Protein AF-A0A8B6E667-F1 (afdb_monomer_lite)

pLDDT: mean 82.41, std 21.27, range [22.31, 98.81]

Secondary structure (DSSP, 8-state):
----SSSPPPSEEEE--TTEEEPTT-HHHHHHHHHH-TTEEEEEEEEEE-TTT--EEPPP-EEEEE-TTS-EEEEEPPHHHHT-TTTTTS-EE-SB--SSSEEEEHHHHHHTT-S-TT--SSSSHHHHHHHHHHHTT-EEEEEEEEEEEEE--SS-SS---S---HHHHHHHHHHHHH-GGGHHHHHHHT-S-S-------HHHHHHHHHTTPPPHHHHHHHT-TT---TTSS--------------------------------------------------S--GGGSPP-SGGGT-EEPPS-SS-BPPPEEEEEEEEETTEEEEEEEEETTTEEESSS-----SPPPSSPSSS--EEEEEES-B-TTSS-EEEEEEE--HHHHHHHHHHHHHH-GGGTT---SEEEEEEEEEEPBTT--TTGGG--EEEEEEEEESSS-EEEEEEEEE------GGGT--TTT--SSSPPEEEEE-SSSS-EEE-TTTTSGGGGGGGG--SSSSTTEEEEE-SSSS-EESS-B--TTPBPEEESSEEETT---EEEEESB---TT-EEEEEETT----EEEEEEETTEEEEEPPP-SS-EEEEEEEEEEETTEEEEEEEEEEEES--S----------------

Structure (mmCIF, N/CA/C/O backbone):
data_AF-A0A8B6E667-F1
#
_entry.id   AF-A0A8B6E667-F1
#
loop_
_atom_site.group_PDB
_atom_site.id
_atom_site.type_symbol
_atom_site.label_atom_id
_atom_site.label_alt_id
_atom_site.label_comp_id
_atom_site.label_asym_id
_atom_site.label_entity_id
_atom_site.label_seq_id
_atom_site.pdbx_PDB_ins_code
_atom_site.Cartn_x
_atom_site.Cartn_y
_atom_site.Cartn_z
_atom_site.occupancy
_atom_site.B_iso_or_equiv
_atom_site.auth_seq_id
_atom_site.auth_comp_id
_atom_site.auth_asym_id
_atom_site.auth_atom_id
_atom_site.pdbx_PDB_model_num
ATOM 1 N N . THR A 1 1 ? -19.810 9.189 25.917 1.00 34.19 1 THR A N 1
ATOM 2 C CA . THR A 1 1 ? -21.261 8.867 25.817 1.00 34.19 1 THR A CA 1
ATOM 3 C C . THR A 1 1 ? -22.215 9.938 26.368 1.00 34.19 1 THR A C 1
ATOM 5 O O . THR A 1 1 ? -23.414 9.675 26.444 1.00 34.19 1 THR A O 1
ATOM 8 N N . ARG A 1 2 ? -21.794 11.190 26.623 1.00 34.12 2 ARG A N 1
ATOM 9 C CA . ARG A 1 2 ? -22.739 12.306 26.843 1.00 34.12 2 ARG A CA 1
ATOM 10 C C . ARG A 1 2 ? -22.951 13.081 25.542 1.00 34.12 2 ARG A C 1
ATOM 12 O O . ARG A 1 2 ? -22.040 13.742 25.067 1.00 34.12 2 ARG A O 1
ATOM 19 N N . GLY A 1 3 ? -24.138 12.962 24.954 1.00 29.69 3 GLY A N 1
ATOM 20 C CA . GLY A 1 3 ? -24.533 13.734 23.778 1.00 29.69 3 GLY A CA 1
ATOM 21 C C . GLY A 1 3 ? -25.912 13.337 23.254 1.00 29.69 3 GLY A C 1
ATOM 22 O O . GLY A 1 3 ? -26.178 12.153 23.053 1.00 29.69 3 GLY A O 1
ATOM 23 N N . ARG A 1 4 ? -26.744 14.356 23.016 1.00 35.97 4 ARG A N 1
ATOM 24 C CA . ARG A 1 4 ? -28.129 14.360 22.504 1.00 35.97 4 ARG A CA 1
ATOM 25 C C . ARG A 1 4 ? -29.224 14.047 23.528 1.00 35.97 4 ARG A C 1
ATOM 27 O O . ARG A 1 4 ? -29.610 12.896 23.729 1.00 35.97 4 ARG A O 1
ATOM 34 N N . GLU A 1 5 ? -29.753 15.115 24.118 1.00 33.97 5 GLU A N 1
ATOM 35 C CA . GLU A 1 5 ? -31.182 15.240 24.415 1.00 33.97 5 GLU A CA 1
ATOM 36 C C . GLU A 1 5 ? -31.941 15.401 23.085 1.00 33.97 5 GLU A C 1
ATOM 38 O O . GLU A 1 5 ? -31.467 16.079 22.174 1.00 33.97 5 GLU A O 1
ATOM 43 N N . GLY A 1 6 ? -33.079 14.716 22.940 1.00 37.78 6 GLY A N 1
ATOM 44 C CA . GLY A 1 6 ? -34.035 14.936 21.843 1.00 37.78 6 GLY A CA 1
ATOM 45 C C . GLY A 1 6 ? -34.150 13.856 20.755 1.00 37.78 6 GLY A C 1
ATOM 46 O O . GLY A 1 6 ? -35.109 13.889 19.992 1.00 37.78 6 GLY A O 1
ATOM 47 N N . LYS A 1 7 ? -33.258 12.856 20.678 1.00 41.38 7 LYS A N 1
ATOM 48 C CA . LYS A 1 7 ? -33.469 11.651 19.842 1.00 41.38 7 LYS A CA 1
ATOM 49 C C . LYS A 1 7 ? -33.609 10.429 20.742 1.00 41.38 7 LYS A C 1
ATOM 51 O O . LYS A 1 7 ? -32.745 10.216 21.593 1.00 41.38 7 LYS A O 1
ATOM 56 N N . LYS A 1 8 ? -34.671 9.632 20.555 1.00 41.34 8 LYS A N 1
ATOM 57 C CA . LYS A 1 8 ? -34.824 8.337 21.239 1.00 41.34 8 LYS A CA 1
ATOM 58 C C . LYS A 1 8 ? -33.559 7.513 20.979 1.00 41.34 8 LYS A C 1
ATOM 60 O O . LYS A 1 8 ? -33.204 7.265 19.829 1.00 41.34 8 LYS A O 1
ATOM 65 N N . LYS A 1 9 ? -32.824 7.196 22.044 1.00 74.25 9 LYS A N 1
ATOM 66 C CA . LYS A 1 9 ? -31.618 6.362 21.984 1.00 74.25 9 LYS A CA 1
ATOM 67 C C . LYS A 1 9 ? -32.069 4.908 21.856 1.00 74.25 9 LYS A C 1
ATOM 69 O O . LYS A 1 9 ? -33.087 4.554 22.439 1.00 74.25 9 LYS A O 1
ATOM 74 N N . GLY A 1 10 ? -31.331 4.097 21.096 1.00 82.19 10 GLY A N 1
ATOM 75 C CA . GLY A 1 10 ? -31.605 2.661 21.006 1.00 82.19 10 GLY A CA 1
ATOM 76 C C . GLY A 1 10 ? -31.528 1.999 22.384 1.00 82.19 10 GLY A C 1
ATOM 77 O O . GLY A 1 10 ? -30.666 2.362 23.188 1.00 82.19 10 GLY A O 1
ATOM 78 N N . GLU A 1 11 ? -32.441 1.066 22.643 1.00 92.94 11 GLU A N 1
ATOM 79 C CA . GLU A 1 11 ? -32.564 0.333 23.915 1.00 92.94 11 GLU A CA 1
ATOM 80 C C . GLU A 1 11 ? -31.507 -0.772 24.052 1.00 92.94 11 GLU A C 1
ATOM 82 O O . GLU A 1 11 ? -31.099 -1.103 25.157 1.00 92.94 11 GLU A O 1
ATOM 87 N N . VAL A 1 12 ? -30.983 -1.268 22.929 1.00 93.62 12 VAL A N 1
ATOM 88 C CA . VAL A 1 12 ? -29.933 -2.292 22.870 1.00 93.62 12 VAL A CA 1
ATOM 89 C C . VAL A 1 12 ? -28.658 -1.701 22.271 1.00 93.62 12 VAL A C 1
ATOM 91 O O . VAL A 1 12 ? -28.702 -0.925 21.312 1.00 93.62 12 VAL A O 1
ATOM 94 N N . LEU A 1 13 ? -27.511 -2.061 22.845 1.00 93.56 13 LEU A N 1
ATOM 95 C CA . LEU A 1 13 ? -26.191 -1.808 22.275 1.00 93.56 13 LEU A CA 1
ATOM 96 C C . LEU A 1 13 ? -25.751 -3.038 21.487 1.00 93.56 13 LEU A C 1
ATOM 98 O O . LEU A 1 13 ? -25.830 -4.151 21.999 1.00 93.56 13 LEU A O 1
ATOM 102 N N . VAL A 1 14 ? -25.265 -2.826 20.266 1.00 96.00 14 VAL A N 1
ATOM 103 C CA . VAL A 1 14 ? -24.680 -3.872 19.423 1.00 96.00 14 VAL A CA 1
ATOM 104 C C . VAL A 1 14 ? -23.266 -3.443 19.063 1.00 96.00 14 VAL A C 1
ATOM 106 O O . VAL A 1 14 ? -23.065 -2.380 18.472 1.00 96.00 14 VAL A O 1
ATOM 109 N N . PHE A 1 15 ? -22.293 -4.251 19.459 1.00 93.94 15 PHE A N 1
ATOM 110 C CA . PHE A 1 15 ? -20.880 -4.052 19.182 1.00 93.94 15 PHE A CA 1
ATOM 111 C C . PHE A 1 15 ? -20.486 -4.964 18.027 1.00 93.94 15 PHE A C 1
ATOM 113 O O . PHE A 1 15 ? -20.805 -6.150 18.049 1.00 93.94 15 PHE A O 1
ATOM 120 N N . LEU A 1 16 ? -19.820 -4.395 17.025 1.00 91.94 16 LEU A N 1
ATOM 121 C CA . LEU A 1 16 ? -19.243 -5.113 15.896 1.00 91.94 16 LEU A CA 1
ATOM 122 C C . LEU A 1 16 ? -17.862 -4.537 15.600 1.00 91.94 16 LEU A C 1
ATOM 124 O O . LEU A 1 16 ? -17.683 -3.315 15.568 1.00 91.94 16 LEU A O 1
ATOM 128 N N . ASP A 1 17 ? -16.913 -5.416 15.299 1.00 84.00 17 ASP A N 1
ATOM 129 C CA . ASP A 1 17 ? -15.638 -5.007 14.732 1.00 84.00 17 ASP A CA 1
ATOM 130 C C . ASP A 1 17 ? -15.841 -4.361 13.354 1.00 84.00 17 ASP A C 1
ATOM 132 O O . ASP A 1 17 ? -16.738 -4.708 12.586 1.00 84.00 17 ASP A O 1
ATOM 136 N N . SER A 1 18 ? -14.938 -3.453 12.987 1.00 88.19 18 SER A N 1
ATOM 137 C CA . SER A 1 18 ? -14.977 -2.705 11.717 1.00 88.19 18 SER A CA 1
ATOM 138 C C . SER A 1 18 ? -14.750 -3.547 10.452 1.00 88.19 18 SER A C 1
ATOM 140 O O . SER A 1 18 ? -14.636 -3.005 9.356 1.00 88.19 18 SER A O 1
ATOM 142 N N . HIS A 1 19 ? -14.607 -4.860 10.604 1.00 83.25 19 HIS A N 1
ATOM 143 C CA . HIS A 1 19 ? -14.278 -5.822 9.558 1.00 83.25 19 HIS A CA 1
ATOM 144 C C . HIS A 1 19 ? -15.119 -7.091 9.727 1.00 83.25 19 HIS A C 1
ATOM 146 O O . HIS A 1 19 ? -14.591 -8.206 9.759 1.00 83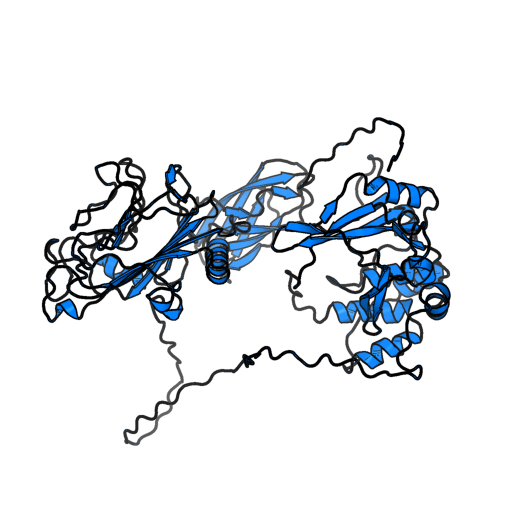.25 19 HIS A O 1
ATOM 152 N N . CYS A 1 20 ? -16.428 -6.873 9.855 1.00 90.06 20 CYS A N 1
ATOM 153 C CA . CYS A 1 20 ? -17.450 -7.907 9.888 1.00 90.06 20 CYS A CA 1
ATOM 154 C C . CYS A 1 20 ? -18.359 -7.833 8.657 1.00 90.06 20 CYS A C 1
ATOM 156 O O . CYS A 1 20 ? -18.547 -6.759 8.083 1.00 90.06 20 CYS A O 1
ATOM 158 N N . GLU A 1 21 ? -18.977 -8.958 8.319 1.00 91.00 21 GLU A N 1
ATOM 159 C CA . GLU A 1 21 ? -20.053 -9.075 7.340 1.00 91.00 21 GLU A CA 1
ATOM 160 C C . GLU A 1 21 ? -21.233 -9.787 8.003 1.00 91.00 21 GLU A C 1
ATOM 162 O O . GLU A 1 21 ? -21.101 -10.906 8.487 1.00 91.00 21 GLU A O 1
ATOM 167 N N . VAL A 1 22 ? -22.379 -9.122 8.101 1.00 93.75 22 VAL A N 1
ATOM 168 C CA . VAL A 1 22 ? -23.545 -9.677 8.798 1.00 93.75 22 VAL A CA 1
ATOM 169 C C . VAL A 1 22 ? -24.356 -10.573 7.864 1.00 93.75 22 VAL A C 1
ATOM 171 O O . VAL A 1 22 ? -24.551 -10.222 6.702 1.00 93.75 22 VAL A O 1
ATOM 174 N N . ASN A 1 23 ? -24.833 -11.716 8.360 1.00 89.12 23 ASN A N 1
ATOM 175 C CA . ASN A 1 23 ? -25.654 -12.629 7.567 1.00 89.12 23 ASN A CA 1
ATOM 176 C C . ASN A 1 23 ? -27.144 -12.226 7.611 1.00 89.12 23 ASN A C 1
ATOM 178 O O . ASN A 1 23 ? -27.546 -11.312 8.335 1.00 89.12 23 ASN A O 1
ATOM 182 N N . THR A 1 24 ? -27.975 -12.903 6.822 1.00 91.00 24 THR A N 1
ATOM 183 C CA . THR A 1 24 ? -29.428 -12.702 6.807 1.00 91.00 24 THR A CA 1
ATOM 184 C C . THR A 1 24 ? -30.010 -12.972 8.190 1.00 91.00 24 THR A C 1
ATOM 186 O O . THR A 1 24 ? -29.635 -13.939 8.847 1.00 91.00 24 THR A O 1
ATOM 189 N N . ASP A 1 25 ? -30.901 -12.088 8.640 1.00 93.12 25 ASP A N 1
ATOM 190 C CA . ASP A 1 25 ? -31.617 -12.195 9.915 1.00 93.12 25 ASP A CA 1
ATOM 191 C C . ASP A 1 25 ? -30.738 -12.394 11.161 1.00 93.12 25 ASP A C 1
ATOM 193 O O . ASP A 1 25 ? -31.193 -12.897 12.184 1.00 93.12 25 ASP A O 1
ATOM 197 N N . TRP A 1 26 ? -29.480 -11.944 11.118 1.00 95.56 26 TRP A N 1
ATOM 198 C CA . TRP A 1 26 ? -28.548 -12.075 12.241 1.00 95.56 26 TRP A CA 1
ATOM 199 C C . TRP A 1 26 ? -29.011 -11.330 13.505 1.00 95.56 26 TRP A C 1
ATOM 201 O O . TRP A 1 26 ? -28.743 -11.754 14.623 1.00 95.56 26 TRP A O 1
ATOM 211 N N . LEU A 1 27 ? -29.713 -10.202 13.362 1.00 95.94 27 LEU A N 1
ATOM 212 C CA . LEU A 1 27 ? -29.989 -9.312 14.489 1.00 95.94 27 LEU A CA 1
ATOM 213 C C . LEU A 1 27 ? -31.214 -9.751 15.304 1.00 95.94 27 LEU A C 1
ATOM 215 O O . LEU A 1 27 ? -31.224 -9.626 16.529 1.00 95.94 27 LEU A O 1
ATOM 219 N N . GLN A 1 28 ? -32.258 -10.251 14.645 1.00 94.06 28 GLN A N 1
ATOM 220 C CA . GLN A 1 28 ? -33.539 -10.571 15.276 1.00 94.06 28 GLN A CA 1
ATOM 221 C C . GLN A 1 28 ? -33.417 -11.638 16.384 1.00 94.06 28 GLN A C 1
ATOM 223 O O . GLN A 1 28 ? -33.994 -11.417 17.454 1.00 94.06 28 GLN A O 1
ATOM 228 N N . PRO A 1 29 ? -32.645 -12.733 16.218 1.00 94.88 29 PRO A N 1
ATOM 229 C CA . PRO A 1 29 ? -32.409 -13.710 17.281 1.00 94.88 29 PRO A CA 1
ATOM 230 C C . PRO A 1 29 ? -31.708 -13.103 18.503 1.00 94.88 29 PRO A C 1
ATOM 232 O O . PRO A 1 29 ? -32.087 -13.396 19.636 1.00 94.88 29 PRO A O 1
ATOM 235 N N . LEU A 1 30 ? -30.737 -12.204 18.286 1.00 96.75 30 LEU A N 1
ATOM 236 C CA . LEU A 1 30 ? -30.035 -11.511 19.372 1.00 96.75 30 LEU A CA 1
ATOM 237 C C . LEU A 1 30 ? -30.998 -10.618 20.165 1.00 96.75 30 LEU A C 1
ATOM 239 O O . LEU A 1 30 ? -31.062 -10.693 21.391 1.00 96.75 30 LEU A O 1
ATOM 243 N N . LEU A 1 31 ? -31.784 -9.792 19.467 1.00 95.81 31 LEU A N 1
ATOM 244 C CA . LEU A 1 31 ? -32.733 -8.878 20.106 1.00 95.81 31 LEU A CA 1
ATOM 245 C C . LEU A 1 31 ? -33.839 -9.625 20.851 1.00 95.81 31 LEU A C 1
ATOM 247 O O . LEU A 1 31 ? -34.181 -9.238 21.965 1.00 95.81 31 LEU A O 1
ATOM 251 N N . THR A 1 32 ? -34.363 -10.703 20.264 1.00 94.38 32 THR A N 1
ATOM 252 C CA . THR A 1 32 ? -35.389 -11.544 20.899 1.00 94.38 32 THR A CA 1
ATOM 253 C C . THR A 1 32 ? -34.890 -12.045 22.245 1.00 94.38 32 THR A C 1
ATOM 255 O O . THR A 1 32 ? -35.577 -11.908 23.255 1.00 94.38 32 THR A O 1
ATOM 258 N N . ARG A 1 33 ? -33.642 -12.521 22.286 1.00 96.56 33 ARG A N 1
ATOM 259 C CA . ARG A 1 33 ? -33.070 -13.061 23.511 1.00 96.56 33 ARG A CA 1
ATOM 260 C C . ARG A 1 33 ? -32.832 -12.006 24.598 1.00 96.56 33 ARG A C 1
ATOM 262 O O . ARG A 1 33 ? -32.983 -12.309 25.778 1.00 96.56 33 ARG A O 1
ATOM 269 N N . ILE A 1 34 ? -32.506 -10.769 24.225 1.00 96.75 34 ILE A N 1
ATOM 270 C CA . ILE A 1 34 ? -32.370 -9.649 25.176 1.00 96.75 34 ILE A CA 1
ATOM 271 C C . ILE A 1 34 ? -33.739 -9.199 25.705 1.00 96.75 34 ILE A C 1
ATOM 273 O O . ILE A 1 34 ? -33.859 -8.820 26.866 1.00 96.75 34 ILE A O 1
ATOM 277 N N . VAL A 1 35 ? -34.782 -9.246 24.872 1.00 94.81 35 VAL A N 1
ATOM 278 C CA . VAL A 1 35 ? -36.152 -8.896 25.282 1.00 94.81 35 VAL A CA 1
ATOM 279 C C . VAL A 1 35 ? -36.714 -9.907 26.283 1.00 94.81 35 VAL A C 1
ATOM 281 O O . VAL A 1 35 ? -37.436 -9.513 27.195 1.00 94.81 35 VAL A O 1
ATOM 284 N N . GLU A 1 36 ? -36.375 -11.190 26.142 1.00 95.75 36 GLU A N 1
ATOM 285 C CA . GLU A 1 36 ? -36.772 -12.231 27.101 1.00 95.75 36 GLU A CA 1
ATOM 286 C C . GLU A 1 36 ? -36.206 -11.987 28.503 1.00 95.75 36 GLU A C 1
ATOM 288 O O . GLU A 1 36 ? -36.907 -12.181 29.496 1.00 95.75 36 GLU A O 1
ATOM 293 N N . ASP A 1 37 ? -34.944 -11.564 28.590 1.00 97.50 37 ASP A N 1
ATOM 294 C CA . ASP A 1 37 ? -34.328 -11.133 29.840 1.00 97.50 37 ASP A CA 1
ATOM 295 C C . ASP A 1 37 ? -33.194 -10.142 29.551 1.00 97.50 37 ASP A C 1
ATOM 297 O O . ASP A 1 37 ? -32.203 -10.469 28.889 1.00 97.50 37 ASP A O 1
ATOM 301 N N . ARG A 1 38 ? -33.319 -8.925 30.094 1.00 97.38 38 ARG A N 1
ATOM 302 C CA . ARG A 1 38 ? -32.375 -7.820 29.864 1.00 97.38 38 ARG A CA 1
ATOM 303 C C . ARG A 1 38 ? -30.949 -8.138 30.319 1.00 97.38 38 ARG A C 1
ATOM 305 O O . ARG A 1 38 ? -30.019 -7.450 29.905 1.00 97.38 38 ARG A O 1
ATOM 312 N N . VAL A 1 39 ? -30.773 -9.134 31.198 1.00 97.81 39 VAL A N 1
ATOM 313 C CA . VAL A 1 39 ? -29.446 -9.530 31.698 1.00 97.81 39 VAL A CA 1
ATOM 314 C C . VAL A 1 39 ? -28.701 -10.489 30.765 1.00 97.81 39 VAL A C 1
ATOM 316 O O . VAL A 1 39 ? -27.560 -10.869 31.052 1.00 97.81 39 VAL A O 1
ATOM 319 N N . ASN A 1 40 ? -29.323 -10.874 29.646 1.00 98.12 40 ASN A N 1
ATOM 320 C CA . ASN A 1 40 ? -28.692 -11.675 28.608 1.00 98.12 40 ASN A CA 1
ATOM 321 C C . ASN A 1 40 ? -27.738 -10.815 27.769 1.00 98.12 40 ASN A C 1
ATOM 323 O O . ASN A 1 40 ? -28.124 -9.816 27.160 1.00 98.12 40 ASN A O 1
ATOM 327 N N . VAL A 1 41 ? -26.483 -11.248 27.708 1.00 98.56 41 VAL A N 1
ATOM 328 C CA . VAL A 1 41 ? -25.461 -10.762 26.781 1.00 98.56 41 VAL A CA 1
ATOM 329 C C . VAL A 1 41 ? -25.284 -11.815 25.714 1.00 98.56 41 VAL A C 1
ATOM 331 O O . VAL A 1 41 ? -24.944 -12.959 26.014 1.00 98.56 41 VAL A O 1
ATOM 334 N N . VAL A 1 42 ? -25.537 -11.433 24.471 1.00 98.25 42 VAL A N 1
ATOM 335 C CA . VAL A 1 42 ? -25.690 -12.394 23.382 1.00 98.25 42 VAL A CA 1
ATOM 336 C C . VAL A 1 42 ? -24.664 -12.163 22.289 1.00 98.25 42 VAL A C 1
ATOM 338 O O . VAL A 1 42 ? -24.370 -11.030 21.913 1.00 98.25 42 VAL A O 1
ATOM 341 N N . VAL A 1 43 ? -24.105 -13.255 21.788 1.00 98.00 43 VAL A N 1
ATOM 342 C CA . VAL A 1 43 ? -22.997 -13.284 20.835 1.00 98.00 43 VAL A CA 1
ATOM 343 C C . VAL A 1 43 ? -23.456 -14.059 19.595 1.00 98.00 43 VAL A C 1
ATOM 345 O O . VAL A 1 43 ? -24.048 -15.129 19.746 1.00 98.00 43 VAL A O 1
ATOM 348 N N . PRO A 1 44 ? -23.224 -13.561 18.369 1.00 97.62 44 PRO A N 1
ATOM 349 C CA . PRO A 1 44 ? -23.478 -14.344 17.163 1.00 97.62 44 PRO A CA 1
ATOM 350 C C . PRO A 1 44 ? -22.489 -15.514 17.037 1.00 97.62 44 PRO A C 1
ATOM 352 O O . PRO A 1 44 ? -21.385 -15.471 17.583 1.00 97.62 44 PRO A O 1
ATOM 355 N N . VAL A 1 45 ? -22.823 -16.523 16.237 1.00 95.94 45 VAL A N 1
ATOM 356 C CA . VAL A 1 45 ? -21.808 -17.403 15.648 1.00 95.94 45 VAL A CA 1
ATOM 357 C C . VAL A 1 45 ? -20.915 -16.554 14.747 1.00 95.94 45 VAL A C 1
ATOM 359 O O . VAL A 1 45 ? -21.392 -15.841 13.861 1.00 95.94 45 VAL A O 1
ATOM 362 N N . ILE A 1 46 ? -19.610 -16.600 15.013 1.00 96.06 46 ILE A N 1
ATOM 363 C CA . ILE A 1 46 ? -18.625 -15.800 14.289 1.00 96.06 46 ILE A CA 1
ATOM 364 C C . ILE A 1 46 ? -18.052 -16.644 13.153 1.00 96.06 46 ILE A C 1
ATOM 366 O O . ILE A 1 46 ? -17.168 -17.476 13.373 1.00 96.06 46 ILE A O 1
ATOM 370 N N . ASP A 1 47 ? -18.560 -16.430 11.945 1.00 95.19 47 ASP A N 1
ATOM 371 C CA . ASP A 1 47 ? -18.075 -17.089 10.733 1.00 95.19 47 ASP A CA 1
ATOM 372 C C . ASP A 1 47 ? -16.717 -16.519 10.303 1.00 95.19 47 ASP A C 1
ATOM 374 O O . ASP A 1 47 ? -16.329 -15.406 10.668 1.00 95.19 47 ASP A O 1
ATOM 378 N N . ILE A 1 48 ? -15.960 -17.287 9.528 1.00 90.62 48 ILE A N 1
ATOM 379 C CA . ILE A 1 48 ? -14.623 -16.900 9.084 1.00 90.62 48 ILE A CA 1
ATOM 380 C C . ILE A 1 48 ? -14.739 -16.237 7.717 1.00 90.62 48 ILE A C 1
ATOM 382 O O . ILE A 1 48 ? -15.086 -16.888 6.738 1.00 90.62 48 ILE A O 1
ATOM 386 N N . VAL A 1 49 ? -14.362 -14.964 7.625 1.00 87.81 49 VAL A N 1
ATOM 387 C CA . VAL A 1 49 ? -14.061 -14.327 6.339 1.00 87.81 49 VAL A CA 1
ATOM 388 C C . VAL A 1 49 ? -12.562 -14.447 6.108 1.00 87.81 49 VAL A C 1
ATOM 390 O O . VAL A 1 49 ? -11.749 -13.912 6.871 1.00 87.81 49 VAL A O 1
ATOM 393 N N . ASN A 1 50 ? -12.170 -15.183 5.070 1.00 83.81 50 ASN A N 1
ATOM 394 C CA . ASN A 1 50 ? -10.764 -15.381 4.750 1.00 83.81 50 ASN A CA 1
ATOM 395 C C . ASN A 1 50 ? -10.102 -14.030 4.427 1.00 83.81 50 ASN A C 1
ATOM 397 O O . ASN A 1 50 ? -10.498 -13.337 3.498 1.00 83.81 50 ASN A O 1
ATOM 401 N N . ALA A 1 51 ? -9.063 -13.656 5.176 1.00 78.62 51 ALA A N 1
ATOM 402 C CA . ALA A 1 51 ? -8.407 -12.357 5.017 1.00 78.62 51 ALA A CA 1
ATOM 403 C C . ALA A 1 51 ? -7.694 -12.158 3.661 1.00 78.62 51 ALA A C 1
ATOM 405 O O . ALA A 1 51 ? -7.407 -11.016 3.303 1.00 78.62 51 ALA A O 1
ATOM 406 N N . ASP A 1 52 ? -7.383 -13.248 2.946 1.00 78.69 52 ASP A N 1
ATOM 407 C CA . ASP A 1 52 ? -6.733 -13.232 1.632 1.00 78.69 52 ASP A CA 1
ATOM 408 C C . ASP A 1 52 ? -7.768 -13.337 0.490 1.00 78.69 52 ASP A C 1
ATOM 410 O O . ASP A 1 52 ? -7.690 -12.560 -0.462 1.00 78.69 52 ASP A O 1
ATOM 414 N N . THR A 1 53 ? -8.725 -14.277 0.567 1.00 78.19 53 THR A N 1
ATOM 415 C CA . THR A 1 53 ? -9.700 -14.544 -0.520 1.00 78.19 53 THR A CA 1
ATOM 416 C C . THR A 1 53 ? -11.024 -13.797 -0.373 1.00 78.19 53 THR A C 1
ATOM 418 O O . THR A 1 53 ? -11.770 -13.703 -1.341 1.00 78.19 53 THR A O 1
ATOM 421 N N . MET A 1 54 ? -11.314 -13.246 0.810 1.00 83.69 54 MET A N 1
ATOM 422 C CA . MET A 1 54 ? -12.613 -12.674 1.196 1.00 83.69 54 MET A CA 1
ATOM 423 C C . MET A 1 54 ? -13.787 -13.663 1.127 1.00 83.69 54 MET A C 1
ATOM 425 O O . MET A 1 54 ? -14.938 -13.255 1.241 1.00 83.69 54 MET A O 1
ATOM 429 N N . GLU A 1 55 ? -13.518 -14.961 0.977 1.00 84.62 55 GLU A N 1
ATOM 430 C CA . GLU A 1 55 ? -14.554 -15.991 1.010 1.00 84.62 55 GLU A CA 1
ATOM 431 C C . GLU A 1 55 ? -15.067 -16.183 2.440 1.00 84.62 55 GLU A C 1
ATOM 433 O O . GLU A 1 55 ? -14.280 -16.277 3.390 1.00 84.62 55 GLU A O 1
ATOM 438 N N . LEU A 1 56 ? -16.391 -16.253 2.572 1.00 83.12 56 LEU A N 1
ATOM 439 C CA . LEU A 1 56 ? -17.081 -16.555 3.819 1.00 83.12 56 LEU A CA 1
ATOM 440 C C . LEU A 1 56 ? -17.157 -18.073 4.018 1.00 83.12 56 LEU A C 1
ATOM 442 O O . LEU A 1 56 ? -17.628 -18.804 3.148 1.00 83.12 56 LEU A O 1
ATOM 446 N N . GLN A 1 57 ? -16.731 -18.535 5.187 1.00 87.00 57 GLN A N 1
ATOM 447 C CA . GLN A 1 57 ? -16.810 -19.922 5.619 1.00 87.00 57 GLN A CA 1
ATOM 448 C C . GLN A 1 57 ? -17.531 -20.004 6.965 1.00 87.00 57 GLN A C 1
ATOM 450 O O . GLN A 1 57 ? -17.142 -19.339 7.926 1.00 87.00 57 GLN A O 1
ATOM 455 N N . THR A 1 58 ? -18.539 -20.871 7.050 1.00 88.25 58 THR A N 1
ATOM 456 C CA . THR A 1 58 ? -19.276 -21.113 8.294 1.00 88.25 58 THR A CA 1
ATOM 457 C C . THR A 1 58 ? -18.379 -21.731 9.362 1.00 88.25 58 THR A C 1
ATOM 459 O O . THR A 1 58 ? -17.640 -22.687 9.097 1.00 88.25 58 THR A O 1
ATOM 462 N N . SER A 1 59 ? -18.456 -21.197 10.578 1.00 85.94 59 SER A N 1
ATOM 463 C CA . SER A 1 59 ? -17.724 -21.719 11.732 1.00 85.94 59 SER A CA 1
ATOM 464 C C . SER A 1 59 ? -18.488 -22.849 12.427 1.00 85.94 59 SER A C 1
ATOM 466 O O . SER A 1 59 ? -19.719 -22.820 12.485 1.00 85.94 59 SER A O 1
ATOM 468 N N . PRO A 1 60 ? -17.790 -23.838 13.018 1.00 86.94 60 PRO A N 1
ATOM 469 C CA . PRO A 1 60 ? -18.438 -24.780 13.922 1.00 86.94 60 PRO A CA 1
ATOM 470 C C . PRO A 1 60 ? -18.958 -24.053 15.169 1.00 86.94 60 PRO A C 1
ATOM 472 O O . PRO A 1 60 ? -18.362 -23.073 15.620 1.00 86.94 60 PRO A O 1
ATOM 475 N N . LEU A 1 61 ? -20.029 -24.574 15.769 1.00 88.31 61 LEU A N 1
ATOM 476 C CA . LEU A 1 61 ? -20.535 -24.063 17.039 1.00 88.31 61 LEU A CA 1
ATOM 477 C C . LEU A 1 61 ? -19.555 -24.416 18.170 1.00 88.31 61 LEU A C 1
ATOM 479 O O . LEU A 1 61 ? -19.363 -25.583 18.516 1.00 88.31 61 LEU A O 1
ATOM 483 N N . VAL A 1 62 ? -18.915 -23.390 18.724 1.00 91.69 62 VAL A N 1
ATOM 484 C CA . VAL A 1 62 ? -17.903 -23.465 19.787 1.00 91.69 62 VAL A CA 1
ATOM 485 C C . VAL A 1 62 ? -18.211 -22.426 20.856 1.00 91.69 62 VAL A C 1
ATOM 487 O O . VAL A 1 62 ? -18.874 -21.433 20.571 1.00 91.69 62 VAL A O 1
ATOM 490 N N . VAL A 1 63 ? -17.707 -22.627 22.073 1.00 94.12 63 VAL A N 1
ATOM 491 C CA . VAL A 1 63 ? -17.828 -21.655 23.172 1.00 94.12 63 VAL A CA 1
ATOM 492 C C . VAL A 1 63 ? -16.494 -20.975 23.451 1.00 94.12 63 VAL A C 1
ATOM 494 O O . VAL A 1 63 ? -15.422 -21.472 23.101 1.00 94.12 63 VAL A O 1
ATOM 497 N N . GLY A 1 64 ? -16.551 -19.803 24.072 1.00 94.19 64 GLY A N 1
ATOM 498 C CA . GLY A 1 64 ? -15.367 -19.087 24.516 1.00 94.19 64 GLY A CA 1
ATOM 499 C C . GLY A 1 64 ? -14.797 -19.683 25.800 1.00 94.19 64 GLY A C 1
ATOM 500 O O . GLY A 1 64 ? -15.504 -19.841 26.794 1.00 94.19 64 GLY A O 1
ATOM 501 N N . GLY A 1 65 ? -13.497 -19.958 25.783 1.00 95.12 65 GLY A N 1
ATOM 502 C CA . GLY A 1 65 ? -12.702 -20.362 26.934 1.00 95.12 65 GLY A CA 1
ATOM 503 C C . GLY A 1 65 ? -11.541 -19.402 27.195 1.00 95.12 65 GLY A C 1
ATOM 504 O O . GLY A 1 65 ? -11.380 -18.359 26.549 1.00 95.12 65 GLY A O 1
ATOM 505 N N . PHE A 1 66 ? -10.693 -19.753 28.157 1.00 95.38 66 PHE A N 1
ATOM 506 C CA . PHE A 1 66 ? -9.434 -19.048 28.397 1.00 95.38 66 PHE A CA 1
ATOM 507 C C . PHE A 1 66 ? -8.365 -20.002 28.931 1.00 95.38 66 PHE A C 1
ATOM 509 O O . PHE A 1 66 ? -8.673 -21.037 29.516 1.00 95.38 66 PHE A O 1
ATOM 516 N N . ASN A 1 67 ? -7.091 -19.660 28.754 1.00 91.88 67 ASN A N 1
ATOM 517 C CA . ASN A 1 67 ? -5.999 -20.324 29.470 1.00 91.88 67 ASN A CA 1
ATOM 518 C C . ASN A 1 67 ? -5.576 -19.515 30.705 1.00 91.88 67 ASN A C 1
ATOM 520 O O . ASN A 1 67 ? -5.852 -18.323 30.802 1.00 91.88 67 ASN A O 1
ATOM 524 N N . TRP A 1 68 ? -4.839 -20.131 31.629 1.00 92.25 68 TRP A N 1
ATOM 525 C CA . TRP A 1 68 ? -4.387 -19.458 32.854 1.00 92.25 68 TRP A CA 1
ATOM 526 C C . TRP A 1 68 ? -3.430 -18.279 32.618 1.00 92.25 68 TRP A C 1
ATOM 528 O O . TRP A 1 68 ? -3.205 -17.501 33.533 1.00 92.25 68 TRP A O 1
ATOM 538 N N . GLY A 1 69 ? -2.956 -18.064 31.387 1.00 90.44 69 GLY A N 1
ATOM 539 C CA . GLY A 1 69 ? -2.223 -16.872 30.964 1.00 90.44 69 GLY A CA 1
ATOM 540 C C . GLY A 1 69 ? -3.126 -15.692 30.588 1.00 90.44 69 GLY A C 1
ATOM 541 O O . GLY A 1 69 ? -2.595 -14.685 30.113 1.00 90.44 69 GLY A O 1
ATOM 542 N N . LEU A 1 70 ? -4.444 -15.833 30.789 1.00 91.94 70 LEU A N 1
ATOM 543 C CA . LEU A 1 70 ? -5.515 -14.903 30.418 1.00 91.94 70 LEU A CA 1
ATOM 544 C C . LEU A 1 70 ? -5.582 -14.606 28.916 1.00 91.94 70 LEU A C 1
ATOM 546 O O . LEU A 1 70 ? -5.884 -13.497 28.485 1.00 91.94 70 LEU A O 1
ATOM 550 N N . HIS A 1 71 ? -5.338 -15.631 28.098 1.00 88.81 71 HIS A N 1
ATOM 551 C CA . HIS A 1 71 ? -5.617 -15.576 26.668 1.00 88.81 71 HIS A CA 1
ATOM 552 C C . HIS A 1 71 ? -6.921 -16.298 26.344 1.00 88.81 71 HIS A C 1
ATOM 554 O O . HIS A 1 71 ? -7.126 -17.437 26.770 1.00 88.81 71 HIS A O 1
ATOM 560 N N . PHE A 1 72 ? -7.765 -15.638 25.553 1.00 91.88 72 PHE A N 1
ATOM 561 C CA . PHE A 1 72 ? -8.960 -16.234 24.968 1.00 91.88 72 PHE A CA 1
ATOM 562 C C . PHE A 1 72 ? -8.601 -17.415 24.058 1.00 91.88 72 PHE A C 1
ATOM 564 O O . PHE A 1 72 ? -7.591 -17.382 23.348 1.00 91.88 72 PHE A O 1
ATOM 571 N N . ARG A 1 73 ? -9.447 -18.443 24.067 1.00 90.50 73 ARG A N 1
ATOM 572 C CA . ARG A 1 73 ? -9.397 -19.579 23.141 1.00 90.50 73 ARG A CA 1
ATOM 573 C C . ARG A 1 73 ? -10.817 -20.050 22.833 1.00 90.50 73 ARG A C 1
ATOM 575 O O . ARG A 1 73 ? -11.735 -19.756 23.590 1.00 90.50 73 ARG A O 1
ATOM 582 N N . TRP A 1 74 ? -10.967 -20.797 21.749 1.00 90.12 74 TRP A N 1
ATOM 583 C CA . TRP A 1 74 ? -12.213 -21.483 21.421 1.00 90.12 74 TRP A CA 1
ATOM 584 C C . TRP A 1 74 ? -12.178 -22.902 21.979 1.00 90.12 74 TRP A C 1
ATOM 586 O O . TRP A 1 74 ? -11.233 -23.640 21.696 1.00 90.12 74 TRP A O 1
ATOM 596 N N . ASP A 1 75 ? -13.211 -23.270 22.728 1.00 90.25 75 ASP A N 1
ATOM 597 C CA . ASP A 1 75 ? -13.383 -24.604 23.292 1.00 90.25 75 ASP A CA 1
ATOM 598 C C . ASP A 1 75 ? -14.544 -25.322 22.599 1.00 90.25 75 ASP A C 1
ATOM 600 O O . ASP A 1 75 ? -15.547 -24.720 22.203 1.00 90.25 75 ASP A O 1
ATOM 604 N N . GLN A 1 76 ? -14.399 -26.637 22.440 1.00 89.50 76 GLN A N 1
ATOM 605 C CA . GLN A 1 76 ? -15.482 -27.473 21.936 1.00 89.50 76 GLN A CA 1
ATOM 606 C C . GLN A 1 76 ? -16.616 -27.540 22.959 1.00 89.50 76 GLN A C 1
ATOM 608 O O . GLN A 1 76 ? -16.381 -27.504 24.167 1.00 89.50 76 GLN A O 1
ATOM 613 N N . LEU A 1 77 ? -17.846 -27.682 22.467 1.00 87.00 77 LEU A N 1
ATOM 614 C CA . LEU A 1 77 ? -19.003 -27.893 23.326 1.00 87.00 77 LEU A CA 1
ATOM 615 C C . LEU A 1 77 ? -18.829 -29.168 24.168 1.00 87.00 77 LEU A C 1
ATOM 617 O O . LEU A 1 77 ? -18.442 -30.207 23.618 1.00 87.00 77 LEU A O 1
ATOM 621 N N . PRO A 1 78 ? -19.171 -29.129 25.468 1.00 81.44 78 PRO A N 1
ATOM 622 C CA . PRO A 1 78 ? -19.314 -30.336 26.265 1.00 81.44 78 PRO A CA 1
ATOM 623 C C . PRO A 1 78 ? -20.243 -31.340 25.575 1.00 81.44 78 PRO A C 1
ATOM 625 O O . PRO A 1 78 ? -21.265 -30.955 25.006 1.00 81.44 78 PRO A O 1
ATOM 628 N N . VAL A 1 79 ? -19.912 -32.631 25.656 1.00 79.69 79 VAL A N 1
ATOM 629 C CA . VAL A 1 79 ? -20.624 -33.717 24.949 1.00 79.69 79 VAL A CA 1
ATOM 630 C C . VAL A 1 79 ? -22.138 -33.664 25.186 1.00 79.69 79 VAL A C 1
ATOM 632 O O . VAL A 1 79 ? -22.910 -33.767 24.242 1.00 79.69 79 VAL A O 1
ATOM 635 N N . HIS A 1 80 ? -22.566 -33.394 26.423 1.00 78.50 80 HIS A N 1
ATOM 636 C CA . HIS A 1 80 ? -23.983 -33.305 26.790 1.00 78.50 80 HIS A CA 1
ATOM 637 C C . HIS A 1 80 ? -24.737 -32.133 26.130 1.00 78.50 80 HIS A C 1
ATOM 639 O O . HIS A 1 80 ? -25.952 -32.207 25.976 1.00 78.50 80 HIS A O 1
ATOM 645 N N . ILE A 1 81 ? -24.039 -31.057 25.747 1.00 81.19 81 ILE A N 1
ATOM 646 C CA . ILE A 1 81 ? -24.612 -29.925 25.001 1.00 81.19 81 ILE A CA 1
ATOM 647 C C . ILE A 1 81 ? -24.558 -30.217 23.505 1.00 81.19 81 ILE A C 1
ATOM 649 O O . ILE A 1 81 ? -25.542 -30.012 22.805 1.00 81.19 81 ILE A O 1
ATOM 653 N N . ARG A 1 82 ? -23.416 -30.713 23.016 1.00 82.06 82 ARG A N 1
ATOM 654 C CA . ARG A 1 82 ? -23.192 -31.004 21.596 1.00 82.06 82 ARG A CA 1
ATOM 655 C C . ARG A 1 82 ? -24.168 -32.044 21.049 1.00 82.06 82 ARG A C 1
ATOM 657 O O . ARG A 1 82 ? -24.633 -31.900 19.927 1.00 82.06 82 ARG A O 1
ATOM 664 N N . ASP A 1 83 ? -24.452 -33.080 21.832 1.00 82.25 83 ASP A N 1
ATOM 665 C CA . ASP A 1 83 ? -25.292 -34.200 21.404 1.00 82.25 83 ASP A CA 1
ATOM 666 C C . ASP A 1 83 ? -26.795 -33.918 21.637 1.00 82.25 83 ASP A C 1
ATOM 668 O O . ASP A 1 83 ? -27.640 -34.767 21.356 1.00 82.25 83 ASP A O 1
ATOM 672 N N . ASN A 1 84 ? -27.147 -32.721 22.131 1.00 82.75 84 ASN A N 1
ATOM 673 C CA . ASN A 1 84 ? -28.533 -32.273 22.212 1.00 82.75 84 ASN A CA 1
ATOM 674 C C . ASN A 1 84 ? -29.047 -31.938 20.795 1.00 82.75 84 ASN A C 1
ATOM 676 O O . ASN A 1 84 ? -28.477 -31.057 20.148 1.00 82.75 84 ASN A O 1
ATOM 680 N N . PRO A 1 85 ? -30.127 -32.580 20.311 1.00 78.00 85 PRO A N 1
ATOM 681 C CA . PRO A 1 85 ? -30.649 -32.352 18.961 1.00 78.00 85 PRO A CA 1
ATOM 682 C C . PRO A 1 85 ? -31.060 -30.895 18.695 1.00 78.00 85 PRO A C 1
ATOM 684 O O . PRO A 1 85 ? -30.969 -30.442 17.556 1.00 78.00 85 PRO A O 1
ATOM 687 N N . ASP A 1 86 ? -31.428 -30.139 19.732 1.00 83.06 86 ASP A N 1
ATOM 688 C CA . ASP A 1 86 ? -31.889 -28.752 19.603 1.00 83.06 86 ASP A CA 1
ATOM 689 C C . ASP A 1 86 ? -30.752 -27.718 19.755 1.00 83.06 86 ASP A C 1
ATOM 691 O O . ASP A 1 86 ? -30.992 -26.507 19.792 1.00 83.06 86 ASP A O 1
ATOM 695 N N . VAL A 1 87 ? -29.491 -28.161 19.868 1.00 83.88 87 VAL A N 1
ATOM 696 C CA . VAL A 1 87 ? -28.337 -27.266 20.089 1.00 83.88 87 VAL A CA 1
ATOM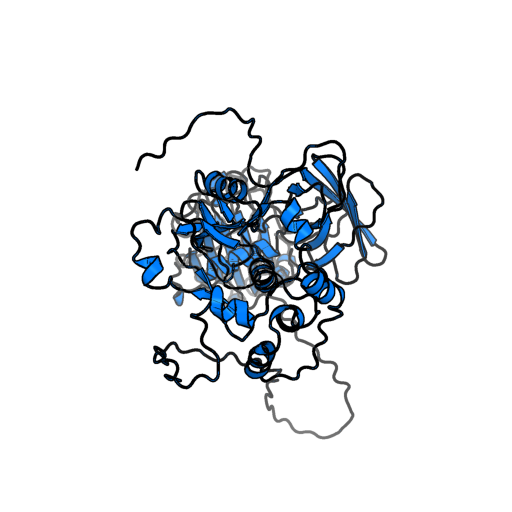 697 C C . VAL A 1 87 ? -28.130 -26.271 18.946 1.00 83.88 87 VAL A C 1
ATOM 699 O O . VAL A 1 87 ? -27.620 -25.177 19.166 1.00 83.88 87 VAL A O 1
ATOM 702 N N . ALA A 1 88 ? -28.550 -26.625 17.730 1.00 79.69 88 ALA A N 1
ATOM 703 C CA . ALA A 1 88 ? -28.413 -25.779 16.547 1.00 79.69 88 ALA A CA 1
ATOM 704 C C . ALA A 1 88 ? -29.381 -24.584 16.531 1.00 79.69 88 ALA A C 1
ATOM 706 O O . ALA A 1 88 ? -29.194 -23.673 15.730 1.00 79.69 88 ALA A O 1
ATOM 707 N N . SER A 1 89 ? -30.400 -24.570 17.395 1.00 81.00 89 SER A N 1
ATOM 708 C CA . SER A 1 89 ? -31.401 -23.497 17.470 1.00 81.00 89 SER A CA 1
ATOM 709 C C . SER A 1 89 ? -31.476 -22.821 18.838 1.00 81.00 89 SER A C 1
ATOM 711 O O . SER A 1 89 ? -31.958 -21.693 18.936 1.00 81.00 89 SER A O 1
ATOM 713 N N . ASN A 1 90 ? -30.998 -23.478 19.897 1.00 88.81 90 ASN A N 1
ATOM 714 C CA . ASN A 1 90 ? -31.101 -22.968 21.261 1.00 88.81 90 ASN A CA 1
ATOM 715 C C . ASN A 1 90 ? -29.882 -22.123 21.675 1.00 88.81 90 ASN A C 1
ATOM 717 O O . ASN A 1 90 ? -28.755 -22.454 21.304 1.00 88.81 90 ASN A O 1
ATOM 721 N N . PRO A 1 91 ? -30.064 -21.069 22.497 1.00 94.00 91 PRO A N 1
ATOM 722 C CA . PRO A 1 91 ? -28.953 -20.315 23.071 1.00 94.00 91 PRO A CA 1
ATOM 723 C C . PRO A 1 91 ? -27.974 -21.216 23.833 1.00 94.00 91 PRO A C 1
ATOM 725 O O . PRO A 1 91 ? -28.370 -22.006 24.693 1.00 94.00 91 PRO A O 1
ATOM 728 N N . VAL A 1 92 ? -26.681 -21.061 23.556 1.00 95.31 92 VAL A N 1
ATOM 729 C CA . VAL A 1 92 ? -25.611 -21.841 24.183 1.00 95.31 92 VAL A CA 1
ATOM 730 C C . VAL A 1 92 ? -24.850 -20.974 25.173 1.00 95.31 92 VAL A C 1
ATOM 732 O O . VAL A 1 92 ? -24.245 -19.974 24.797 1.00 95.31 92 VAL A O 1
ATOM 735 N N . LYS A 1 93 ? -24.828 -21.366 26.449 1.00 95.69 93 LYS A N 1
ATOM 736 C CA . LYS A 1 93 ? -24.052 -20.654 27.474 1.00 95.69 93 LYS A CA 1
ATOM 737 C C . LYS A 1 93 ? -22.559 -20.728 27.162 1.00 95.69 93 LYS A C 1
ATOM 739 O O . LYS A 1 93 ? -22.028 -21.811 26.935 1.00 95.69 93 LYS A O 1
ATOM 744 N N . SER A 1 94 ? -21.890 -19.581 27.204 1.00 97.06 94 SER A N 1
ATOM 745 C CA . SER A 1 94 ? -20.460 -19.465 26.933 1.00 97.06 94 SER A CA 1
ATOM 746 C C . SER A 1 94 ? -19.730 -18.909 28.158 1.00 97.06 94 SER A C 1
ATOM 748 O O . SER A 1 94 ? -20.113 -17.843 28.651 1.00 97.06 94 SER A O 1
ATOM 750 N N . PRO A 1 95 ? -18.676 -19.579 28.663 1.00 97.69 95 PRO A N 1
ATOM 751 C CA . PRO A 1 95 ? -17.883 -19.066 29.779 1.00 97.69 95 PRO A CA 1
ATOM 752 C C . PRO A 1 95 ? -17.300 -17.682 29.499 1.00 97.69 95 PRO A C 1
ATOM 754 O O . PRO A 1 95 ? -17.397 -16.769 30.319 1.00 97.69 95 PRO A O 1
ATOM 757 N N . THR A 1 96 ? -16.727 -17.510 28.308 1.00 98.12 96 THR A N 1
ATOM 758 C CA . THR A 1 96 ? -16.165 -16.237 27.854 1.00 98.12 96 THR A CA 1
ATOM 759 C C . THR A 1 96 ? -16.652 -15.878 26.453 1.00 98.12 96 THR A C 1
ATOM 761 O O . THR A 1 96 ? -17.312 -16.672 25.785 1.00 98.12 96 THR A O 1
ATOM 764 N N . MET A 1 97 ? -16.338 -14.671 25.987 1.00 96.31 97 MET A N 1
ATOM 765 C CA . MET A 1 97 ? -16.548 -14.255 24.598 1.00 96.31 97 MET A CA 1
ATOM 766 C C . MET A 1 97 ? -15.265 -13.702 23.983 1.00 96.31 97 MET A C 1
ATOM 768 O O . MET A 1 97 ? -14.362 -13.249 24.690 1.00 96.31 97 MET A O 1
ATOM 772 N N . ALA A 1 98 ? -15.204 -13.690 22.650 1.00 90.38 98 ALA A N 1
ATOM 773 C CA . ALA A 1 98 ? -14.118 -13.040 21.918 1.00 90.38 98 ALA A CA 1
ATOM 774 C C . ALA A 1 98 ? -14.107 -11.512 22.141 1.00 90.38 98 ALA A C 1
ATOM 776 O O . ALA A 1 98 ? -13.037 -10.916 22.192 1.00 90.38 98 ALA A O 1
ATOM 777 N N . GLY A 1 99 ? -15.285 -10.897 22.328 1.00 83.06 99 GLY A N 1
ATOM 778 C CA . GLY A 1 99 ? -15.460 -9.501 22.760 1.00 83.06 99 GLY A CA 1
ATOM 779 C C . GLY A 1 99 ? -15.693 -8.469 21.651 1.00 83.06 99 GLY A C 1
ATOM 780 O O . GLY A 1 99 ? -16.215 -7.398 21.939 1.00 83.06 99 GLY A O 1
ATOM 781 N N . GLY A 1 100 ? -15.374 -8.785 20.391 1.00 85.62 100 GLY A N 1
ATOM 782 C CA . GLY A 1 100 ? -15.573 -7.857 19.264 1.00 85.62 100 GLY A CA 1
ATOM 783 C C . GLY A 1 100 ? -17.007 -7.801 18.720 1.00 85.62 100 GLY A C 1
ATOM 784 O O . GLY A 1 100 ? -17.377 -6.836 18.055 1.00 85.62 100 GLY A O 1
ATOM 785 N N . LEU A 1 101 ? -17.810 -8.842 18.965 1.00 96.25 101 LEU A N 1
ATOM 786 C CA . LEU A 1 101 ? -19.166 -8.978 18.432 1.00 96.25 101 LEU A CA 1
ATOM 787 C C . LEU A 1 101 ? -20.118 -9.445 19.534 1.00 96.25 101 LEU A C 1
ATOM 789 O O . LEU A 1 101 ? -20.020 -10.590 19.963 1.00 96.25 101 LEU A O 1
ATOM 793 N N . PHE A 1 102 ? -21.020 -8.583 20.000 1.00 98.06 102 PHE A N 1
ATOM 794 C CA . PHE A 1 102 ? -22.075 -8.952 20.954 1.00 98.06 102 PHE A CA 1
ATOM 795 C C . PHE A 1 102 ? -23.171 -7.883 21.023 1.00 98.06 102 PHE A C 1
ATOM 797 O O . PHE A 1 102 ? -22.961 -6.734 20.628 1.00 98.06 102 PHE A O 1
ATOM 804 N N . ALA A 1 103 ? -24.332 -8.245 21.563 1.00 97.50 103 ALA A N 1
ATOM 805 C CA . ALA A 1 103 ? -25.419 -7.328 21.868 1.00 97.50 103 ALA A CA 1
ATOM 806 C C . ALA A 1 103 ? -25.861 -7.448 23.333 1.00 97.50 103 ALA A C 1
ATOM 808 O O . ALA A 1 103 ? -25.764 -8.514 23.943 1.00 97.50 103 ALA A O 1
ATOM 809 N N . MET A 1 104 ? -26.323 -6.337 23.907 1.00 97.50 104 MET A N 1
ATOM 810 C CA . MET A 1 104 ? -26.722 -6.249 25.314 1.00 97.50 104 MET A CA 1
ATOM 811 C C . MET A 1 104 ? -27.690 -5.089 25.548 1.00 97.50 104 MET A C 1
ATOM 813 O O . MET A 1 104 ? -27.586 -4.050 24.888 1.00 97.50 104 MET A O 1
ATOM 817 N N . ASP A 1 105 ? -28.594 -5.229 26.522 1.00 97.81 105 ASP A N 1
ATOM 818 C CA . ASP A 1 105 ? -29.426 -4.116 26.985 1.00 97.81 105 ASP A CA 1
ATOM 819 C C . ASP A 1 105 ? -28.561 -2.915 27.399 1.00 97.81 105 ASP A C 1
ATOM 821 O O . ASP A 1 105 ? -27.570 -3.027 28.130 1.00 97.81 105 ASP A O 1
ATOM 825 N N . ARG A 1 106 ? -28.941 -1.734 26.912 1.00 94.31 106 ARG A N 1
ATOM 826 C CA . ARG A 1 106 ? -28.176 -0.507 27.117 1.00 94.31 106 ARG A CA 1
ATOM 827 C C . ARG A 1 106 ? -28.098 -0.134 28.590 1.00 94.31 106 ARG A C 1
ATOM 829 O O . ARG A 1 106 ? -27.042 0.311 29.034 1.00 94.31 106 ARG A O 1
ATOM 836 N N . SER A 1 107 ? -29.200 -0.243 29.325 1.00 94.94 107 SER A N 1
ATOM 837 C CA . SER A 1 107 ? -29.241 0.148 30.737 1.00 94.94 107 SER A CA 1
ATOM 838 C C . SER A 1 107 ? -28.402 -0.815 31.565 1.00 94.94 107 SER A C 1
ATOM 840 O O . SER A 1 107 ? -27.582 -0.375 32.369 1.00 94.94 107 SER A O 1
ATOM 842 N N . TYR A 1 108 ? -28.502 -2.111 31.273 1.00 97.50 108 TYR A N 1
ATOM 843 C CA . TYR A 1 108 ? -27.721 -3.149 31.924 1.00 97.50 108 TYR A CA 1
ATOM 844 C C . TYR A 1 108 ? -26.209 -3.003 31.673 1.00 97.50 108 TYR A C 1
ATOM 846 O O . TYR A 1 108 ? -25.424 -3.162 32.607 1.00 97.50 108 TYR A O 1
ATOM 854 N N . TYR A 1 109 ? -25.778 -2.587 30.474 1.00 95.38 109 TYR A N 1
ATOM 855 C CA . TYR A 1 109 ? -24.369 -2.244 30.207 1.00 95.38 109 TYR A CA 1
ATOM 856 C C . TYR A 1 109 ? -23.838 -1.138 31.144 1.00 95.38 109 TYR A C 1
ATOM 858 O O . TYR A 1 109 ? -22.726 -1.237 31.673 1.00 95.38 109 TYR A O 1
ATOM 866 N N . PHE A 1 110 ? -24.634 -0.089 31.382 1.00 93.75 110 PHE A N 1
ATOM 867 C CA . PHE A 1 110 ? -24.261 0.992 32.302 1.00 93.75 110 PHE A CA 1
ATOM 868 C C . PHE A 1 110 ? -24.347 0.563 33.773 1.00 93.75 110 PHE A C 1
ATOM 870 O O . PHE A 1 110 ? -23.465 0.917 34.553 1.00 93.75 110 PHE A O 1
ATOM 877 N N . GLU A 1 111 ? -25.350 -0.234 34.154 1.00 95.56 111 GLU A N 1
ATOM 878 C CA . GLU A 1 111 ? -25.493 -0.797 35.507 1.00 95.56 111 GLU A CA 1
ATOM 879 C C . GLU A 1 111 ? -24.325 -1.716 35.876 1.00 95.56 111 GLU A C 1
ATOM 881 O O . GLU A 1 111 ? -23.790 -1.626 36.983 1.00 95.56 111 GLU A O 1
ATOM 886 N N . LEU A 1 112 ? -23.870 -2.551 34.935 1.00 95.75 112 LEU A N 1
ATOM 887 C CA . LEU A 1 112 ? -22.673 -3.365 35.123 1.00 95.75 112 LEU A CA 1
ATOM 888 C C . LEU A 1 112 ? -21.402 -2.519 35.217 1.00 95.75 112 LEU A C 1
ATOM 890 O O . LEU A 1 112 ? -20.383 -3.031 35.678 1.00 95.75 112 LEU A O 1
ATOM 894 N N . GLY A 1 113 ? -21.439 -1.249 34.814 1.00 92.88 113 GLY A N 1
ATOM 895 C CA . GLY A 1 113 ? -20.352 -0.287 34.960 1.00 92.88 113 GLY A CA 1
ATOM 896 C C . GLY A 1 113 ? -19.391 -0.237 33.779 1.00 92.88 113 GLY A C 1
ATOM 897 O O . GLY A 1 113 ? -18.184 -0.190 34.013 1.00 92.88 113 GLY A O 1
ATOM 898 N N . GLU A 1 114 ? -19.920 -0.272 32.549 1.00 92.88 114 GLU A N 1
ATOM 899 C CA . GLU A 1 114 ? -19.198 -0.022 31.284 1.00 92.88 114 GLU A CA 1
ATOM 900 C C . GLU A 1 114 ? -17.915 -0.864 31.134 1.00 92.88 114 GLU A C 1
ATOM 902 O O . GLU A 1 114 ? -17.802 -1.909 31.763 1.00 92.88 114 GLU A O 1
ATOM 907 N N . TYR A 1 115 ? -16.947 -0.475 30.303 1.00 92.56 115 TYR A N 1
ATOM 908 C CA . TYR A 1 115 ? -15.606 -1.073 30.333 1.00 92.56 115 TYR A CA 1
ATOM 909 C C . TYR A 1 115 ? -14.734 -0.447 31.432 1.00 92.56 115 TYR A C 1
ATOM 911 O O . TYR A 1 115 ? -14.974 0.676 31.876 1.00 92.56 115 TYR A O 1
ATOM 919 N N . ASP A 1 116 ? -13.701 -1.171 31.868 1.00 93.19 116 ASP A N 1
ATOM 920 C CA . ASP A 1 116 ? -12.675 -0.623 32.755 1.00 93.19 116 ASP A CA 1
ATOM 921 C C . ASP A 1 116 ? -11.831 0.425 32.013 1.00 93.19 116 ASP A C 1
ATOM 923 O O . ASP A 1 116 ? -10.991 0.092 31.178 1.00 93.19 116 ASP A O 1
ATOM 927 N N . SER A 1 117 ? -12.038 1.703 32.337 1.00 89.44 117 SER A N 1
ATOM 928 C CA . SER A 1 117 ? -11.342 2.829 31.705 1.00 89.44 117 SER A CA 1
ATOM 929 C C . SER A 1 117 ? -9.839 2.886 31.994 1.00 89.44 117 SER A C 1
ATOM 931 O O . SER A 1 117 ? -9.152 3.711 31.402 1.00 89.44 117 SER A O 1
ATOM 933 N N . GLY A 1 118 ? -9.326 2.058 32.911 1.00 89.38 118 GLY A N 1
ATOM 934 C CA . GLY A 1 118 ? -7.889 1.921 33.165 1.00 89.38 118 GLY A CA 1
ATOM 935 C C . GLY A 1 118 ? -7.176 0.899 32.270 1.00 89.38 118 GLY A C 1
ATOM 936 O O . GLY A 1 118 ? -5.978 0.677 32.464 1.00 89.38 118 GLY A O 1
ATOM 937 N N . MET A 1 119 ? -7.894 0.251 31.344 1.00 88.75 119 MET A N 1
ATOM 938 C CA . MET A 1 119 ? -7.311 -0.634 30.332 1.00 88.75 119 MET A CA 1
ATOM 939 C C . MET A 1 119 ? -6.793 0.143 29.121 1.00 88.75 119 MET A C 1
ATOM 941 O O . MET A 1 119 ? -7.450 1.064 28.637 1.00 88.75 119 MET A O 1
ATOM 945 N N . ASP A 1 120 ? -5.654 -0.295 28.585 1.00 82.88 120 ASP A N 1
ATOM 946 C CA . ASP A 1 120 ? -5.001 0.360 27.450 1.00 82.88 120 ASP A CA 1
ATOM 947 C C . ASP A 1 120 ? -5.163 -0.450 26.164 1.00 82.88 120 ASP A C 1
ATOM 949 O O . ASP A 1 120 ? -4.938 -1.664 26.146 1.00 82.88 120 ASP A O 1
ATOM 953 N N . ILE A 1 121 ? -5.444 0.260 25.068 1.00 81.00 121 ILE A N 1
ATOM 954 C CA . ILE A 1 121 ? -5.422 -0.190 23.668 1.00 81.00 121 ILE A CA 1
ATOM 955 C C . ILE A 1 121 ? -6.255 -1.451 23.386 1.00 81.00 121 ILE A C 1
ATOM 957 O O . ILE A 1 121 ? -7.305 -1.357 22.757 1.00 81.00 121 ILE A O 1
ATOM 961 N N . TRP A 1 122 ? -5.740 -2.632 23.733 1.00 77.81 122 TRP A N 1
ATOM 962 C CA . TRP A 1 122 ? -6.331 -3.919 23.377 1.00 77.81 122 TRP A CA 1
ATOM 963 C C . TRP A 1 122 ? -5.814 -5.062 24.252 1.00 77.81 122 TRP A C 1
ATOM 965 O O . TRP A 1 122 ? -4.595 -5.224 24.419 1.00 77.81 122 TRP A O 1
ATOM 975 N N . GLY A 1 123 ? -6.733 -5.927 24.680 1.00 82.50 123 GLY A N 1
ATOM 976 C CA . GLY A 1 123 ? -6.461 -7.209 25.310 1.00 82.50 123 GLY A CA 1
ATOM 977 C C . GLY A 1 123 ? -7.014 -7.298 26.725 1.00 82.50 123 GLY A C 1
ATOM 978 O O . GLY A 1 123 ? -6.763 -6.414 27.536 1.00 82.50 123 GLY A O 1
ATOM 979 N N . GLY A 1 124 ? -7.693 -8.401 27.043 1.00 87.94 124 GLY A N 1
ATOM 980 C CA . GLY A 1 124 ? -8.185 -8.713 28.388 1.00 87.94 124 GLY A CA 1
ATOM 981 C C . GLY A 1 124 ? -9.582 -8.170 28.703 1.00 87.94 124 GLY A C 1
ATOM 982 O O . GLY A 1 124 ? -10.243 -8.713 29.586 1.00 87.94 124 GLY A O 1
ATOM 983 N N . GLU A 1 125 ? -10.078 -7.176 27.963 1.00 92.31 125 GLU A N 1
ATOM 984 C CA . GLU A 1 125 ? -11.403 -6.574 28.165 1.00 92.31 125 GLU A CA 1
ATOM 985 C C . GLU A 1 125 ? -12.545 -7.574 27.958 1.00 92.31 125 GLU A C 1
ATOM 987 O O . GLU A 1 125 ? -13.539 -7.565 28.683 1.00 92.31 125 GLU A O 1
ATOM 992 N N . ASN A 1 126 ? -12.371 -8.494 27.008 1.00 93.06 126 ASN A N 1
ATOM 993 C CA . ASN A 1 126 ? -13.335 -9.541 26.716 1.00 93.06 126 ASN A CA 1
ATOM 994 C C . ASN A 1 126 ? -13.472 -10.528 27.888 1.00 93.06 126 ASN A C 1
ATOM 996 O O . ASN A 1 126 ? -14.585 -10.934 28.227 1.00 93.06 126 ASN A O 1
ATOM 1000 N N . LEU A 1 127 ? -12.360 -10.874 28.549 1.00 97.62 127 LEU A N 1
ATOM 1001 C CA . LEU A 1 127 ? -12.356 -11.736 29.734 1.00 97.62 127 LEU A CA 1
ATOM 1002 C C . LEU A 1 127 ? -12.880 -11.001 30.972 1.00 97.62 127 LEU A C 1
ATOM 1004 O O . LEU A 1 127 ? -13.666 -11.575 31.719 1.00 97.62 127 LEU A O 1
ATOM 1008 N N . GLU A 1 128 ? -12.499 -9.735 31.165 1.00 98.31 128 GLU A N 1
ATOM 1009 C CA . GLU A 1 128 ? -13.008 -8.896 32.259 1.00 98.31 128 GLU A CA 1
ATOM 1010 C C . GLU A 1 128 ? -14.529 -8.814 32.237 1.00 98.31 128 GLU A C 1
ATOM 1012 O O . GLU A 1 128 ? -15.181 -9.112 33.240 1.00 98.31 128 GLU A O 1
ATOM 1017 N N . LEU A 1 129 ? -15.088 -8.474 31.073 1.00 97.81 129 LEU A N 1
ATOM 1018 C CA . LEU A 1 129 ? -16.523 -8.330 30.920 1.00 97.81 129 LEU A CA 1
ATOM 1019 C C . LEU A 1 129 ? -17.224 -9.689 31.044 1.00 97.81 129 LEU A C 1
ATOM 1021 O O . LEU A 1 129 ? -18.244 -9.767 31.721 1.00 97.81 129 LEU A O 1
ATOM 1025 N N . SER A 1 130 ? -16.653 -10.770 30.496 1.00 98.56 130 SER A N 1
ATOM 1026 C CA . SER A 1 130 ? -17.202 -12.130 30.652 1.00 98.56 130 SER A CA 1
ATOM 1027 C C . SER A 1 130 ? -17.306 -12.548 32.123 1.00 98.56 130 SER A C 1
ATOM 1029 O O . SER A 1 130 ? -18.362 -12.986 32.581 1.00 98.56 130 SER A O 1
ATOM 1031 N N . PHE A 1 131 ? -16.224 -12.372 32.889 1.00 98.69 131 PHE A N 1
ATOM 1032 C CA . PHE A 1 131 ? -16.193 -12.697 34.315 1.00 98.69 131 PHE A CA 1
ATOM 1033 C C . PHE A 1 131 ? -17.185 -11.852 35.103 1.00 98.69 131 PHE A C 1
ATOM 1035 O O . PHE A 1 131 ? -17.888 -12.382 35.963 1.00 98.69 131 PHE A O 1
ATOM 1042 N N . ARG A 1 132 ? -17.270 -10.558 34.789 1.00 98.44 132 ARG A N 1
ATOM 1043 C CA . ARG A 1 132 ? -18.209 -9.641 35.426 1.00 98.44 132 ARG A CA 1
ATOM 1044 C C . ARG A 1 132 ? -19.662 -9.992 35.133 1.00 98.44 132 ARG A C 1
ATOM 1046 O O . ARG A 1 132 ? -20.444 -10.039 36.075 1.00 98.44 132 ARG A O 1
ATOM 1053 N N . ILE A 1 133 ? -20.023 -10.253 33.875 1.00 98.62 133 ILE A N 1
ATOM 1054 C CA . ILE A 1 133 ? -21.390 -10.639 33.489 1.00 98.62 133 ILE A CA 1
ATOM 1055 C C . ILE A 1 133 ? -21.836 -11.826 34.340 1.00 98.62 133 ILE A C 1
ATOM 1057 O O . ILE A 1 133 ? -22.828 -11.728 35.057 1.00 98.62 133 ILE A O 1
ATOM 1061 N N . TRP A 1 134 ? -21.058 -12.908 34.338 1.00 98.69 134 TRP A N 1
ATOM 1062 C CA . TRP A 1 134 ? -21.412 -14.121 35.067 1.00 98.69 134 TRP A CA 1
ATOM 1063 C C . TRP A 1 134 ? -21.409 -13.941 36.585 1.00 98.69 134 TRP A C 1
ATOM 1065 O O . TRP A 1 134 ? -22.378 -14.302 37.254 1.00 98.69 134 TRP A O 1
ATOM 1075 N N . GLN A 1 135 ? -20.341 -13.377 37.156 1.00 98.81 135 GLN A N 1
ATOM 1076 C CA . GLN A 1 135 ? -20.236 -13.229 38.610 1.00 98.81 135 GLN A CA 1
ATOM 1077 C C . GLN A 1 135 ? -21.282 -12.254 39.162 1.00 98.81 135 GLN A C 1
ATOM 1079 O O . GLN A 1 135 ? -21.702 -12.415 40.303 1.00 98.81 135 GLN A O 1
ATOM 1084 N N . CYS A 1 136 ? -21.728 -11.267 38.386 1.00 98.56 136 CYS A N 1
ATOM 1085 C CA . CYS A 1 136 ? -22.685 -10.252 38.829 1.00 98.56 136 CYS A CA 1
ATOM 1086 C C . CYS A 1 136 ? -24.133 -10.536 38.378 1.00 98.56 136 CYS A C 1
ATOM 1088 O O . CYS A 1 136 ? -24.962 -9.628 38.376 1.00 98.56 136 CYS A O 1
ATOM 1090 N N . GLY A 1 137 ? -24.451 -11.789 38.023 1.00 97.44 137 GLY A N 1
ATOM 1091 C CA . GLY A 1 137 ? -25.828 -12.273 37.852 1.00 97.44 137 GLY A CA 1
ATOM 1092 C C . GLY A 1 137 ? -26.406 -12.210 36.434 1.00 97.44 137 GLY A C 1
ATOM 1093 O O . GLY A 1 137 ? -27.581 -12.522 36.258 1.00 97.44 137 GLY A O 1
ATOM 1094 N N . GLY A 1 138 ? -25.609 -11.827 35.438 1.00 98.12 138 GLY A N 1
ATOM 1095 C CA . GLY A 1 138 ? -25.979 -11.879 34.025 1.00 98.12 138 GLY A CA 1
ATOM 1096 C C . GLY A 1 138 ? -25.728 -13.241 33.387 1.00 98.12 138 GLY A C 1
ATOM 1097 O O . GLY A 1 138 ? -25.321 -14.203 34.043 1.00 98.12 138 GLY A O 1
ATOM 1098 N N . ARG A 1 139 ? -25.971 -13.319 32.076 1.00 98.06 139 ARG A N 1
ATOM 1099 C CA . ARG A 1 139 ? -25.744 -14.527 31.269 1.00 98.06 139 ARG A CA 1
ATOM 1100 C C . ARG A 1 139 ? -25.013 -14.163 29.991 1.00 98.06 139 ARG A C 1
ATOM 1102 O O . ARG A 1 139 ? -25.324 -13.143 29.388 1.00 98.06 139 ARG A O 1
ATOM 1109 N N . LEU A 1 140 ? -24.066 -15.001 29.584 1.00 98.56 140 LEU A N 1
ATOM 1110 C CA . LEU A 1 140 ? -23.359 -14.860 28.316 1.00 98.56 140 LEU A CA 1
ATOM 1111 C C . LEU A 1 140 ? -23.692 -16.054 27.425 1.00 98.56 140 LEU A C 1
ATOM 1113 O O . LEU A 1 140 ? -23.408 -17.198 27.784 1.00 98.56 140 LEU A O 1
ATOM 1117 N N . GLU A 1 141 ? -24.319 -15.790 26.286 1.00 97.88 141 GLU A N 1
ATOM 1118 C CA . GLU A 1 141 ? -24.873 -16.827 25.419 1.00 97.88 141 GLU A CA 1
ATOM 1119 C C . GLU A 1 141 ? -24.474 -16.599 23.958 1.00 97.88 141 GLU A C 1
ATOM 1121 O O . GLU A 1 141 ? -24.501 -15.479 23.455 1.00 97.88 141 GLU A O 1
ATOM 1126 N N . ILE A 1 142 ? -24.112 -17.673 23.265 1.00 97.38 142 ILE A N 1
ATOM 1127 C CA . ILE A 1 142 ? -23.959 -17.705 21.813 1.00 97.38 142 ILE A CA 1
ATOM 1128 C C . ILE A 1 142 ? -25.310 -18.085 21.225 1.00 97.38 142 ILE A C 1
ATOM 1130 O O . ILE A 1 142 ? -25.939 -19.031 21.696 1.00 97.38 142 ILE A O 1
ATOM 1134 N N . ILE A 1 143 ? -25.760 -17.349 20.212 1.00 97.12 143 ILE A N 1
ATOM 1135 C CA . ILE A 1 143 ? -27.046 -17.559 19.548 1.00 97.12 143 ILE A CA 1
ATOM 1136 C C . ILE A 1 143 ? -26.789 -18.211 18.186 1.00 97.12 143 ILE A C 1
ATOM 1138 O O . ILE A 1 143 ? -26.394 -17.501 17.259 1.00 97.12 143 ILE A O 1
ATOM 1142 N N . PRO A 1 144 ? -27.007 -19.536 18.043 1.00 94.38 144 PRO A N 1
ATOM 1143 C CA . PRO A 1 144 ? -26.652 -20.279 16.834 1.00 94.38 144 PRO A CA 1
ATOM 1144 C C . PRO A 1 144 ? -27.285 -19.730 15.554 1.00 94.38 144 PRO A C 1
ATOM 1146 O O . PRO A 1 144 ? -26.618 -19.649 14.536 1.00 94.38 144 PRO A O 1
ATOM 1149 N N . CYS A 1 145 ? -28.538 -19.269 15.612 1.00 92.94 145 CYS A N 1
ATOM 1150 C CA . CYS A 1 145 ? -29.236 -18.720 14.444 1.00 92.94 145 CYS A CA 1
ATOM 1151 C C . CYS A 1 145 ? -28.692 -17.363 13.964 1.00 92.94 145 CYS A C 1
ATOM 1153 O O . CYS A 1 145 ? -29.069 -16.898 12.894 1.00 92.94 145 CYS A O 1
ATOM 1155 N N . SER A 1 146 ? -27.854 -16.687 14.753 1.00 96.50 146 SER A N 1
ATOM 1156 C CA . SER A 1 146 ? -27.302 -15.379 14.407 1.00 96.50 146 SER A CA 1
ATOM 1157 C C . SER A 1 146 ? -25.873 -15.536 13.903 1.00 96.50 146 SER A C 1
ATOM 1159 O O . SER A 1 146 ? -24.967 -15.720 14.709 1.00 96.50 146 SER A O 1
ATOM 1161 N N . HIS A 1 147 ? -25.646 -15.364 12.603 1.00 96.19 147 HIS A N 1
ATOM 1162 C CA . HIS A 1 147 ? -24.318 -15.475 11.995 1.00 96.19 147 HIS A CA 1
ATOM 1163 C C . HIS A 1 147 ? -23.736 -14.115 11.598 1.00 96.19 147 HIS A C 1
ATOM 1165 O O . HIS A 1 147 ? -24.400 -13.297 10.956 1.00 96.19 147 HIS A O 1
ATOM 1171 N N . VAL A 1 148 ? -22.470 -13.883 11.945 1.00 97.31 148 VAL A N 1
ATOM 1172 C CA . VAL A 1 148 ? -21.702 -12.717 11.494 1.00 97.31 148 VAL A CA 1
ATOM 1173 C C . VAL A 1 148 ? -20.297 -13.163 11.099 1.00 97.31 148 VAL A C 1
ATOM 1175 O O . VAL A 1 148 ? -19.544 -13.669 11.925 1.00 97.31 148 VAL A O 1
ATOM 1178 N N . GLY A 1 149 ? -19.927 -12.954 9.840 1.00 95.44 149 GLY A N 1
ATOM 1179 C CA . GLY A 1 149 ? -18.576 -13.169 9.341 1.00 95.44 149 GLY A CA 1
ATOM 1180 C C . GLY A 1 149 ? -17.591 -12.156 9.917 1.00 95.44 149 GLY A C 1
ATOM 1181 O O . GLY A 1 149 ? -17.894 -10.968 10.010 1.00 95.44 149 GLY A O 1
ATOM 1182 N N . HIS A 1 150 ? -16.393 -12.608 10.278 1.00 94.88 150 HIS A N 1
ATOM 1183 C CA . HIS A 1 150 ? -15.303 -11.779 10.795 1.00 94.88 150 HIS A CA 1
ATOM 1184 C C . HIS A 1 150 ? -13.984 -12.102 10.095 1.00 94.88 150 HIS A C 1
ATOM 1186 O O . HIS A 1 150 ? -13.640 -13.265 9.871 1.00 94.88 150 HIS A O 1
ATOM 1192 N N . ILE A 1 151 ? -13.212 -11.064 9.766 1.00 88.25 151 ILE A N 1
ATOM 1193 C CA . ILE A 1 151 ? -11.876 -11.240 9.189 1.00 88.25 151 ILE A CA 1
ATOM 1194 C C . ILE A 1 151 ? -10.854 -11.526 10.298 1.00 88.25 151 ILE A C 1
ATOM 1196 O O . ILE A 1 151 ? -10.274 -10.604 10.884 1.00 88.25 151 ILE A O 1
ATOM 1200 N N . PHE A 1 152 ? -10.542 -12.805 10.520 1.00 76.62 152 PHE A N 1
ATOM 1201 C CA . PHE A 1 152 ? -9.496 -13.219 11.458 1.00 76.62 152 PHE A CA 1
ATOM 1202 C C . PHE A 1 152 ? -8.091 -12.938 10.901 1.00 76.62 152 PHE A C 1
ATOM 1204 O O . PHE A 1 152 ? -7.659 -13.488 9.886 1.00 76.62 152 PHE A O 1
ATOM 1211 N N . ARG A 1 153 ? -7.326 -12.083 11.588 1.00 71.31 153 ARG A N 1
ATOM 1212 C CA . ARG A 1 153 ? -5.985 -11.651 11.151 1.00 71.31 153 ARG A CA 1
ATOM 1213 C C . ARG A 1 153 ? -4.879 -12.407 11.886 1.00 71.31 153 ARG A C 1
ATOM 1215 O O . ARG A 1 153 ? -4.934 -12.593 13.095 1.00 71.31 153 ARG A O 1
ATOM 1222 N N . LYS A 1 154 ? -3.793 -12.737 11.175 1.00 58.50 154 LYS A N 1
ATOM 1223 C CA . LYS A 1 154 ? -2.593 -13.374 11.767 1.00 58.50 154 LYS A CA 1
ATOM 1224 C C . LYS A 1 154 ? -1.748 -12.426 12.629 1.00 58.50 154 LYS A C 1
ATOM 1226 O O . LYS A 1 154 ? -0.945 -12.890 13.434 1.00 58.50 154 LYS A O 1
ATOM 1231 N N . ARG A 1 155 ? -1.856 -11.107 12.423 1.00 53.59 155 ARG A N 1
ATOM 1232 C CA . ARG A 1 155 ? -1.090 -10.074 13.144 1.00 53.59 155 ARG A CA 1
ATOM 1233 C C . ARG A 1 155 ? -1.930 -8.816 13.337 1.00 53.59 155 ARG A C 1
ATOM 1235 O O . ARG A 1 155 ? -2.748 -8.480 12.483 1.00 53.59 155 ARG A O 1
ATOM 1242 N N . ARG A 1 156 ? -1.685 -8.103 14.439 1.00 60.72 156 ARG A N 1
ATOM 1243 C CA . ARG A 1 156 ? -2.297 -6.796 14.705 1.00 60.72 156 ARG A CA 1
ATOM 1244 C C . ARG A 1 156 ? -1.669 -5.744 13.775 1.00 60.72 156 ARG A C 1
ATOM 1246 O O . ARG A 1 156 ? -0.442 -5.673 13.720 1.00 60.72 156 ARG A O 1
ATOM 1253 N N . PRO A 1 157 ? -2.463 -4.940 13.048 1.00 44.44 157 PRO A N 1
ATOM 1254 C CA . PRO A 1 157 ? -1.940 -3.927 12.126 1.00 44.44 157 PRO A CA 1
ATOM 1255 C C . PRO A 1 157 ? -1.571 -2.593 12.802 1.00 44.44 157 PRO A C 1
ATOM 1257 O O . PRO A 1 157 ? -1.075 -1.694 12.127 1.00 44.44 157 PRO A O 1
ATOM 1260 N N . TYR A 1 158 ? -1.792 -2.461 14.115 1.00 52.25 158 TYR A N 1
ATOM 1261 C CA . TYR A 1 158 ? -1.432 -1.291 14.921 1.00 52.25 158 TYR A CA 1
ATOM 1262 C C . TYR A 1 158 ? -0.378 -1.696 15.961 1.00 52.25 158 TYR A C 1
ATOM 1264 O O . TYR A 1 158 ? -0.476 -2.775 16.549 1.00 52.25 158 TYR A O 1
ATOM 1272 N N . GLY A 1 159 ? 0.652 -0.867 16.144 1.00 45.97 159 GLY A N 1
ATOM 1273 C CA . GLY A 1 159 ? 1.696 -1.090 17.147 1.00 45.97 159 GLY A CA 1
ATOM 1274 C C . GLY A 1 159 ? 1.304 -0.530 18.513 1.00 45.97 159 GLY A C 1
ATOM 1275 O O . GLY A 1 159 ? 0.487 0.383 18.594 1.00 45.97 159 GLY A O 1
ATOM 1276 N N . SER A 1 160 ? 1.912 -1.047 19.579 1.00 52.47 160 SER A N 1
ATOM 1277 C CA . SER A 1 160 ? 1.875 -0.407 20.896 1.00 52.47 160 SER A CA 1
ATOM 1278 C C . SER A 1 160 ? 2.709 0.874 20.815 1.00 52.47 160 SER A C 1
ATOM 1280 O O . SER A 1 160 ? 3.884 0.806 20.452 1.00 52.47 160 SER A O 1
ATOM 1282 N N . TYR A 1 161 ? 2.124 2.036 21.100 1.00 50.75 161 TYR A N 1
ATOM 1283 C CA . TYR A 1 161 ? 2.774 3.353 21.010 1.00 50.75 161 TYR A CA 1
ATOM 1284 C C . TYR A 1 161 ? 3.824 3.579 22.123 1.00 50.75 161 TYR A C 1
ATOM 1286 O O . TYR A 1 161 ? 3.784 4.572 22.832 1.00 50.75 161 TYR A O 1
ATOM 1294 N N . GLY A 1 162 ? 4.761 2.646 22.321 1.00 50.75 162 GLY A N 1
ATOM 1295 C CA . GLY A 1 162 ? 5.795 2.729 23.361 1.00 50.75 162 GLY A CA 1
ATOM 1296 C C . GLY A 1 162 ? 5.330 2.412 24.793 1.00 50.75 162 GLY A C 1
ATOM 1297 O O . GLY A 1 162 ? 6.168 2.355 25.684 1.00 50.75 162 GLY A O 1
ATOM 1298 N N . GLU A 1 163 ? 4.042 2.135 25.022 1.00 54.31 163 GLU A N 1
ATOM 1299 C CA . GLU A 1 163 ? 3.416 1.982 26.357 1.00 54.31 163 GLU A CA 1
ATOM 1300 C C . GLU A 1 163 ? 3.589 0.598 27.029 1.00 54.31 163 GLU A C 1
ATOM 1302 O O . GLU A 1 163 ? 2.784 0.184 27.859 1.00 54.31 163 GLU A O 1
ATOM 1307 N N . GLY A 1 164 ? 4.649 -0.147 26.704 1.00 64.69 164 GLY A N 1
ATOM 1308 C CA . GLY A 1 164 ? 4.892 -1.470 27.296 1.00 64.69 164 GLY A CA 1
ATOM 1309 C C . GLY A 1 164 ? 3.890 -2.555 26.860 1.00 64.69 164 GLY A C 1
ATOM 1310 O O . GLY A 1 164 ? 3.231 -2.452 25.822 1.00 64.69 164 GLY A O 1
ATOM 1311 N N . ASP A 1 165 ? 3.828 -3.659 27.612 1.00 77.56 165 ASP A N 1
ATOM 1312 C CA . ASP A 1 165 ? 2.933 -4.790 27.327 1.00 77.56 165 ASP A CA 1
ATOM 1313 C C . ASP A 1 165 ? 1.505 -4.495 27.830 1.00 77.56 165 ASP A C 1
ATOM 1315 O O . ASP A 1 165 ? 1.143 -4.817 28.964 1.00 77.56 165 ASP A O 1
ATOM 1319 N N . THR A 1 166 ? 0.683 -3.872 26.975 1.00 82.31 166 THR A N 1
ATOM 1320 C CA . THR A 1 166 ? -0.715 -3.519 27.296 1.00 82.31 166 THR A CA 1
ATOM 1321 C C . THR A 1 166 ? -1.564 -4.739 27.649 1.00 82.31 166 THR A C 1
ATOM 1323 O O . THR A 1 166 ? -2.423 -4.666 28.524 1.00 82.31 166 THR A O 1
ATOM 1326 N N . MET A 1 167 ? -1.295 -5.892 27.023 1.00 84.38 167 MET A N 1
ATOM 1327 C CA . MET A 1 167 ? -1.996 -7.139 27.331 1.00 84.38 167 MET A CA 1
ATOM 1328 C C . MET A 1 167 ? -1.696 -7.579 28.764 1.00 84.38 167 MET A C 1
ATOM 1330 O O . MET A 1 167 ? -2.607 -8.001 29.477 1.00 84.38 167 MET A O 1
ATOM 1334 N N . LEU A 1 168 ? -0.438 -7.467 29.197 1.00 87.19 168 LEU A N 1
ATOM 1335 C CA . LEU A 1 168 ? -0.045 -7.781 30.567 1.00 87.19 168 LEU A CA 1
ATOM 1336 C C . LEU A 1 168 ? -0.688 -6.823 31.572 1.00 87.19 168 LEU A C 1
ATOM 1338 O O . LEU A 1 168 ? -1.286 -7.295 32.538 1.00 87.19 168 LEU A O 1
ATOM 1342 N N . LYS A 1 169 ? -0.628 -5.506 31.324 1.00 89.88 169 LYS A N 1
ATOM 1343 C CA . LYS A 1 169 ? -1.279 -4.493 32.172 1.00 89.88 169 LYS A CA 1
ATOM 1344 C C . LYS A 1 169 ? -2.764 -4.808 32.356 1.00 89.88 169 LYS A C 1
ATOM 1346 O O . LYS A 1 169 ? -3.235 -4.928 33.485 1.00 89.88 169 LYS A O 1
ATOM 1351 N N . ASN A 1 170 ? -3.493 -5.002 31.261 1.00 92.94 170 ASN A N 1
ATOM 1352 C CA . ASN A 1 170 ? -4.931 -5.251 31.311 1.00 92.94 170 ASN A CA 1
ATOM 1353 C C . ASN A 1 170 ? -5.246 -6.592 31.988 1.00 92.94 170 ASN A C 1
ATOM 1355 O O . ASN A 1 170 ? -6.122 -6.650 32.847 1.00 92.94 170 ASN A O 1
ATOM 1359 N N . SER A 1 171 ? -4.483 -7.650 31.691 1.00 93.50 171 SER A N 1
ATOM 1360 C CA . SER A 1 171 ? -4.635 -8.964 32.338 1.00 93.50 171 SER A CA 1
ATOM 1361 C C . SER A 1 171 ? -4.407 -8.898 33.851 1.00 93.50 171 SER A C 1
ATOM 1363 O O . SER A 1 171 ? -5.129 -9.544 34.607 1.00 93.50 171 SER A O 1
ATOM 1365 N N . LEU A 1 172 ? -3.452 -8.085 34.316 1.00 93.44 172 LEU A N 1
ATOM 1366 C CA . LEU A 1 172 ? -3.229 -7.836 35.743 1.00 93.44 172 LEU A CA 1
ATOM 1367 C C . LEU A 1 172 ? -4.430 -7.143 36.393 1.00 93.44 172 LEU A C 1
ATOM 1369 O O . LEU A 1 172 ? -4.803 -7.507 37.510 1.00 93.44 172 LEU A O 1
ATOM 1373 N N . ARG A 1 173 ? -5.077 -6.194 35.703 1.00 95.88 173 ARG A N 1
ATOM 1374 C CA . ARG A 1 173 ? -6.323 -5.575 36.188 1.00 95.88 173 ARG A CA 1
ATOM 1375 C C . ARG A 1 173 ? -7.438 -6.615 36.314 1.00 95.88 173 ARG A C 1
ATOM 1377 O O . ARG A 1 173 ? -8.057 -6.702 37.373 1.00 95.88 173 ARG A O 1
ATOM 1384 N N . VAL A 1 174 ? -7.624 -7.474 35.304 1.00 97.50 174 VAL A N 1
ATOM 1385 C CA . VAL A 1 174 ? -8.606 -8.576 35.356 1.00 97.50 174 VAL A CA 1
ATOM 1386 C C . VAL A 1 174 ? -8.333 -9.507 36.535 1.00 97.50 174 VAL A C 1
ATOM 1388 O O . VAL A 1 174 ? -9.223 -9.756 37.349 1.00 97.50 174 VAL A O 1
ATOM 1391 N N . ALA A 1 175 ? -7.094 -9.987 36.657 1.00 96.31 175 ALA A N 1
ATOM 1392 C CA . ALA A 1 175 ? -6.706 -10.949 37.678 1.00 96.31 175 ALA A CA 1
ATOM 1393 C C . ALA A 1 175 ? -6.903 -10.402 39.097 1.00 96.31 175 ALA A C 1
ATOM 1395 O O . ALA A 1 175 ? -7.397 -11.110 39.974 1.00 96.31 175 ALA A O 1
ATOM 1396 N N . ASN A 1 176 ? -6.548 -9.137 39.333 1.00 96.38 176 ASN A N 1
ATOM 1397 C CA . ASN A 1 176 ? -6.645 -8.542 40.664 1.00 96.38 176 ASN A CA 1
ATOM 1398 C C . ASN A 1 176 ? -8.066 -8.123 41.060 1.00 96.38 176 ASN A C 1
ATOM 1400 O O . ASN A 1 176 ? -8.325 -8.019 42.257 1.00 96.38 176 ASN A O 1
ATOM 1404 N N . VAL A 1 177 ? -8.980 -7.920 40.106 1.00 98.19 177 VAL A N 1
ATOM 1405 C CA . VAL A 1 177 ? -10.380 -7.577 40.407 1.00 98.19 177 VAL A CA 1
ATOM 1406 C C . VAL A 1 177 ? -11.276 -8.812 40.477 1.00 98.19 177 VAL A C 1
ATOM 1408 O O . VAL A 1 177 ? -12.127 -8.869 41.363 1.00 98.19 177 VAL A O 1
ATOM 1411 N N . TRP A 1 178 ? -11.108 -9.789 39.579 1.00 98.50 178 TRP A N 1
ATOM 1412 C CA . TRP A 1 178 ? -12.130 -10.815 39.319 1.00 98.50 178 TRP A CA 1
ATOM 1413 C C . TRP A 1 178 ? -11.737 -12.251 39.654 1.00 98.50 178 TRP A C 1
ATOM 1415 O O . TRP A 1 178 ? -12.631 -13.091 39.686 1.00 98.50 178 TRP A O 1
ATOM 1425 N N . MET A 1 179 ? -10.452 -12.557 39.873 1.00 98.00 179 MET A N 1
ATOM 1426 C CA . MET A 1 179 ? -9.981 -13.948 40.006 1.00 98.00 179 MET A CA 1
ATOM 1427 C C . MET A 1 179 ? -9.724 -14.414 41.444 1.00 98.00 179 MET A C 1
ATOM 1429 O O . MET A 1 179 ? -9.310 -15.555 41.638 1.00 98.00 179 MET A O 1
ATOM 1433 N N . ASP A 1 180 ? -9.946 -13.569 42.451 1.00 98.06 180 ASP A N 1
ATOM 1434 C CA . ASP A 1 180 ? -9.705 -13.903 43.864 1.00 98.06 180 ASP A CA 1
ATOM 1435 C C . ASP A 1 180 ? -8.315 -14.547 44.064 1.00 98.06 180 ASP A C 1
ATOM 1437 O O . ASP A 1 180 ? -7.324 -14.064 43.508 1.00 98.06 180 ASP A O 1
ATOM 1441 N N . ASP A 1 181 ? -8.219 -15.656 44.799 1.00 95.69 181 ASP A N 1
ATOM 1442 C CA . ASP A 1 181 ? -6.963 -16.386 45.014 1.00 95.69 181 ASP A CA 1
ATOM 1443 C C . ASP A 1 181 ? -6.488 -17.176 43.785 1.00 95.69 181 ASP A C 1
ATOM 1445 O O . ASP A 1 181 ? -5.333 -17.607 43.729 1.00 95.69 181 ASP A O 1
ATOM 1449 N N . TYR A 1 182 ? -7.326 -17.348 42.760 1.00 95.81 182 TYR A N 1
ATOM 1450 C CA . TYR A 1 182 ? -6.963 -18.061 41.531 1.00 95.81 182 TYR A CA 1
ATOM 1451 C C . TYR A 1 182 ? -6.018 -17.250 40.640 1.00 95.81 182 TYR A C 1
ATOM 1453 O O . TYR A 1 182 ? -5.346 -17.824 39.779 1.00 95.81 182 TYR A O 1
ATOM 1461 N N . LYS A 1 183 ? -5.854 -15.943 40.893 1.00 93.88 183 LYS A N 1
ATOM 1462 C CA . LYS A 1 183 ? -4.826 -15.122 40.232 1.00 93.88 183 LYS A CA 1
ATOM 1463 C C . LYS A 1 183 ? -3.407 -15.674 40.411 1.00 93.88 183 LYS A C 1
ATOM 1465 O O . LYS A 1 183 ? -2.552 -15.442 39.560 1.00 93.88 183 LYS A O 1
ATOM 1470 N N . LYS A 1 184 ? -3.154 -16.475 41.458 1.00 90.88 184 LYS A N 1
ATOM 1471 C CA . LYS A 1 184 ? -1.873 -17.180 41.663 1.00 90.88 184 LYS A CA 1
ATOM 1472 C C . LYS A 1 184 ? -1.474 -18.056 40.470 1.00 90.88 184 LYS A C 1
ATOM 1474 O O . LYS A 1 184 ? -0.289 -18.164 40.164 1.00 90.88 184 LYS A O 1
ATOM 1479 N N . TYR A 1 185 ? -2.443 -18.652 39.772 1.00 90.56 185 TYR A N 1
ATOM 1480 C CA . TYR A 1 185 ? -2.181 -19.479 38.593 1.00 90.56 185 TYR A CA 1
ATOM 1481 C C . TYR A 1 185 ? -1.724 -18.640 37.398 1.00 90.56 185 TYR A C 1
ATOM 1483 O O . TYR A 1 185 ? -0.786 -19.033 36.704 1.00 90.56 185 TYR A O 1
ATOM 1491 N N . PHE A 1 186 ? -2.313 -17.454 37.222 1.00 90.06 186 PHE A N 1
ATOM 1492 C CA . PHE A 1 186 ? -1.867 -16.481 36.227 1.00 90.06 186 PHE A CA 1
ATOM 1493 C C . PHE A 1 186 ? -0.433 -16.015 36.490 1.00 90.06 186 PHE A C 1
ATOM 1495 O O . PHE A 1 186 ? 0.407 -16.064 35.588 1.00 90.06 186 PHE A O 1
ATOM 1502 N N . TYR A 1 187 ? -0.117 -15.668 37.741 1.00 86.75 187 TYR A N 1
ATOM 1503 C CA . TYR A 1 187 ? 1.243 -15.286 38.124 1.00 86.75 187 TYR A CA 1
ATOM 1504 C C . TYR A 1 187 ? 2.257 -16.425 37.909 1.00 86.75 187 TYR A C 1
ATOM 1506 O O . TYR A 1 187 ? 3.337 -16.189 37.370 1.00 86.75 187 TYR A O 1
ATOM 1514 N N . LYS A 1 188 ? 1.902 -17.676 38.244 1.00 84.19 188 LYS A N 1
ATOM 1515 C CA . LYS A 1 188 ? 2.793 -18.843 38.092 1.00 84.19 188 LYS A CA 1
ATOM 1516 C C . LYS A 1 188 ? 3.162 -19.133 36.631 1.00 84.19 188 LYS A C 1
ATOM 1518 O O . LYS A 1 188 ? 4.284 -19.550 36.359 1.00 84.19 188 LYS A O 1
ATOM 1523 N N . GLN A 1 189 ? 2.249 -18.911 35.684 1.00 79.94 189 GLN A N 1
ATOM 1524 C CA . GLN A 1 189 ? 2.493 -19.220 34.271 1.00 79.94 189 GLN A CA 1
ATOM 1525 C C . GLN A 1 189 ? 3.448 -18.227 33.584 1.00 79.94 189 GLN A C 1
ATOM 1527 O O . GLN A 1 189 ? 4.057 -18.568 32.570 1.00 79.94 189 GLN A O 1
ATOM 1532 N N . ARG A 1 190 ? 3.595 -17.003 34.107 1.00 70.81 190 ARG A N 1
ATOM 1533 C CA . ARG A 1 190 ? 4.265 -15.907 33.389 1.00 70.81 190 ARG A CA 1
ATOM 1534 C C . ARG A 1 190 ? 5.784 -15.820 33.568 1.00 70.81 190 ARG A C 1
ATOM 1536 O O . ARG A 1 190 ? 6.390 -15.114 32.774 1.00 70.81 190 ARG A O 1
ATOM 1543 N N . GLN A 1 191 ? 6.401 -16.527 34.524 1.00 60.47 191 GLN A N 1
ATOM 1544 C CA . GLN A 1 191 ? 7.866 -16.583 34.773 1.00 60.47 191 GLN A CA 1
ATOM 1545 C C . GLN A 1 191 ? 8.617 -15.221 34.837 1.00 60.47 191 GLN A C 1
ATOM 1547 O O . GLN A 1 191 ? 9.842 -15.211 34.920 1.00 60.47 191 GLN A O 1
ATOM 1552 N N . GLN A 1 192 ? 7.923 -14.078 34.803 1.00 55.00 192 GLN A N 1
ATOM 1553 C CA . GLN A 1 192 ? 8.480 -12.721 34.738 1.00 55.00 192 GLN A CA 1
ATOM 1554 C C . GLN A 1 192 ? 8.158 -11.926 36.017 1.00 55.00 192 GLN A C 1
ATOM 1556 O O . GLN A 1 192 ? 7.154 -12.232 36.666 1.00 55.00 192 GLN A O 1
ATOM 1561 N N . PRO A 1 193 ? 8.982 -10.921 36.388 1.00 51.97 193 PRO A N 1
ATOM 1562 C CA . PRO A 1 193 ? 8.794 -10.164 37.622 1.00 51.97 193 PRO A CA 1
ATOM 1563 C C . PRO A 1 193 ? 7.452 -9.418 37.641 1.00 51.97 193 PRO A C 1
ATOM 1565 O O . PRO A 1 193 ? 7.061 -8.783 36.664 1.00 51.97 193 PRO A O 1
ATOM 1568 N N . THR A 1 194 ? 6.767 -9.470 38.782 1.00 58.94 194 THR A N 1
ATOM 1569 C CA . THR A 1 194 ? 5.458 -8.858 39.082 1.00 58.94 194 THR A CA 1
ATOM 1570 C C . THR A 1 194 ? 5.459 -7.325 39.170 1.00 58.94 194 THR A C 1
ATOM 1572 O O . THR A 1 194 ? 4.464 -6.746 39.593 1.00 58.94 194 THR A O 1
ATOM 1575 N N . ASP A 1 195 ? 6.534 -6.655 38.754 1.00 65.88 195 ASP A N 1
ATOM 1576 C CA . ASP A 1 195 ? 6.746 -5.211 38.957 1.00 65.88 195 ASP A CA 1
ATOM 1577 C C . ASP A 1 195 ? 6.083 -4.321 37.889 1.00 65.88 195 ASP A C 1
ATOM 1579 O O . ASP A 1 195 ? 6.312 -3.112 37.832 1.00 65.88 195 ASP A O 1
ATOM 1583 N N . VAL A 1 196 ? 5.239 -4.891 37.023 1.00 76.81 196 VAL A N 1
ATOM 1584 C CA . VAL A 1 196 ? 4.478 -4.112 36.039 1.00 76.81 196 VAL A CA 1
ATOM 1585 C C . VAL A 1 196 ? 3.287 -3.450 36.729 1.00 76.81 196 VAL A C 1
ATOM 1587 O O . VAL A 1 196 ? 2.344 -4.118 37.154 1.00 76.81 196 VAL A O 1
ATOM 1590 N N . SER A 1 197 ? 3.317 -2.118 36.811 1.00 84.88 197 SER A N 1
ATOM 1591 C CA . SER A 1 197 ? 2.197 -1.335 37.337 1.00 84.88 197 SER A CA 1
ATOM 1592 C C . SER A 1 197 ? 0.952 -1.515 36.468 1.00 84.88 197 SER A C 1
ATOM 1594 O O . SER A 1 197 ? 0.980 -1.289 35.259 1.00 84.88 197 SER A O 1
ATOM 1596 N N . TYR A 1 198 ? -0.160 -1.887 37.099 1.00 90.00 198 TYR A N 1
ATOM 1597 C CA . TYR A 1 198 ? -1.469 -2.026 36.457 1.00 90.00 198 TYR A CA 1
ATOM 1598 C C . TYR A 1 198 ? -2.434 -0.883 36.804 1.00 90.00 198 TYR A C 1
ATOM 1600 O O . TYR A 1 198 ? -3.608 -0.942 36.437 1.00 90.00 198 TYR A O 1
ATOM 1608 N N . GLY A 1 199 ? -1.939 0.176 37.459 1.00 92.50 199 GLY A N 1
ATOM 1609 C CA . GLY A 1 199 ? -2.719 1.348 37.869 1.00 92.50 199 GLY A CA 1
ATOM 1610 C C . GLY A 1 199 ? -3.711 1.075 39.005 1.00 92.50 199 GLY A C 1
ATOM 1611 O O . GLY A 1 199 ? -3.784 -0.031 39.540 1.00 92.50 199 GLY A O 1
ATOM 1612 N N . ASP A 1 200 ? -4.490 2.094 39.372 1.00 94.69 200 ASP A N 1
ATOM 1613 C CA . ASP A 1 200 ? -5.524 1.964 40.404 1.00 94.69 200 ASP A CA 1
ATOM 1614 C C . ASP A 1 200 ? -6.734 1.160 39.891 1.00 94.69 200 ASP A C 1
ATOM 1616 O O . ASP A 1 200 ? -7.189 1.329 38.755 1.00 94.69 200 ASP A O 1
ATOM 1620 N N . ILE A 1 201 ? -7.237 0.259 40.733 1.00 97.69 201 ILE A N 1
ATOM 1621 C CA . ILE A 1 201 ? -8.398 -0.609 40.481 1.00 97.69 201 ILE A CA 1
ATOM 1622 C C . ILE A 1 201 ? -9.502 -0.422 41.533 1.00 97.69 201 ILE A C 1
ATOM 1624 O O . ILE A 1 201 ? -10.466 -1.191 41.552 1.00 97.69 201 ILE A O 1
ATOM 1628 N N . SER A 1 202 ? -9.372 0.571 42.417 1.00 97.69 202 SER A N 1
ATOM 1629 C CA . SER A 1 202 ? -10.287 0.839 43.532 1.00 97.69 202 SER A CA 1
ATOM 1630 C C . SER A 1 202 ? -11.755 0.924 43.089 1.00 97.69 202 SER A C 1
ATOM 1632 O O . SER A 1 202 ? -12.603 0.222 43.646 1.00 97.69 202 SER A O 1
ATOM 1634 N N . ASP A 1 203 ? -12.040 1.666 42.017 1.00 96.75 203 ASP A N 1
ATOM 1635 C CA . ASP A 1 203 ? -13.381 1.809 41.438 1.00 96.75 203 ASP A CA 1
ATOM 1636 C C . ASP A 1 203 ? -13.972 0.472 40.972 1.00 96.75 203 ASP A C 1
ATOM 1638 O O . ASP A 1 203 ? -15.157 0.188 41.180 1.00 96.75 203 ASP A O 1
ATOM 1642 N N . ARG A 1 204 ? -13.142 -0.395 40.377 1.00 98.12 204 ARG A N 1
ATOM 1643 C CA . ARG A 1 204 ? -13.566 -1.720 39.904 1.00 98.12 204 ARG A CA 1
ATOM 1644 C C . ARG A 1 204 ? -13.864 -2.662 41.064 1.00 98.12 204 ARG A C 1
ATOM 1646 O O . ARG A 1 204 ? -14.874 -3.366 41.040 1.00 98.12 204 ARG A O 1
ATOM 1653 N N . VAL A 1 205 ? -13.035 -2.632 42.106 1.00 98.19 205 VAL A N 1
ATOM 1654 C CA . VAL A 1 205 ? -13.256 -3.396 43.343 1.00 98.19 205 VAL A CA 1
ATOM 1655 C C . VAL A 1 205 ? -14.524 -2.917 44.060 1.00 98.19 205 VAL A C 1
ATOM 1657 O O . VAL A 1 205 ? -15.323 -3.740 44.512 1.00 98.19 205 VAL A O 1
ATOM 1660 N N . ALA A 1 206 ? -14.750 -1.603 44.140 1.00 98.25 206 ALA A N 1
ATOM 1661 C CA . ALA A 1 206 ? -15.953 -1.025 44.738 1.00 98.25 206 ALA A CA 1
ATOM 1662 C C . ALA A 1 206 ? -17.221 -1.413 43.964 1.00 98.25 206 ALA A C 1
ATOM 1664 O O . ALA A 1 206 ? -18.237 -1.766 44.566 1.00 98.25 206 ALA A O 1
ATOM 1665 N N . LEU A 1 207 ? -17.157 -1.418 42.633 1.00 98.12 207 LEU A N 1
ATOM 1666 C CA . LEU A 1 207 ? -18.259 -1.855 41.785 1.00 98.12 207 LEU A CA 1
ATOM 1667 C C . LEU A 1 207 ? -18.575 -3.349 41.955 1.00 98.12 207 LEU A C 1
ATOM 1669 O O . LEU A 1 207 ? -19.747 -3.681 42.121 1.00 98.12 207 LEU A O 1
ATOM 1673 N N . ARG A 1 208 ? -17.564 -4.232 42.001 1.00 98.56 208 ARG A N 1
ATOM 1674 C CA . ARG A 1 208 ? -17.763 -5.670 42.276 1.00 98.56 208 ARG A CA 1
ATOM 1675 C C . ARG A 1 208 ? -18.488 -5.898 43.608 1.00 98.56 208 ARG A C 1
ATOM 1677 O O . ARG A 1 208 ? -19.382 -6.737 43.688 1.00 98.56 208 ARG A O 1
ATOM 1684 N N . LYS A 1 209 ? -18.148 -5.113 44.639 1.00 98.19 209 LYS A N 1
ATOM 1685 C CA . LYS A 1 209 ? -18.836 -5.138 45.942 1.00 98.19 209 LYS A CA 1
ATOM 1686 C C . LYS A 1 209 ? -20.279 -4.636 45.845 1.00 98.19 209 LYS A C 1
ATOM 1688 O O . LYS A 1 209 ? -21.179 -5.301 46.344 1.00 98.19 209 LYS A O 1
ATOM 1693 N N . ARG A 1 210 ? -20.502 -3.490 45.193 1.00 98.12 210 ARG A N 1
ATOM 1694 C CA . ARG A 1 210 ? -21.828 -2.859 45.044 1.00 98.12 210 ARG A CA 1
ATOM 1695 C C . ARG A 1 210 ? -22.825 -3.733 44.281 1.00 98.12 210 ARG A C 1
ATOM 1697 O O . ARG A 1 210 ? -24.006 -3.705 44.592 1.00 98.12 210 ARG A O 1
ATOM 1704 N N . LEU A 1 211 ? -22.354 -4.494 43.296 1.00 98.00 211 LEU A N 1
ATOM 1705 C CA . LEU A 1 211 ? -23.180 -5.426 42.523 1.00 98.00 211 LEU A CA 1
ATOM 1706 C C . LEU A 1 211 ? -23.357 -6.795 43.202 1.00 98.00 211 LEU A C 1
ATOM 1708 O O . LEU A 1 211 ? -24.000 -7.669 42.630 1.00 98.00 211 LEU A O 1
ATOM 1712 N N . HIS A 1 212 ? -22.797 -6.997 44.401 1.00 98.19 212 HIS A N 1
ATOM 1713 C CA . HIS A 1 212 ? -22.869 -8.259 45.145 1.00 98.19 212 HIS A CA 1
ATOM 1714 C C . HIS A 1 212 ? -22.422 -9.480 44.322 1.00 98.19 212 HIS A C 1
ATOM 1716 O O . HIS A 1 212 ? -23.031 -10.552 44.385 1.00 98.19 212 HIS A O 1
ATOM 1722 N N . CYS A 1 213 ? -21.356 -9.312 43.535 1.00 98.62 213 CYS A N 1
ATOM 1723 C CA . CYS A 1 213 ? -20.904 -10.352 42.622 1.00 98.62 213 CYS A CA 1
ATOM 1724 C C . CYS A 1 213 ? -20.363 -11.577 43.378 1.00 98.62 213 CYS A C 1
ATOM 1726 O O . CYS A 1 213 ? -19.771 -11.468 44.454 1.00 98.62 213 CYS A O 1
ATOM 1728 N N . LYS A 1 214 ? -20.553 -12.755 42.784 1.00 98.75 214 LYS A N 1
ATOM 1729 C CA . LYS A 1 214 ? -20.046 -14.045 43.256 1.00 98.75 214 LYS A CA 1
ATOM 1730 C C . LYS A 1 214 ? -18.517 -14.124 43.160 1.00 98.75 214 LYS A C 1
ATOM 1732 O O . LYS A 1 214 ? -17.872 -13.293 42.521 1.00 98.75 214 LYS A O 1
ATOM 1737 N N . SER A 1 215 ? -17.940 -15.129 43.817 1.00 98.62 215 SER A N 1
ATOM 1738 C CA . SER A 1 215 ? -16.504 -15.415 43.755 1.00 98.62 215 SER A CA 1
ATOM 1739 C C . SER A 1 215 ? -16.104 -16.049 42.420 1.00 98.62 215 SER A C 1
ATOM 1741 O O . SER A 1 215 ? -16.931 -16.601 41.688 1.00 98.62 215 SER A O 1
ATOM 1743 N N . PHE A 1 216 ? -14.809 -16.033 42.125 1.00 98.56 216 PHE A N 1
ATOM 1744 C CA . PHE A 1 216 ? -14.255 -16.748 40.981 1.00 98.56 216 PHE A CA 1
ATOM 1745 C C . PHE A 1 216 ? -14.357 -18.271 41.138 1.00 98.56 216 PHE A C 1
ATOM 1747 O O . PHE A 1 216 ? -14.521 -18.985 40.156 1.00 98.56 216 PHE A O 1
ATOM 1754 N N . GLU A 1 217 ? -14.328 -18.777 42.373 1.00 98.12 217 GLU A N 1
ATOM 1755 C CA . GLU A 1 217 ? -14.619 -20.186 42.658 1.00 98.12 217 GLU A CA 1
ATOM 1756 C C . GLU A 1 217 ? -16.041 -20.561 42.231 1.00 98.12 217 GLU A C 1
ATOM 1758 O O . GLU A 1 217 ? -16.244 -21.574 41.567 1.00 98.12 217 GLU A O 1
ATOM 1763 N N . TRP A 1 218 ? -17.029 -19.714 42.547 1.00 98.50 218 TRP A N 1
ATOM 1764 C CA . TRP A 1 218 ? -18.394 -19.919 42.072 1.00 98.50 218 TRP A CA 1
ATOM 1765 C C . TRP A 1 218 ? -18.446 -19.928 40.541 1.00 98.50 218 TRP A C 1
ATOM 1767 O O . TRP A 1 218 ? -19.097 -20.800 39.970 1.00 98.50 218 TRP A O 1
ATOM 1777 N N . TYR A 1 219 ? -17.727 -19.016 39.879 1.00 98.62 219 TYR A N 1
ATOM 1778 C CA . TYR A 1 219 ? -17.638 -18.985 38.418 1.00 98.62 219 TYR A CA 1
ATOM 1779 C C . TYR A 1 219 ? -17.078 -20.301 37.854 1.00 98.62 219 TYR A C 1
ATOM 1781 O O . TYR A 1 219 ? -17.700 -20.899 36.981 1.00 98.62 219 TYR A O 1
ATOM 1789 N N . LEU A 1 220 ? -15.961 -20.811 38.382 1.00 97.69 220 LEU A N 1
ATOM 1790 C CA . LEU A 1 220 ? -15.403 -22.090 37.929 1.00 97.69 220 LEU A CA 1
ATOM 1791 C C . LEU A 1 220 ? -16.376 -23.248 38.175 1.00 97.69 220 LEU A C 1
ATOM 1793 O O . LEU A 1 220 ? -16.596 -24.048 37.281 1.00 97.69 220 LEU A O 1
ATOM 1797 N N . ASN A 1 221 ? -17.035 -23.298 39.331 1.00 96.62 221 ASN A N 1
ATOM 1798 C CA . ASN A 1 221 ? -17.920 -24.415 39.666 1.00 96.62 221 ASN A CA 1
ATOM 1799 C C . ASN A 1 221 ? -19.260 -24.400 38.907 1.00 96.62 221 ASN A C 1
ATOM 1801 O O . ASN A 1 221 ? -19.859 -25.454 38.722 1.00 96.62 221 ASN A O 1
ATOM 1805 N N . ASN A 1 222 ? -19.759 -23.225 38.509 1.00 96.69 222 ASN A N 1
ATOM 1806 C CA . ASN A 1 222 ? -21.122 -23.074 37.973 1.00 96.69 222 ASN A CA 1
ATOM 1807 C C . ASN A 1 222 ? -21.166 -22.658 36.501 1.00 96.69 222 ASN A C 1
ATOM 1809 O O . ASN A 1 222 ? -22.181 -22.871 35.842 1.00 96.69 222 ASN A O 1
ATOM 1813 N N . VAL A 1 223 ? -20.105 -22.026 36.000 1.00 96.62 223 VAL A N 1
ATOM 1814 C CA . VAL A 1 223 ? -20.049 -21.479 34.640 1.00 96.62 223 VAL A CA 1
ATOM 1815 C C . VAL A 1 223 ? -19.038 -22.225 33.783 1.00 96.62 223 VAL A C 1
ATOM 1817 O O . VAL A 1 223 ? -19.305 -22.437 32.605 1.00 96.62 223 VAL A O 1
ATOM 1820 N N . TYR A 1 224 ? -17.894 -22.620 34.349 1.00 96.44 224 TYR A N 1
ATOM 1821 C CA . TYR A 1 224 ? -16.831 -23.268 33.579 1.00 96.44 224 TYR A CA 1
ATOM 1822 C C . TYR A 1 224 ? -16.143 -24.423 34.327 1.00 96.44 224 TYR A C 1
ATOM 1824 O O . TYR A 1 224 ? -14.928 -24.369 34.559 1.00 96.44 224 TYR A O 1
ATOM 1832 N N . PRO A 1 225 ? -16.904 -25.464 34.722 1.00 92.88 225 PRO A N 1
ATOM 1833 C CA . PRO A 1 225 ? -16.378 -26.593 35.492 1.00 92.88 225 PRO A CA 1
ATOM 1834 C C . PRO A 1 225 ? -15.356 -27.432 34.715 1.00 92.88 225 PRO A C 1
ATOM 1836 O O . PRO A 1 225 ? -14.562 -28.151 35.315 1.00 92.88 225 PRO A O 1
ATOM 1839 N N . GLU A 1 226 ? -15.329 -27.323 33.387 1.00 90.25 226 GLU A N 1
ATOM 1840 C CA . GLU A 1 226 ? -14.375 -28.009 32.514 1.00 90.25 226 GLU A CA 1
ATOM 1841 C C . GLU A 1 226 ? -12.970 -27.380 32.540 1.00 90.25 226 GLU A C 1
ATOM 1843 O O . GLU A 1 226 ? -12.018 -27.962 32.009 1.00 90.25 226 GLU A O 1
ATOM 1848 N N . GLN A 1 227 ? -12.800 -26.196 33.143 1.00 91.12 227 GLN A N 1
ATOM 1849 C CA . GLN A 1 227 ? -11.505 -25.526 33.196 1.00 91.12 227 GLN A CA 1
ATOM 1850 C C . GLN A 1 227 ? -10.540 -26.229 34.157 1.00 91.12 227 GLN A C 1
ATOM 1852 O O . GLN A 1 227 ? -10.602 -26.080 35.377 1.00 91.12 227 GLN A O 1
ATOM 1857 N N . VAL A 1 228 ? -9.566 -26.932 33.585 1.00 88.25 228 VAL A N 1
ATOM 1858 C CA . VAL A 1 228 ? -8.555 -27.681 34.341 1.00 88.25 228 VAL A CA 1
ATOM 1859 C C . VAL A 1 228 ? -7.641 -26.742 35.139 1.00 88.25 228 VAL A C 1
ATOM 1861 O O . VAL A 1 228 ? -7.057 -25.801 34.590 1.00 88.25 228 VAL A O 1
ATOM 1864 N N . LEU A 1 229 ? -7.471 -27.021 36.437 1.00 87.94 229 LEU A N 1
ATOM 1865 C CA . LEU A 1 229 ? -6.563 -26.282 37.318 1.00 87.94 229 LEU A CA 1
ATOM 1866 C C . LEU A 1 229 ? -5.094 -26.701 37.074 1.00 87.94 229 LEU A C 1
ATOM 1868 O O . LEU A 1 229 ? -4.809 -27.893 36.994 1.00 87.94 229 LEU A O 1
ATOM 1872 N N . PRO A 1 230 ? -4.111 -25.777 37.049 1.00 80.12 230 PRO A N 1
ATOM 1873 C CA . PRO A 1 230 ? -2.715 -26.096 36.704 1.00 80.12 230 PRO A CA 1
ATOM 1874 C C . PRO A 1 230 ? -1.944 -27.035 37.651 1.00 80.12 230 PRO A C 1
ATOM 1876 O O . PRO A 1 230 ? -0.770 -27.282 37.397 1.00 80.12 230 PRO A O 1
ATOM 1879 N N . ASN A 1 231 ? -2.554 -27.537 38.733 1.00 62.38 231 ASN A N 1
ATOM 1880 C CA . ASN A 1 231 ? -1.922 -28.456 39.692 1.00 62.38 231 ASN A CA 1
ATOM 1881 C C . ASN A 1 231 ? -2.816 -29.661 40.090 1.00 62.38 231 ASN A C 1
ATOM 1883 O O . ASN A 1 231 ? -2.479 -30.345 41.052 1.00 62.38 231 ASN A O 1
ATOM 1887 N N . SER A 1 232 ? -3.949 -29.924 39.424 1.00 50.12 232 SER A N 1
ATOM 1888 C CA . SER A 1 232 ? -4.670 -31.197 39.604 1.00 50.12 232 SER A CA 1
ATOM 1889 C C . SER A 1 232 ? -3.910 -32.305 38.873 1.00 50.12 232 SER A C 1
ATOM 1891 O O . SER A 1 232 ? -3.658 -32.181 37.674 1.00 50.12 232 SER A O 1
ATOM 1893 N N . GLU A 1 233 ? -3.491 -33.340 39.599 1.00 40.62 233 GLU A N 1
ATOM 1894 C CA . GLU A 1 233 ? -2.670 -34.445 39.098 1.00 40.62 233 GLU A CA 1
ATOM 1895 C C . GLU A 1 233 ? -3.279 -35.093 37.845 1.00 40.62 233 GLU A C 1
ATOM 1897 O O . GLU A 1 233 ? -4.401 -35.593 37.862 1.00 40.62 233 GLU A O 1
ATOM 1902 N N . GLY A 1 234 ? -2.530 -35.047 36.740 1.00 37.09 234 GLY A N 1
ATOM 1903 C CA . GLY A 1 234 ? -2.970 -35.540 35.433 1.00 37.09 234 GLY A CA 1
ATOM 1904 C C . GLY A 1 234 ? -2.273 -34.846 34.264 1.00 37.09 234 GLY A C 1
ATOM 1905 O O . GLY A 1 234 ? -2.910 -34.504 33.272 1.00 37.09 234 GLY A O 1
ATOM 1906 N N . MET A 1 235 ? -0.966 -34.590 34.374 1.00 33.91 235 MET A N 1
ATOM 1907 C CA . MET A 1 235 ? -0.165 -34.128 33.241 1.00 33.91 235 MET A CA 1
ATOM 1908 C C . MET A 1 235 ? 0.030 -35.310 32.279 1.00 33.91 235 MET A C 1
ATOM 1910 O O . MET A 1 235 ? 1.001 -36.056 32.382 1.00 33.91 235 MET A O 1
ATOM 1914 N N . ALA A 1 236 ? -0.880 -35.485 31.320 1.00 29.38 236 ALA A N 1
ATOM 1915 C CA . ALA A 1 236 ? -0.453 -36.042 30.045 1.00 29.38 236 ALA A CA 1
ATOM 1916 C C . ALA A 1 236 ? 0.511 -35.004 29.440 1.00 29.38 236 ALA A C 1
ATOM 1918 O O . ALA A 1 236 ? 0.129 -33.832 29.323 1.00 29.38 236 ALA A O 1
ATOM 1919 N N . PRO A 1 237 ? 1.769 -35.359 29.120 1.00 34.66 237 PRO A N 1
ATOM 1920 C CA . PRO A 1 237 ? 2.653 -34.434 28.434 1.00 34.66 237 PRO A CA 1
ATOM 1921 C C . PRO A 1 237 ? 1.947 -33.977 27.160 1.00 34.66 237 PRO A C 1
ATOM 1923 O O . PRO A 1 237 ? 1.311 -34.780 26.475 1.00 34.66 237 PRO A O 1
ATOM 1926 N N . ALA A 1 238 ? 2.036 -32.679 26.871 1.00 31.77 238 ALA A N 1
ATOM 1927 C CA . ALA A 1 238 ? 1.598 -32.133 25.600 1.00 31.77 238 ALA A CA 1
ATOM 1928 C C . ALA A 1 238 ? 2.068 -33.074 24.486 1.00 31.77 238 ALA A C 1
ATOM 1930 O O . ALA A 1 238 ? 3.262 -33.375 24.404 1.00 31.77 238 ALA A O 1
ATOM 1931 N N . VAL A 1 239 ? 1.136 -33.567 23.667 1.00 26.92 239 VAL A N 1
ATOM 1932 C CA . VAL A 1 239 ? 1.480 -34.293 22.449 1.00 26.92 239 VAL A CA 1
ATOM 1933 C C . VAL A 1 239 ? 2.298 -33.326 21.604 1.00 26.92 239 VAL A C 1
ATOM 1935 O O . VAL A 1 239 ? 1.781 -32.413 20.963 1.00 26.92 239 VAL A O 1
ATOM 1938 N N . ILE A 1 240 ? 3.613 -33.502 21.667 1.00 31.08 240 ILE A N 1
ATOM 1939 C CA . ILE A 1 240 ? 4.546 -32.973 20.695 1.00 31.08 240 ILE A CA 1
ATOM 1940 C C . ILE A 1 240 ? 4.204 -33.735 19.422 1.00 31.08 240 ILE A C 1
ATOM 1942 O O . ILE A 1 240 ? 4.616 -34.880 19.246 1.00 31.08 240 ILE A O 1
ATOM 1946 N N . HIS A 1 241 ? 3.423 -33.122 18.534 1.00 30.31 241 HIS A N 1
ATOM 1947 C CA . HIS A 1 241 ? 3.467 -33.538 17.142 1.00 30.31 241 HIS A CA 1
ATOM 1948 C C . HIS A 1 241 ? 4.939 -33.462 16.713 1.00 30.31 241 HIS A C 1
ATOM 1950 O O . HIS A 1 241 ? 5.555 -32.402 16.897 1.00 30.31 241 HIS A O 1
ATOM 1956 N N . PRO A 1 242 ? 5.537 -34.553 16.195 1.00 26.88 242 PRO A N 1
ATOM 1957 C CA . PRO A 1 242 ? 6.859 -34.459 15.613 1.00 26.88 242 PRO A CA 1
ATOM 1958 C C . PRO A 1 242 ? 6.806 -33.345 14.566 1.00 26.88 242 PRO A C 1
ATOM 1960 O O . PRO A 1 242 ? 5.864 -33.312 13.769 1.00 26.88 242 PRO A O 1
ATOM 1963 N N . PRO A 1 243 ? 7.758 -32.401 14.566 1.00 29.05 243 PRO A N 1
ATOM 1964 C CA . PRO A 1 243 ? 7.802 -31.411 13.515 1.00 29.05 243 PRO A CA 1
ATOM 1965 C C . PRO A 1 243 ? 8.043 -32.160 12.206 1.00 29.05 243 PRO A C 1
ATOM 1967 O O . PRO A 1 243 ? 9.130 -32.699 11.982 1.00 29.05 243 PRO A O 1
ATOM 1970 N N . GLU A 1 244 ? 7.045 -32.176 11.323 1.00 30.50 244 GLU A N 1
ATOM 1971 C CA . GLU A 1 244 ? 7.327 -32.347 9.907 1.00 30.50 244 GLU A CA 1
ATOM 1972 C C . GLU A 1 244 ? 8.403 -31.326 9.544 1.00 30.50 244 GLU A C 1
ATOM 1974 O O . GLU A 1 244 ? 8.289 -30.128 9.829 1.00 30.50 244 GLU A O 1
ATOM 1979 N N . LYS A 1 245 ? 9.502 -31.838 8.989 1.00 32.62 245 LYS A N 1
ATOM 1980 C CA . LYS A 1 245 ? 10.703 -31.090 8.635 1.00 32.62 245 LYS A CA 1
ATOM 1981 C C . LYS A 1 245 ? 10.356 -29.948 7.675 1.00 32.62 245 LYS A C 1
ATOM 1983 O O . LYS A 1 245 ? 10.472 -30.083 6.464 1.00 32.62 245 LYS A O 1
ATOM 1988 N N . ARG A 1 246 ? 10.025 -28.776 8.212 1.00 31.36 246 ARG A N 1
ATOM 1989 C CA . ARG A 1 246 ? 10.206 -27.499 7.523 1.00 31.36 246 ARG A CA 1
ATOM 1990 C C . ARG A 1 246 ? 11.468 -26.856 8.065 1.00 31.36 246 ARG A C 1
ATOM 1992 O O . ARG A 1 246 ? 11.494 -26.347 9.184 1.00 31.36 246 ARG A O 1
ATOM 1999 N N . LEU A 1 247 ? 12.517 -26.907 7.246 1.00 29.42 247 LEU A N 1
ATOM 2000 C CA . LEU A 1 247 ? 13.737 -26.120 7.391 1.00 29.42 247 LEU A CA 1
ATOM 2001 C C . LEU A 1 247 ? 13.367 -24.657 7.678 1.00 29.42 247 LEU A C 1
ATOM 2003 O O . LEU A 1 247 ? 12.956 -23.916 6.789 1.00 29.42 247 LEU A O 1
ATOM 2007 N N . ARG A 1 248 ? 13.488 -24.243 8.941 1.00 26.83 248 ARG A N 1
ATOM 2008 C CA . ARG A 1 248 ? 13.497 -22.834 9.338 1.00 26.83 248 ARG A CA 1
ATOM 2009 C C . ARG A 1 248 ? 14.945 -22.403 9.484 1.00 26.83 248 ARG A C 1
ATOM 2011 O O . ARG A 1 248 ? 15.573 -22.629 10.516 1.00 26.83 248 ARG A O 1
ATOM 2018 N N . THR A 1 249 ? 15.462 -21.751 8.454 1.00 26.22 249 THR A N 1
ATOM 2019 C CA . THR A 1 249 ? 16.687 -20.961 8.534 1.00 26.22 249 THR A CA 1
ATOM 2020 C C . THR A 1 249 ? 16.458 -19.843 9.555 1.00 26.22 249 THR A C 1
ATOM 2022 O O . THR A 1 249 ? 15.611 -18.969 9.369 1.00 26.22 249 THR A O 1
ATOM 2025 N N . LYS A 1 250 ? 17.178 -19.891 10.682 1.00 25.16 250 LYS A N 1
ATOM 2026 C CA . LYS A 1 250 ? 17.247 -18.798 11.659 1.00 25.16 250 LYS A CA 1
ATOM 2027 C C . LYS A 1 250 ? 17.878 -17.581 10.977 1.00 25.16 250 LYS A C 1
ATOM 2029 O O . LYS A 1 250 ? 19.090 -17.551 10.787 1.00 25.16 250 LYS A O 1
ATOM 2034 N N . VAL A 1 251 ? 17.087 -16.554 10.672 1.00 25.92 251 VAL A N 1
ATOM 2035 C CA . VAL A 1 251 ? 17.630 -15.207 10.452 1.00 25.92 251 VAL A CA 1
ATOM 2036 C C . VAL A 1 251 ? 17.973 -14.638 11.826 1.00 25.92 251 VAL A C 1
ATOM 2038 O O . VAL A 1 251 ? 17.124 -14.122 12.550 1.00 25.92 251 VAL A O 1
ATOM 2041 N N . LEU A 1 252 ? 19.234 -14.808 12.216 1.00 26.38 252 LEU A N 1
ATOM 2042 C CA . LEU A 1 252 ? 19.839 -14.068 13.314 1.00 26.38 252 LEU A CA 1
ATOM 2043 C C . LEU A 1 252 ? 19.882 -12.586 12.922 1.00 26.38 252 LEU A C 1
ATOM 2045 O O . LEU A 1 252 ? 20.527 -12.222 11.941 1.00 26.38 252 LEU A O 1
ATOM 2049 N N . ARG A 1 253 ? 19.250 -11.721 13.724 1.00 32.81 253 ARG A N 1
ATOM 2050 C CA . ARG A 1 253 ? 19.669 -10.318 13.832 1.00 32.81 253 ARG A CA 1
ATOM 2051 C C . ARG A 1 253 ? 21.113 -10.314 14.352 1.00 32.81 253 ARG A C 1
ATOM 2053 O O . ARG A 1 253 ? 21.342 -10.422 15.550 1.00 32.81 253 ARG A O 1
ATOM 2060 N N . LYS A 1 254 ? 22.077 -10.224 13.440 1.00 29.38 254 LYS A N 1
ATOM 2061 C CA . LYS A 1 254 ? 23.414 -9.666 13.674 1.00 29.38 254 LYS A CA 1
ATOM 2062 C C . LYS A 1 254 ? 23.427 -8.379 12.841 1.00 29.38 254 LYS A C 1
ATOM 2064 O O . LYS A 1 254 ? 23.134 -8.428 11.655 1.00 29.38 254 LYS A O 1
ATOM 2069 N N . GLY A 1 255 ? 23.536 -7.189 13.425 1.00 26.94 255 GLY A N 1
ATOM 2070 C CA . GLY A 1 255 ? 24.655 -6.811 14.282 1.00 26.94 255 GLY A CA 1
ATOM 2071 C C . GLY A 1 255 ? 25.863 -6.667 13.365 1.00 26.94 255 GLY A C 1
ATOM 2072 O O . GLY A 1 255 ? 26.332 -7.677 12.853 1.00 26.94 255 GLY A O 1
ATOM 2073 N N . GLN A 1 256 ? 26.256 -5.423 13.084 1.00 31.41 256 GLN A N 1
ATOM 2074 C CA . GLN A 1 256 ? 27.348 -5.030 12.189 1.00 31.41 256 GLN A CA 1
ATOM 2075 C C . GLN A 1 256 ? 28.520 -6.024 12.214 1.00 31.41 256 GLN A C 1
ATOM 2077 O O . GLN A 1 256 ? 29.107 -6.271 13.263 1.00 31.41 256 GLN A O 1
ATOM 2082 N N . ILE A 1 257 ? 28.883 -6.562 11.050 1.00 25.53 257 ILE A N 1
ATOM 2083 C CA . ILE A 1 257 ? 30.177 -7.212 10.838 1.00 25.53 257 ILE A CA 1
ATOM 2084 C C . ILE A 1 257 ? 30.794 -6.520 9.628 1.00 25.53 257 ILE A C 1
ATOM 2086 O O . ILE A 1 257 ? 30.366 -6.724 8.493 1.00 25.53 257 ILE A O 1
ATOM 2090 N N . GLY A 1 258 ? 31.757 -5.640 9.905 1.00 25.20 258 GLY A N 1
ATOM 2091 C CA . GLY A 1 258 ? 32.650 -5.082 8.901 1.00 25.20 258 GLY A CA 1
ATOM 2092 C C . GLY A 1 258 ? 33.534 -6.186 8.328 1.00 25.20 258 GLY A C 1
ATOM 2093 O O . GLY A 1 258 ? 34.083 -7.005 9.068 1.00 25.20 258 GLY A O 1
ATOM 2094 N N . TYR A 1 259 ? 33.651 -6.224 7.005 1.00 25.66 259 TYR A N 1
ATOM 2095 C CA . TYR A 1 259 ? 34.602 -7.095 6.330 1.00 25.66 259 TYR A CA 1
ATOM 2096 C C . TYR A 1 259 ? 35.997 -6.473 6.417 1.00 25.66 259 TYR A C 1
ATOM 2098 O O . TYR A 1 259 ? 36.279 -5.458 5.785 1.00 25.66 259 TYR A O 1
ATOM 2106 N N . TRP A 1 260 ? 36.871 -7.109 7.194 1.00 22.31 260 TRP A N 1
ATOM 2107 C CA . TRP A 1 260 ? 38.310 -6.888 7.143 1.00 22.31 260 TRP A CA 1
ATOM 2108 C C . TRP A 1 260 ? 38.862 -7.565 5.886 1.00 22.31 260 TRP A C 1
ATOM 2110 O O . TRP A 1 260 ? 39.012 -8.786 5.850 1.00 22.31 260 TRP A O 1
ATOM 2120 N N . ILE A 1 261 ? 39.179 -6.783 4.855 1.00 26.20 261 ILE A N 1
ATOM 2121 C CA . ILE A 1 261 ? 40.105 -7.223 3.809 1.00 26.20 261 ILE A CA 1
ATOM 2122 C C . ILE A 1 261 ? 41.505 -6.852 4.294 1.00 26.20 261 ILE A C 1
ATOM 2124 O O . ILE A 1 261 ? 41.866 -5.680 4.368 1.00 26.20 261 ILE A O 1
ATOM 2128 N N . LYS A 1 262 ? 42.285 -7.868 4.670 1.00 23.50 262 LYS A N 1
ATOM 2129 C CA . LYS A 1 262 ? 43.718 -7.745 4.951 1.00 23.50 262 LYS A CA 1
ATOM 2130 C C . LYS A 1 262 ? 44.429 -7.465 3.622 1.00 23.50 262 LYS A C 1
ATOM 2132 O O . LYS A 1 262 ? 44.655 -8.388 2.845 1.00 23.50 262 LYS A O 1
ATOM 2137 N N . LEU A 1 263 ? 44.776 -6.208 3.363 1.00 25.17 263 LEU A N 1
ATOM 2138 C CA . LEU A 1 263 ? 45.814 -5.866 2.397 1.00 25.17 263 LEU A CA 1
ATOM 2139 C C . LEU A 1 263 ? 47.055 -5.476 3.202 1.00 25.17 263 LEU A C 1
ATOM 2141 O O . LEU A 1 263 ? 47.111 -4.407 3.803 1.00 25.17 263 LEU A O 1
ATOM 2145 N N . SER A 1 264 ? 48.013 -6.395 3.289 1.00 24.38 264 SER A N 1
ATOM 2146 C CA . SER A 1 264 ? 49.312 -6.121 3.892 1.00 24.38 264 SER A CA 1
ATOM 2147 C C . SER A 1 264 ? 50.091 -5.179 2.979 1.00 24.38 264 SER A C 1
ATOM 2149 O O . SER A 1 264 ? 50.542 -5.591 1.913 1.00 24.38 264 SER A O 1
ATOM 2151 N N . LEU A 1 265 ? 50.293 -3.941 3.417 1.00 26.41 265 LEU A N 1
ATOM 2152 C CA . LEU A 1 265 ? 51.421 -3.129 2.982 1.00 26.41 265 LEU A CA 1
ATOM 2153 C C . LEU A 1 265 ? 51.956 -2.370 4.195 1.00 26.41 265 LEU A C 1
ATOM 2155 O O . LEU A 1 265 ? 51.241 -1.650 4.884 1.00 26.41 265 LEU A O 1
ATOM 2159 N N . VAL A 1 266 ? 53.216 -2.666 4.485 1.00 26.02 266 VAL A N 1
ATOM 2160 C CA . VAL A 1 266 ? 54.047 -2.121 5.554 1.00 26.02 266 VAL A CA 1
ATOM 2161 C C . VAL A 1 266 ? 54.307 -0.641 5.272 1.00 26.02 266 VAL A C 1
ATOM 2163 O O . VAL A 1 266 ? 54.683 -0.327 4.149 1.00 26.02 266 VAL A O 1
ATOM 2166 N N . MET A 1 267 ? 54.133 0.235 6.268 1.00 24.61 267 MET A N 1
ATOM 2167 C CA . MET A 1 267 ? 55.140 1.209 6.726 1.00 24.61 267 MET A CA 1
ATOM 2168 C C . MET A 1 267 ? 54.622 2.015 7.933 1.00 24.61 267 MET A C 1
ATOM 2170 O O . MET A 1 267 ? 53.492 2.497 7.947 1.00 24.61 267 MET A O 1
ATOM 2174 N N . ASP A 1 268 ? 55.480 2.102 8.950 1.00 27.73 268 ASP A N 1
ATOM 2175 C CA . ASP A 1 268 ? 55.315 2.806 10.222 1.00 27.73 268 ASP A CA 1
ATOM 2176 C C . ASP A 1 268 ? 55.131 4.324 10.074 1.00 27.73 268 ASP A C 1
ATOM 2178 O O . ASP A 1 268 ? 55.845 4.962 9.305 1.00 27.73 268 ASP A O 1
ATOM 2182 N N . MET A 1 269 ? 54.241 4.896 10.894 1.00 27.33 269 MET A N 1
ATOM 2183 C CA . MET A 1 269 ? 54.478 6.016 11.829 1.00 27.33 269 MET A CA 1
ATOM 2184 C C . MET A 1 269 ? 53.142 6.685 12.187 1.00 27.33 269 MET A C 1
ATOM 2186 O O . MET A 1 269 ? 52.363 7.085 11.327 1.00 27.33 269 MET A O 1
ATOM 2190 N N . GLY A 1 270 ? 52.855 6.748 13.488 1.00 32.72 270 GLY A N 1
ATOM 2191 C CA . GLY A 1 270 ? 51.550 7.127 14.017 1.00 32.72 270 GLY A CA 1
ATOM 2192 C C . GLY A 1 270 ? 51.256 8.623 13.995 1.00 32.72 270 GLY A C 1
ATOM 2193 O O . GLY A 1 270 ? 52.136 9.417 14.278 1.00 32.72 270 GLY A O 1
ATOM 2194 N N . TYR A 1 271 ? 49.986 8.959 13.757 1.00 29.22 271 TYR A N 1
ATOM 2195 C CA . TYR A 1 271 ? 49.248 10.093 14.325 1.00 29.22 271 TYR A CA 1
ATOM 2196 C C . TYR A 1 271 ? 47.747 9.749 14.259 1.00 29.22 271 TYR A C 1
ATOM 2198 O O . TYR A 1 271 ? 47.282 9.173 13.278 1.00 29.22 271 TYR A O 1
ATOM 2206 N N . GLY A 1 272 ? 47.002 10.025 15.335 1.00 31.77 272 GLY A N 1
ATOM 2207 C CA . GLY A 1 272 ? 45.587 9.660 15.472 1.00 31.77 272 GLY A CA 1
ATOM 2208 C C . GLY A 1 272 ? 44.687 10.338 14.435 1.00 31.77 272 GLY A C 1
ATOM 2209 O O . GLY A 1 272 ? 44.775 11.546 14.229 1.00 31.77 272 GLY A O 1
ATOM 2210 N N . ILE A 1 273 ? 43.801 9.556 13.810 1.00 30.92 273 ILE A N 1
ATOM 2211 C CA . ILE A 1 273 ? 42.815 10.024 12.831 1.00 30.92 273 ILE A CA 1
ATOM 2212 C C . ILE A 1 273 ? 41.414 9.840 13.427 1.00 30.92 273 ILE A C 1
ATOM 2214 O O . ILE A 1 273 ? 41.042 8.745 13.844 1.00 30.92 273 ILE A O 1
ATOM 2218 N N . LEU A 1 274 ? 40.660 10.941 13.480 1.00 30.03 274 LEU A N 1
ATOM 2219 C CA . LEU A 1 274 ? 39.223 10.985 13.755 1.00 30.03 274 LEU A CA 1
ATOM 2220 C C . LEU A 1 274 ? 38.477 10.100 12.746 1.00 30.03 274 LEU A C 1
ATOM 2222 O O . LEU A 1 274 ? 38.575 10.316 11.539 1.00 30.03 274 LEU A O 1
ATOM 2226 N N . ASP A 1 275 ? 37.722 9.125 13.245 1.00 27.72 275 ASP A N 1
ATOM 2227 C CA . ASP A 1 275 ? 36.946 8.181 12.438 1.00 27.72 275 ASP A CA 1
ATOM 2228 C C . ASP A 1 275 ? 35.701 8.875 11.848 1.00 27.72 275 ASP A C 1
ATOM 2230 O O . ASP A 1 275 ? 34.603 8.854 12.407 1.00 27.72 275 ASP A O 1
ATOM 2234 N N . MET A 1 276 ? 35.883 9.577 10.726 1.00 33.88 276 MET A N 1
ATOM 2235 C CA . MET A 1 276 ? 34.790 10.072 9.888 1.00 33.88 276 MET A CA 1
ATOM 2236 C C . MET A 1 276 ? 34.391 8.956 8.913 1.00 33.88 276 MET A C 1
ATOM 2238 O O . MET A 1 276 ? 34.900 8.859 7.797 1.00 33.88 276 MET A O 1
ATOM 2242 N N . GLY A 1 277 ? 33.486 8.079 9.349 1.00 29.77 277 GLY A N 1
ATOM 2243 C CA . GLY A 1 277 ? 32.940 7.010 8.516 1.00 29.77 277 GLY A CA 1
ATOM 2244 C C . GLY A 1 277 ? 32.167 7.558 7.310 1.00 29.77 277 GLY A C 1
ATOM 2245 O O . GLY A 1 277 ? 31.007 7.951 7.429 1.00 29.77 277 GLY A O 1
ATOM 2246 N N . TYR A 1 278 ? 32.786 7.547 6.129 1.00 33.09 278 TYR A N 1
ATOM 2247 C CA . TYR A 1 278 ? 32.097 7.767 4.858 1.00 33.09 278 TYR A CA 1
ATOM 2248 C C . TYR A 1 278 ? 31.350 6.486 4.460 1.00 33.09 278 TYR A C 1
ATOM 2250 O O . TYR A 1 278 ? 31.944 5.508 4.012 1.00 33.09 278 TYR A O 1
ATOM 2258 N N . VAL A 1 279 ? 30.022 6.484 4.604 1.00 35.94 279 VAL A N 1
ATOM 2259 C CA . VAL A 1 279 ? 29.162 5.488 3.950 1.00 35.94 279 VAL A CA 1
ATOM 2260 C C . VAL A 1 279 ? 29.245 5.735 2.445 1.00 35.94 279 VAL A C 1
ATOM 2262 O O . VAL A 1 279 ? 28.786 6.773 1.968 1.00 35.94 279 VAL A O 1
ATOM 2265 N N . LEU A 1 280 ? 29.816 4.790 1.692 1.00 35.25 280 LEU A N 1
ATOM 2266 C CA . LEU A 1 280 ? 29.758 4.796 0.231 1.00 35.25 280 LEU A CA 1
ATOM 2267 C C . LEU A 1 280 ? 28.276 4.704 -0.177 1.00 35.25 280 LEU A C 1
ATOM 2269 O O . LEU A 1 280 ? 27.671 3.631 -0.123 1.00 35.25 280 LEU A O 1
ATOM 2273 N N . ARG A 1 281 ? 27.650 5.834 -0.519 1.00 47.47 281 ARG A N 1
ATOM 2274 C CA . ARG A 1 281 ? 26.308 5.829 -1.108 1.00 47.47 281 ARG A CA 1
ATOM 2275 C C . ARG A 1 281 ? 26.419 5.173 -2.482 1.00 47.47 281 ARG A C 1
ATOM 2277 O O . ARG A 1 281 ? 27.140 5.657 -3.348 1.00 47.47 281 ARG A O 1
ATOM 2284 N N . CYS A 1 282 ? 25.744 4.044 -2.668 1.00 48.25 282 CYS A N 1
ATOM 2285 C CA . CYS A 1 282 ? 25.550 3.471 -3.993 1.00 48.25 282 CYS A CA 1
ATOM 2286 C C . CYS A 1 282 ? 24.451 4.299 -4.666 1.00 48.25 282 CYS A C 1
ATOM 2288 O O . CYS A 1 282 ? 23.301 4.252 -4.240 1.00 48.25 282 CYS A O 1
ATOM 2290 N N . TYR A 1 283 ? 24.827 5.128 -5.636 1.00 66.69 283 TYR A N 1
ATOM 2291 C CA . TYR A 1 283 ? 23.928 6.071 -6.302 1.00 66.69 283 TYR A CA 1
ATOM 2292 C C . TYR A 1 283 ? 23.224 5.448 -7.523 1.00 66.69 283 TYR A C 1
ATOM 2294 O O . TYR A 1 283 ? 23.218 6.017 -8.612 1.00 66.69 283 TYR A O 1
ATOM 2302 N N . CYS A 1 284 ? 22.729 4.223 -7.367 1.00 82.88 284 CYS A N 1
ATOM 2303 C CA . CYS A 1 284 ? 21.948 3.496 -8.362 1.00 82.88 284 CYS A CA 1
ATOM 2304 C C . CYS A 1 284 ? 21.226 2.322 -7.691 1.00 82.88 284 CYS A C 1
ATOM 2306 O O . CYS A 1 284 ? 21.571 1.939 -6.570 1.00 82.88 284 CYS A O 1
ATOM 2308 N N . ILE A 1 285 ? 20.248 1.720 -8.370 1.00 92.69 285 ILE A N 1
ATOM 2309 C CA . ILE A 1 285 ? 19.524 0.565 -7.829 1.00 92.69 285 ILE A CA 1
ATOM 2310 C C . ILE A 1 285 ? 20.371 -0.703 -8.024 1.00 92.69 285 ILE A C 1
ATOM 2312 O O . ILE A 1 285 ? 20.629 -1.084 -9.169 1.00 92.69 285 ILE A O 1
ATOM 2316 N N . PRO A 1 286 ? 20.807 -1.397 -6.954 1.00 93.38 286 PRO A N 1
ATOM 2317 C CA . PRO A 1 286 ? 21.528 -2.661 -7.077 1.00 93.38 286 PRO A CA 1
ATOM 2318 C C . PRO A 1 286 ? 20.687 -3.727 -7.791 1.00 93.38 286 PRO A C 1
ATOM 2320 O O . PRO A 1 286 ? 19.481 -3.806 -7.579 1.00 93.38 286 PRO A O 1
ATOM 2323 N N . LEU A 1 287 ? 21.319 -4.620 -8.561 1.00 93.12 287 LEU A N 1
ATOM 2324 C CA . LEU A 1 287 ? 20.604 -5.675 -9.304 1.00 93.12 287 LEU A CA 1
ATOM 2325 C C . LEU A 1 287 ? 19.757 -6.592 -8.405 1.00 93.12 287 LEU A C 1
ATOM 2327 O O . LEU A 1 287 ? 18.719 -7.078 -8.831 1.00 93.12 287 LEU A O 1
ATOM 2331 N N . LYS A 1 288 ? 20.157 -6.796 -7.145 1.00 90.69 288 LYS A N 1
ATOM 2332 C CA . LYS A 1 288 ? 19.370 -7.552 -6.151 1.00 90.69 288 LYS A CA 1
ATOM 2333 C C . LYS A 1 288 ? 18.026 -6.900 -5.789 1.00 90.69 288 LYS A C 1
ATOM 2335 O O . LYS A 1 288 ? 17.162 -7.577 -5.245 1.00 90.69 288 LYS A O 1
ATOM 2340 N N . ASP A 1 289 ? 17.886 -5.599 -6.042 1.00 92.75 289 ASP A N 1
ATOM 2341 C CA . ASP A 1 289 ? 16.697 -4.807 -5.723 1.00 92.75 289 ASP A CA 1
ATOM 2342 C C . ASP A 1 289 ? 15.803 -4.596 -6.966 1.00 92.75 289 ASP A C 1
ATOM 2344 O O . ASP A 1 289 ? 14.714 -4.020 -6.854 1.00 92.75 289 ASP A O 1
ATOM 2348 N N . PHE A 1 290 ? 16.232 -5.089 -8.140 1.00 96.56 290 PHE A N 1
ATOM 2349 C CA . PHE A 1 290 ? 15.388 -5.205 -9.331 1.00 96.56 290 PHE A CA 1
ATOM 2350 C C . PHE A 1 290 ? 14.269 -6.223 -9.091 1.00 96.56 290 PHE A C 1
ATOM 2352 O O . PHE A 1 290 ? 14.351 -7.091 -8.217 1.00 96.56 290 PHE A O 1
ATOM 2359 N N . TYR A 1 291 ? 13.210 -6.133 -9.891 1.00 96.88 291 TYR A N 1
ATOM 2360 C CA . TYR A 1 291 ? 12.272 -7.242 -10.011 1.00 96.88 291 TYR A CA 1
ATOM 2361 C C . TYR A 1 291 ? 13.013 -8.435 -10.623 1.00 96.88 291 TYR A C 1
ATOM 2363 O O . TYR A 1 291 ? 13.864 -8.201 -11.486 1.00 96.88 291 TYR A O 1
ATOM 2371 N N . PRO A 1 292 ? 12.733 -9.680 -10.193 1.00 95.44 292 PRO A N 1
ATOM 2372 C CA . PRO A 1 292 ? 13.419 -10.859 -10.716 1.00 95.44 292 PRO A CA 1
ATOM 2373 C C . PRO A 1 292 ? 13.396 -10.874 -12.246 1.00 95.44 292 PRO A C 1
ATOM 2375 O O . PRO A 1 292 ? 12.393 -10.475 -12.831 1.00 95.44 292 PRO A O 1
ATOM 2378 N N . TYR A 1 293 ? 14.488 -11.276 -12.889 1.00 95.12 293 TYR A N 1
ATOM 2379 C CA . TYR A 1 293 ? 14.577 -11.360 -14.347 1.00 95.12 293 TYR A CA 1
ATOM 2380 C C . TYR A 1 293 ? 15.673 -12.340 -14.771 1.00 95.12 293 TYR A C 1
ATOM 2382 O O . TYR A 1 293 ? 16.572 -12.668 -13.992 1.00 95.12 293 TYR A O 1
ATOM 2390 N N . GLY A 1 294 ? 15.621 -12.759 -16.030 1.00 90.88 294 GLY A N 1
ATOM 2391 C CA . GLY A 1 294 ? 16.577 -13.663 -16.656 1.00 90.88 294 GLY A CA 1
ATOM 2392 C C . GLY A 1 294 ? 16.070 -15.101 -16.765 1.00 90.88 294 GLY A C 1
ATOM 2393 O O . GLY A 1 294 ? 15.017 -15.472 -16.256 1.00 90.88 294 GLY A O 1
ATOM 2394 N N . GLN A 1 295 ? 16.849 -15.950 -17.434 1.00 84.12 295 GLN A N 1
ATOM 2395 C CA . GLN A 1 295 ? 16.418 -17.299 -17.821 1.00 84.12 295 GLN A CA 1
ATOM 2396 C C . GLN A 1 295 ? 15.961 -18.186 -16.645 1.00 84.12 295 GLN A C 1
ATOM 2398 O O . GLN A 1 295 ? 15.070 -19.016 -16.813 1.00 84.12 295 GLN A O 1
ATOM 2403 N N . SER A 1 296 ? 16.529 -18.004 -15.448 1.00 79.69 296 SER A N 1
ATOM 2404 C CA . SER A 1 296 ? 16.142 -18.746 -14.238 1.00 79.69 296 SER A CA 1
ATOM 2405 C C . SER A 1 296 ? 14.725 -18.440 -13.742 1.00 79.69 296 SER A C 1
ATOM 2407 O O . SER A 1 296 ? 14.206 -19.189 -12.918 1.00 79.69 296 SER A O 1
ATOM 2409 N N . HIS A 1 297 ? 14.109 -17.364 -14.231 1.00 79.25 297 HIS A N 1
ATOM 2410 C CA . HIS A 1 297 ? 12.750 -16.943 -13.890 1.00 79.25 297 HIS A CA 1
ATOM 2411 C C . HIS A 1 297 ? 11.730 -17.259 -14.998 1.00 79.25 297 HIS A C 1
ATOM 2413 O O . HIS A 1 297 ? 10.554 -16.937 -14.858 1.00 79.25 297 HIS A O 1
ATOM 2419 N N . GLY A 1 298 ? 12.152 -17.971 -16.054 1.00 78.50 298 GLY A N 1
ATOM 2420 C CA . GLY A 1 298 ? 11.283 -18.352 -17.171 1.00 78.50 298 GLY A CA 1
ATOM 2421 C C . GLY A 1 298 ? 11.078 -17.241 -18.203 1.00 78.50 298 GLY A C 1
ATOM 2422 O O . GLY A 1 298 ? 10.177 -17.343 -19.034 1.00 78.50 298 GLY A O 1
ATOM 2423 N N . ASP A 1 299 ? 11.904 -16.195 -18.153 1.00 89.12 299 ASP A N 1
ATOM 2424 C CA . ASP A 1 299 ? 11.801 -15.027 -19.018 1.00 89.12 299 ASP A CA 1
ATOM 2425 C C . ASP A 1 299 ? 11.929 -15.375 -20.501 1.00 89.12 299 ASP A C 1
ATOM 2427 O O . ASP A 1 299 ? 12.777 -16.168 -20.929 1.00 89.12 299 ASP A O 1
ATOM 2431 N N . GLN A 1 300 ? 11.128 -14.687 -21.309 1.00 91.50 300 GLN A N 1
ATOM 2432 C CA . GLN A 1 300 ? 11.298 -14.669 -22.750 1.00 91.50 300 GLN A CA 1
ATOM 2433 C C . GLN A 1 300 ? 12.409 -13.689 -23.123 1.00 91.50 300 GLN A C 1
ATOM 2435 O O . GLN A 1 300 ? 12.640 -12.671 -22.468 1.00 91.50 300 GLN A O 1
ATOM 2440 N N . ARG A 1 301 ? 13.105 -14.000 -24.215 1.00 92.81 301 ARG A N 1
ATOM 2441 C CA . ARG A 1 301 ? 14.177 -13.171 -24.761 1.00 92.81 301 ARG A CA 1
ATOM 2442 C C . ARG A 1 301 ? 13.707 -12.521 -26.054 1.00 92.81 301 ARG A C 1
ATOM 2444 O O . ARG A 1 301 ? 13.218 -13.213 -26.946 1.00 92.81 301 ARG A O 1
ATOM 2451 N N . VAL A 1 302 ? 13.886 -11.206 -26.183 1.00 91.81 302 VAL A N 1
ATOM 2452 C CA . VAL A 1 302 ? 13.745 -10.550 -27.493 1.00 91.81 302 VAL A CA 1
ATOM 2453 C C . VAL A 1 302 ? 14.860 -11.084 -28.403 1.00 91.81 302 VAL A C 1
ATOM 2455 O O . VAL A 1 302 ? 16.014 -11.107 -27.962 1.00 91.81 302 VAL A O 1
ATOM 2458 N N . PRO A 1 303 ? 14.563 -11.541 -29.637 1.00 89.38 303 PRO A N 1
ATOM 2459 C CA . PRO A 1 303 ? 15.585 -12.070 -30.537 1.00 89.38 303 PRO A CA 1
ATOM 2460 C C . PRO A 1 303 ? 16.749 -11.094 -30.697 1.00 89.38 303 PRO A C 1
ATOM 2462 O O . PRO A 1 303 ? 16.516 -9.899 -30.846 1.00 89.38 303 PRO A O 1
ATOM 2465 N N . THR A 1 304 ? 17.986 -11.592 -30.690 1.00 87.75 304 THR A N 1
ATOM 2466 C CA . THR A 1 304 ? 19.172 -10.746 -30.868 1.00 87.75 304 THR A CA 1
ATOM 2467 C C . THR A 1 304 ? 19.101 -9.998 -32.195 1.00 87.75 304 THR A C 1
ATOM 2469 O O . THR A 1 304 ? 19.069 -10.617 -33.258 1.00 87.75 304 THR A O 1
ATOM 2472 N N . ASN A 1 305 ? 19.055 -8.672 -32.123 1.00 86.00 305 ASN A N 1
ATOM 2473 C CA . ASN A 1 305 ? 18.949 -7.769 -33.261 1.00 86.00 305 ASN A CA 1
ATOM 2474 C C . ASN A 1 305 ? 19.381 -6.330 -32.883 1.00 86.00 305 ASN A C 1
ATOM 2476 O O . ASN A 1 305 ? 19.797 -6.075 -31.749 1.00 86.00 305 ASN A O 1
ATOM 2480 N N . ASP A 1 306 ? 19.259 -5.440 -33.866 1.00 76.00 306 ASP A N 1
ATOM 2481 C CA . ASP A 1 306 ? 19.509 -3.995 -33.803 1.00 76.00 306 ASP A CA 1
ATOM 2482 C C . ASP A 1 306 ? 18.199 -3.227 -33.527 1.00 76.00 306 ASP A C 1
ATOM 2484 O O . ASP A 1 306 ? 17.973 -2.716 -32.443 1.00 76.00 306 ASP A O 1
ATOM 2488 N N . ASP A 1 307 ? 17.235 -3.302 -34.450 1.00 80.75 307 ASP A N 1
ATOM 2489 C CA . ASP A 1 307 ? 15.997 -2.504 -34.430 1.00 80.75 307 ASP A CA 1
ATOM 2490 C C . ASP A 1 307 ? 14.719 -3.343 -34.371 1.00 80.75 307 ASP A C 1
ATOM 2492 O O . ASP A 1 307 ? 13.701 -3.039 -34.998 1.00 80.75 307 ASP A O 1
ATOM 2496 N N . GLY A 1 308 ? 14.774 -4.471 -33.679 1.00 84.75 308 GLY A N 1
ATOM 2497 C CA . GLY A 1 308 ? 13.672 -5.413 -33.632 1.00 84.75 308 GLY A CA 1
ATOM 2498 C C . GLY A 1 308 ? 12.843 -5.328 -32.359 1.00 84.75 308 GLY A C 1
ATOM 2499 O O . GLY A 1 308 ? 13.084 -4.585 -31.407 1.00 84.75 308 GLY A O 1
ATOM 2500 N N . SER A 1 309 ? 11.810 -6.154 -32.341 1.00 91.31 309 SER A N 1
ATOM 2501 C CA . SER A 1 309 ? 10.881 -6.258 -31.226 1.00 91.31 309 SER A CA 1
ATOM 2502 C C . SER A 1 309 ? 10.580 -7.713 -30.925 1.00 91.31 309 SER A C 1
ATOM 2504 O O . SER A 1 309 ? 10.814 -8.607 -31.743 1.00 91.31 309 SER A O 1
ATOM 2506 N N . SER A 1 310 ? 10.036 -7.956 -29.738 1.00 93.25 310 SER A N 1
ATOM 2507 C CA . SER A 1 310 ? 9.335 -9.199 -29.464 1.00 93.25 310 SER A CA 1
ATOM 2508 C C . SER A 1 310 ? 8.205 -9.403 -30.485 1.00 93.25 310 SER A C 1
ATOM 2510 O O . SER A 1 310 ? 7.683 -8.431 -31.046 1.00 93.25 310 SER A O 1
ATOM 2512 N N . PRO A 1 311 ? 7.734 -10.646 -30.674 1.00 92.06 311 PRO A N 1
ATOM 2513 C CA . PRO A 1 311 ? 6.392 -10.873 -31.190 1.00 92.06 311 PRO A CA 1
ATOM 2514 C C . PRO A 1 311 ? 5.349 -10.111 -30.359 1.00 92.06 311 PRO A C 1
ATOM 2516 O O . PRO A 1 311 ? 5.629 -9.650 -29.246 1.00 92.06 311 PRO A O 1
ATOM 2519 N N . ARG A 1 312 ? 4.121 -10.015 -30.879 1.00 94.81 312 ARG A N 1
ATOM 2520 C CA . ARG A 1 312 ? 2.991 -9.505 -30.096 1.00 94.81 312 ARG A CA 1
ATOM 2521 C C . ARG A 1 312 ? 2.841 -10.361 -28.844 1.00 94.81 312 ARG A C 1
ATOM 2523 O O . ARG A 1 312 ? 2.604 -11.558 -28.971 1.00 94.81 312 ARG A O 1
ATOM 2530 N N . VAL A 1 313 ? 2.939 -9.747 -27.670 1.00 95.81 313 VAL A N 1
ATOM 2531 C CA . VAL A 1 313 ? 2.768 -10.416 -26.379 1.00 95.81 313 VAL A CA 1
ATOM 2532 C C . VAL A 1 313 ? 1.333 -10.178 -25.916 1.00 95.81 313 VAL A C 1
ATOM 2534 O O . VAL A 1 313 ? 1.004 -9.046 -25.551 1.00 95.81 313 VAL A O 1
ATOM 2537 N N . PRO A 1 314 ? 0.435 -11.179 -25.960 1.00 95.94 314 PRO A N 1
ATOM 2538 C CA . PRO A 1 314 ? -0.861 -11.079 -25.300 1.00 95.94 314 PRO A CA 1
ATOM 2539 C C . PRO A 1 314 ? -0.637 -10.989 -23.789 1.00 95.94 314 PRO A C 1
ATOM 2541 O O . PRO A 1 314 ? 0.204 -11.713 -23.265 1.00 95.94 314 PRO A O 1
ATOM 2544 N N . ILE A 1 315 ? -1.378 -10.123 -23.099 1.00 96.06 315 ILE A N 1
ATOM 2545 C CA . ILE A 1 315 ? -1.277 -9.989 -21.638 1.00 96.06 315 ILE A CA 1
ATOM 2546 C C . ILE A 1 315 ? -2.535 -10.536 -20.967 1.00 96.06 315 ILE A C 1
ATOM 2548 O O . ILE A 1 315 ? -3.658 -10.286 -21.416 1.00 96.06 315 ILE A O 1
ATOM 2552 N N . SER A 1 316 ? -2.340 -11.291 -19.889 1.00 95.44 316 SER A N 1
ATOM 2553 C CA . SER A 1 316 ? -3.406 -11.995 -19.163 1.00 95.44 316 SER A CA 1
ATOM 2554 C C . SER A 1 316 ? -4.380 -11.055 -18.444 1.00 95.44 316 SER A C 1
ATOM 2556 O O . SER A 1 316 ? -5.564 -11.363 -18.316 1.00 95.44 316 SER A O 1
ATOM 2558 N N . THR A 1 317 ? -3.909 -9.880 -18.021 1.00 96.00 317 THR A N 1
ATOM 2559 C CA . THR A 1 317 ? -4.730 -8.809 -17.443 1.00 96.00 317 THR A CA 1
ATOM 2560 C C . THR A 1 317 ? -4.612 -7.562 -18.303 1.00 96.00 317 THR A C 1
ATOM 2562 O O . THR A 1 317 ? -3.518 -7.175 -18.699 1.00 96.00 317 THR A O 1
ATOM 2565 N N . SER A 1 318 ? -5.741 -6.917 -18.604 1.00 96.50 318 SER A N 1
ATOM 2566 C CA . SER A 1 318 ? -5.725 -5.704 -19.427 1.00 96.50 318 SER A CA 1
ATOM 2567 C C . SER A 1 318 ? -5.023 -4.552 -18.707 1.00 96.50 318 SER A C 1
ATOM 2569 O O . SER A 1 318 ? -5.216 -4.366 -17.506 1.00 96.50 318 SER A O 1
ATOM 2571 N N . PHE A 1 319 ? -4.242 -3.765 -19.448 1.00 97.88 319 PHE A N 1
ATOM 2572 C CA . PHE A 1 319 ? -3.449 -2.660 -18.919 1.00 97.88 319 PHE A CA 1
ATOM 2573 C C . PHE A 1 319 ? -4.048 -1.308 -19.341 1.00 97.88 319 PHE A C 1
ATOM 2575 O O . PHE A 1 319 ? -4.006 -0.964 -20.526 1.00 97.88 319 PHE A O 1
ATOM 2582 N N . PRO A 1 320 ? -4.626 -0.535 -18.405 1.00 97.94 320 PRO A N 1
ATOM 2583 C CA . PRO A 1 320 ? -5.031 0.843 -18.663 1.00 97.94 320 PRO A CA 1
ATOM 2584 C C . PRO A 1 320 ? -3.829 1.744 -18.980 1.00 97.94 320 PRO A C 1
ATOM 2586 O O . PRO A 1 320 ? -2.819 1.681 -18.289 1.00 97.94 320 PRO A O 1
ATOM 2589 N N . TYR A 1 321 ? -3.914 2.611 -19.980 1.00 97.56 321 TYR A N 1
ATOM 2590 C CA . TYR A 1 321 ? -2.861 3.556 -20.349 1.00 97.56 321 TYR A CA 1
ATOM 2591 C C . TYR A 1 321 ? -3.477 4.747 -21.093 1.00 97.56 321 TYR A C 1
ATOM 2593 O O . TYR A 1 321 ? -4.149 4.551 -22.103 1.00 97.56 321 TYR A O 1
ATOM 2601 N N . PHE A 1 322 ? -3.310 5.974 -20.583 1.00 95.62 322 PHE A N 1
ATOM 2602 C CA . PHE A 1 322 ? -3.910 7.192 -21.158 1.00 95.62 322 PHE A CA 1
ATOM 2603 C C . PHE A 1 322 ? -5.430 7.085 -21.414 1.00 95.62 322 PHE A C 1
ATOM 2605 O O . PHE A 1 322 ? -5.907 7.353 -22.518 1.00 95.62 322 PHE A O 1
ATOM 2612 N N . ASN A 1 323 ? -6.202 6.658 -20.401 1.00 92.94 323 ASN A N 1
ATOM 2613 C CA . ASN A 1 323 ? -7.649 6.365 -20.482 1.00 92.94 323 ASN A CA 1
ATOM 2614 C C . ASN A 1 323 ? -8.059 5.299 -21.526 1.00 92.94 323 ASN A C 1
ATOM 2616 O O . ASN A 1 323 ? -9.250 5.095 -21.759 1.00 92.94 323 ASN A O 1
ATOM 2620 N N . GLN A 1 324 ? -7.107 4.601 -22.142 1.00 93.94 324 GLN A N 1
ATOM 2621 C CA . GLN A 1 324 ? -7.349 3.473 -23.043 1.00 93.94 324 GLN A CA 1
ATOM 2622 C C . GLN A 1 324 ? -6.964 2.165 -22.352 1.00 93.94 324 GLN A C 1
ATOM 2624 O O . GLN A 1 324 ? -6.269 2.175 -21.342 1.00 93.94 324 GLN A O 1
ATOM 2629 N N . VAL A 1 325 ? -7.438 1.028 -22.858 1.00 95.94 325 VAL A N 1
ATOM 2630 C CA . VAL A 1 325 ? -7.188 -0.287 -22.252 1.00 95.94 325 VAL A CA 1
ATOM 2631 C C . VAL A 1 325 ? -6.567 -1.211 -23.286 1.00 95.94 325 VAL A C 1
ATOM 2633 O O . VAL A 1 325 ? -7.169 -1.479 -24.324 1.00 95.94 325 VAL A O 1
ATOM 2636 N N . PHE A 1 326 ? -5.384 -1.735 -22.974 1.00 96.44 326 PHE A N 1
ATOM 2637 C CA . PHE A 1 326 ? -4.611 -2.584 -23.872 1.00 96.44 326 PHE A CA 1
ATOM 2638 C C . PHE A 1 326 ? -4.615 -4.041 -23.409 1.00 96.44 326 PHE A C 1
ATOM 2640 O O . PHE A 1 326 ? -4.683 -4.339 -22.217 1.00 96.44 326 PHE A O 1
ATOM 2647 N N . ARG A 1 327 ? -4.567 -4.962 -24.376 1.00 96.44 327 ARG A N 1
ATOM 2648 C CA . ARG A 1 327 ? -4.576 -6.428 -24.168 1.00 96.44 327 ARG A CA 1
ATOM 2649 C C . ARG A 1 327 ? -3.351 -7.122 -24.755 1.00 96.44 327 ARG A C 1
ATOM 2651 O O . ARG A 1 327 ? -3.256 -8.347 -24.752 1.00 96.44 327 ARG A O 1
ATOM 2658 N N . SER A 1 328 ? -2.423 -6.337 -25.279 1.00 96.88 328 SER A N 1
ATOM 2659 C CA . SER A 1 328 ? -1.143 -6.805 -25.779 1.00 96.88 328 SER A CA 1
ATOM 2660 C C . SER A 1 328 ? -0.125 -5.685 -25.738 1.00 96.88 328 SER A C 1
ATOM 2662 O O . SER A 1 328 ? -0.500 -4.515 -25.671 1.00 96.88 328 SER A O 1
ATOM 2664 N N . LEU A 1 329 ? 1.142 -6.060 -25.831 1.00 97.56 329 LEU A N 1
ATOM 2665 C CA . LEU A 1 329 ? 2.260 -5.140 -25.965 1.00 97.56 329 LEU A CA 1
ATOM 2666 C C . LEU A 1 329 ? 3.389 -5.771 -26.788 1.00 97.56 329 LEU A C 1
ATOM 2668 O O . LEU A 1 329 ? 3.351 -6.959 -27.119 1.00 97.56 329 LEU A O 1
ATOM 2672 N N . TYR A 1 330 ? 4.402 -4.966 -27.082 1.00 96.69 330 TYR A N 1
ATOM 2673 C CA . TYR A 1 330 ? 5.651 -5.351 -27.724 1.00 96.69 330 TYR A CA 1
ATOM 2674 C C . TYR A 1 330 ? 6.815 -4.772 -26.922 1.00 96.69 330 TYR A C 1
ATOM 2676 O O . TYR A 1 330 ? 6.755 -3.621 -26.489 1.00 96.69 330 TYR A O 1
ATOM 2684 N N . VAL A 1 331 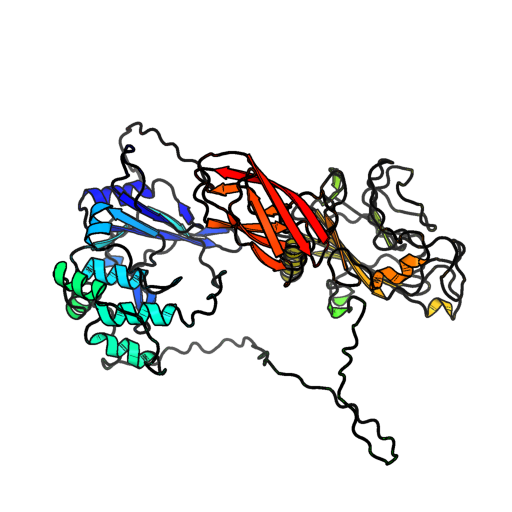? 7.884 -5.546 -26.749 1.00 96.75 331 VAL A N 1
ATOM 2685 C CA . VAL A 1 331 ? 9.134 -5.084 -26.130 1.00 96.75 331 VAL A CA 1
ATOM 2686 C C . VAL A 1 331 ? 10.160 -4.867 -27.230 1.00 96.75 331 VAL A C 1
ATOM 2688 O O . VAL A 1 331 ? 10.465 -5.783 -27.993 1.00 96.75 331 VAL A O 1
ATOM 2691 N N . ASN A 1 332 ? 10.676 -3.651 -27.336 1.00 94.25 332 ASN A N 1
ATOM 2692 C CA . ASN A 1 332 ? 11.606 -3.250 -28.379 1.00 94.25 332 ASN A CA 1
ATOM 2693 C C . ASN A 1 332 ? 13.055 -3.230 -27.860 1.00 94.25 332 ASN A C 1
ATOM 2695 O O . ASN A 1 332 ? 13.312 -2.872 -26.706 1.00 94.25 332 ASN A O 1
ATOM 2699 N N . THR A 1 333 ? 14.009 -3.628 -28.708 1.00 93.06 333 THR A N 1
ATOM 2700 C CA . THR A 1 333 ? 15.435 -3.671 -28.342 1.00 93.06 333 THR A CA 1
ATOM 2701 C C . THR A 1 333 ? 15.979 -2.311 -27.953 1.00 93.06 333 THR A C 1
ATOM 2703 O O . THR A 1 333 ? 16.715 -2.236 -26.974 1.00 93.06 333 THR A O 1
ATOM 2706 N N . ASN A 1 334 ? 15.498 -1.247 -28.595 1.00 93.12 334 ASN A N 1
ATOM 2707 C CA . ASN A 1 334 ? 15.892 0.137 -28.361 1.00 93.12 334 ASN A CA 1
ATOM 2708 C C . ASN A 1 334 ? 15.381 0.728 -27.042 1.00 93.12 334 ASN A C 1
ATOM 2710 O O . ASN A 1 334 ? 15.514 1.922 -26.840 1.00 93.12 334 ASN A O 1
ATOM 2714 N N . GLY A 1 335 ? 14.838 -0.049 -26.101 1.00 94.69 335 GLY A N 1
ATOM 2715 C CA . GLY A 1 335 ? 14.556 0.474 -24.755 1.00 94.69 335 GLY A CA 1
ATOM 2716 C C . GLY A 1 335 ? 13.154 1.051 -24.581 1.00 94.69 335 GLY A C 1
ATOM 2717 O O . GLY A 1 335 ? 12.954 1.969 -23.781 1.00 94.69 335 GLY A O 1
ATOM 2718 N N . ALA A 1 336 ? 12.185 0.524 -25.333 1.00 96.00 336 ALA A N 1
ATOM 2719 C CA . ALA A 1 336 ? 10.788 0.943 -25.292 1.00 96.00 336 ALA A CA 1
ATOM 2720 C C . ALA A 1 336 ? 9.814 -0.246 -25.278 1.00 96.00 336 ALA A C 1
ATOM 2722 O O . ALA A 1 336 ? 10.111 -1.334 -25.773 1.00 96.00 336 ALA A O 1
ATOM 2723 N N . ILE A 1 337 ? 8.626 -0.014 -24.727 1.00 97.44 337 ILE A N 1
ATOM 2724 C CA . ILE A 1 337 ? 7.457 -0.892 -24.813 1.00 97.44 337 ILE A CA 1
ATOM 2725 C C . ILE A 1 337 ? 6.381 -0.144 -25.594 1.00 97.44 337 ILE A C 1
ATOM 2727 O O . ILE A 1 337 ? 6.099 1.015 -25.292 1.00 97.44 337 ILE A O 1
ATOM 2731 N N . SER A 1 338 ? 5.761 -0.794 -26.573 1.00 95.69 338 SER A N 1
ATOM 2732 C CA . SER A 1 338 ? 4.649 -0.238 -27.351 1.00 95.69 338 SER A CA 1
ATOM 2733 C C . SER A 1 338 ? 3.412 -1.125 -27.253 1.00 95.69 338 SER A C 1
ATOM 2735 O O . SER A 1 338 ? 3.520 -2.324 -27.003 1.00 95.69 338 SER A O 1
ATOM 2737 N N . PHE A 1 339 ? 2.221 -0.549 -27.428 1.00 94.19 339 PHE A N 1
ATOM 2738 C CA . PHE A 1 339 ? 0.966 -1.297 -27.253 1.00 94.19 339 PHE A CA 1
ATOM 2739 C C . PHE A 1 339 ? 0.276 -1.717 -28.561 1.00 94.19 339 PHE A C 1
ATOM 2741 O O . PHE A 1 339 ? -0.310 -2.800 -28.613 1.00 94.19 339 PHE A O 1
ATOM 2748 N N . ASP A 1 340 ? 0.368 -0.899 -29.613 1.00 85.94 340 ASP A N 1
ATOM 2749 C CA . ASP A 1 340 ? -0.363 -1.129 -30.871 1.00 85.94 340 ASP A CA 1
ATOM 2750 C C . ASP A 1 340 ? 0.491 -1.785 -31.960 1.00 85.94 340 ASP A C 1
ATOM 2752 O O . ASP A 1 340 ? 0.054 -2.732 -32.610 1.00 85.94 340 ASP A O 1
ATOM 2756 N N . GLU A 1 341 ? 1.711 -1.290 -32.159 1.00 84.31 341 GLU A N 1
ATOM 2757 C CA . GLU A 1 341 ? 2.598 -1.711 -33.244 1.00 84.31 341 GLU A CA 1
ATOM 2758 C C . GLU A 1 341 ? 4.053 -1.807 -32.780 1.00 84.31 341 GLU A C 1
ATOM 2760 O O . GLU A 1 341 ? 4.450 -1.195 -31.785 1.00 84.31 341 GLU A O 1
ATOM 2765 N N . THR A 1 342 ? 4.864 -2.570 -33.513 1.00 83.44 342 THR A N 1
ATOM 2766 C CA . THR A 1 342 ? 6.313 -2.636 -33.297 1.00 83.44 342 THR A CA 1
ATOM 2767 C C . THR A 1 342 ? 6.971 -1.303 -33.633 1.00 83.44 342 THR A C 1
ATOM 2769 O O . THR A 1 342 ? 6.607 -0.646 -34.609 1.00 83.44 342 THR A O 1
ATOM 2772 N N . LEU A 1 343 ? 7.995 -0.930 -32.870 1.00 81.94 343 LEU A N 1
ATOM 2773 C CA . LEU A 1 343 ? 8.820 0.236 -33.173 1.00 81.94 343 LEU A CA 1
ATOM 2774 C C . LEU A 1 343 ? 10.008 -0.200 -34.034 1.00 81.94 343 LEU A C 1
ATOM 2776 O O . LEU A 1 343 ? 10.706 -1.138 -33.674 1.00 81.94 343 LEU A O 1
ATOM 2780 N N . SER A 1 344 ? 10.242 0.481 -35.153 1.00 74.56 344 SER A N 1
ATOM 2781 C CA . SER A 1 344 ? 11.388 0.232 -36.047 1.00 74.56 344 SER A CA 1
ATOM 2782 C C . SER A 1 344 ? 12.347 1.425 -36.123 1.00 74.56 344 SER A C 1
ATOM 2784 O O . SER A 1 344 ? 13.167 1.519 -37.030 1.00 74.56 344 SER A O 1
ATOM 2786 N N . THR A 1 345 ? 12.170 2.415 -35.245 1.00 74.50 345 THR A N 1
ATOM 2787 C CA . THR A 1 345 ? 12.913 3.677 -35.285 1.00 74.50 345 THR A CA 1
ATOM 2788 C C . THR A 1 345 ? 14.066 3.629 -34.277 1.00 74.50 345 THR A C 1
ATOM 2790 O O . THR A 1 345 ? 13.828 3.430 -33.085 1.00 74.50 345 THR A O 1
ATOM 2793 N N . PHE A 1 346 ? 15.291 3.833 -34.771 1.00 70.00 346 PHE A N 1
ATOM 2794 C CA . PHE A 1 346 ? 16.548 3.774 -34.009 1.00 70.00 346 PHE A CA 1
ATOM 2795 C C . PHE A 1 346 ? 16.933 5.111 -33.365 1.00 70.00 346 PHE A C 1
ATOM 2797 O O . PHE A 1 346 ? 17.359 5.158 -32.213 1.00 70.00 346 PHE A O 1
ATOM 2804 N N . THR A 1 347 ? 16.742 6.232 -34.072 1.00 77.69 347 THR A N 1
ATOM 2805 C CA . THR A 1 347 ? 16.971 7.564 -33.493 1.00 77.69 347 THR A CA 1
ATOM 2806 C C . THR A 1 347 ? 15.740 8.016 -32.706 1.00 77.69 347 THR A C 1
ATOM 2808 O O . THR A 1 347 ? 14.666 8.184 -33.298 1.00 77.69 347 THR A O 1
ATOM 2811 N N . PRO A 1 348 ? 15.866 8.263 -31.389 1.00 82.00 348 PRO A N 1
ATOM 2812 C CA . PRO A 1 348 ? 14.724 8.620 -30.567 1.00 82.00 348 PRO A CA 1
ATOM 2813 C C . PRO A 1 348 ? 14.185 10.002 -30.949 1.00 82.00 348 PRO A C 1
ATOM 2815 O O . PRO A 1 348 ? 14.890 11.019 -30.917 1.00 82.00 348 PRO A O 1
ATOM 2818 N N . SER A 1 349 ? 12.903 10.035 -31.301 1.00 87.81 349 SER A N 1
ATOM 2819 C CA . SER A 1 349 ? 12.164 11.269 -31.575 1.00 87.81 349 SER A CA 1
ATOM 2820 C C . SER A 1 349 ? 11.663 11.897 -30.270 1.00 87.81 349 SER A C 1
ATOM 2822 O O . SER A 1 349 ? 11.390 11.187 -29.303 1.00 87.81 349 SER A O 1
ATOM 2824 N N . ALA A 1 350 ? 11.551 13.231 -30.226 1.00 90.50 350 ALA A N 1
ATOM 2825 C CA . ALA A 1 350 ? 10.940 13.907 -29.078 1.00 90.50 350 ALA A CA 1
ATOM 2826 C C . ALA A 1 350 ? 9.466 13.527 -28.956 1.00 90.50 350 ALA A C 1
ATOM 2828 O O . ALA A 1 350 ? 8.776 13.404 -29.965 1.00 90.50 350 ALA A O 1
ATOM 2829 N N . PHE A 1 351 ? 8.995 13.426 -27.717 1.00 92.56 351 PHE A N 1
ATOM 2830 C CA . PHE A 1 351 ? 7.563 13.401 -27.447 1.00 92.56 351 PHE A CA 1
ATOM 2831 C C . PHE A 1 351 ? 6.976 14.816 -27.584 1.00 92.56 351 PHE A C 1
ATOM 2833 O O . PHE A 1 351 ? 7.644 15.781 -27.192 1.00 92.56 351 PHE A O 1
ATOM 2840 N N . PRO A 1 352 ? 5.758 14.953 -28.137 1.00 92.06 352 PRO A N 1
ATOM 2841 C CA . PRO A 1 352 ? 4.890 13.866 -28.586 1.00 92.06 352 PRO A CA 1
ATOM 2842 C C . PRO A 1 352 ? 5.306 13.295 -29.957 1.00 92.06 352 PRO A C 1
ATOM 2844 O O . PRO A 1 352 ? 5.739 14.030 -30.845 1.00 92.06 352 PRO A O 1
ATOM 2847 N N . LEU A 1 353 ? 5.156 11.984 -30.140 1.00 86.88 353 LEU A N 1
ATOM 2848 C CA . LEU A 1 353 ? 5.443 11.284 -31.386 1.00 86.88 353 LEU A CA 1
ATOM 2849 C C . LEU A 1 353 ? 4.399 11.576 -32.462 1.00 86.88 353 LEU A C 1
ATOM 2851 O O . LEU A 1 353 ? 3.204 11.711 -32.198 1.00 86.88 353 LEU A O 1
ATOM 2855 N N . SER A 1 354 ? 4.868 11.612 -33.710 1.00 77.56 354 SER A N 1
ATOM 2856 C CA . SER A 1 354 ? 4.005 11.579 -34.885 1.00 77.56 354 SER A CA 1
ATOM 2857 C C . SER A 1 354 ? 3.589 10.140 -35.207 1.00 77.56 354 SER A C 1
ATOM 2859 O O . SER A 1 354 ? 4.360 9.188 -35.054 1.00 77.56 354 SER A O 1
ATOM 2861 N N . GLY A 1 355 ? 2.350 9.978 -35.673 1.00 71.69 355 GLY A N 1
ATOM 2862 C CA . GLY A 1 355 ? 1.735 8.660 -35.820 1.00 71.69 355 GLY A CA 1
ATOM 2863 C C . GLY A 1 355 ? 1.229 8.140 -34.475 1.00 71.69 355 GLY A C 1
ATOM 2864 O O . GLY A 1 355 ? 1.748 8.493 -33.424 1.00 71.69 355 GLY A O 1
ATOM 2865 N N . ASN A 1 356 ? 0.171 7.337 -34.508 1.00 81.50 356 ASN A N 1
ATOM 2866 C CA . ASN A 1 356 ? -0.662 6.968 -33.359 1.00 81.50 356 ASN A CA 1
ATOM 2867 C C . ASN A 1 356 ? 0.020 5.988 -32.368 1.00 81.50 356 ASN A C 1
ATOM 2869 O O . ASN A 1 356 ? -0.584 4.997 -31.955 1.00 81.50 356 ASN A O 1
ATOM 2873 N N . LYS A 1 357 ? 1.290 6.231 -32.024 1.00 86.75 357 LYS A N 1
ATOM 2874 C CA . LYS A 1 357 ? 2.204 5.342 -31.303 1.00 86.75 357 LYS A CA 1
ATOM 2875 C C . LYS A 1 357 ? 2.119 5.570 -29.798 1.00 86.75 357 LYS A C 1
ATOM 2877 O O . LYS A 1 357 ? 2.605 6.575 -29.293 1.00 86.75 357 LYS A O 1
ATOM 2882 N N . LYS A 1 358 ? 1.546 4.603 -29.078 1.00 93.44 358 LYS A N 1
ATOM 2883 C CA . LYS A 1 358 ? 1.492 4.593 -27.607 1.00 93.44 358 LYS A CA 1
ATOM 2884 C C . LYS A 1 358 ? 2.683 3.848 -27.051 1.00 93.44 358 LYS A C 1
ATOM 2886 O O . LYS A 1 358 ? 2.794 2.641 -27.297 1.00 93.44 358 LYS A O 1
ATOM 2891 N N . ILE A 1 359 ? 3.555 4.548 -26.327 1.00 95.19 359 ILE A N 1
ATOM 2892 C CA . ILE A 1 359 ? 4.828 3.969 -25.898 1.00 95.19 359 ILE A CA 1
ATOM 2893 C C . ILE A 1 359 ? 5.229 4.341 -24.472 1.00 95.19 359 ILE A C 1
ATOM 2895 O O . ILE A 1 359 ? 5.098 5.479 -24.027 1.00 95.19 359 ILE A O 1
ATOM 2899 N N . VAL A 1 360 ? 5.801 3.365 -23.775 1.00 97.94 360 VAL A N 1
ATOM 2900 C CA . VAL A 1 360 ? 6.528 3.541 -22.518 1.00 97.94 360 VAL A CA 1
ATOM 2901 C C . VAL A 1 360 ? 8.014 3.409 -22.827 1.00 97.94 360 VAL A C 1
ATOM 2903 O O . VAL A 1 360 ? 8.474 2.341 -23.221 1.00 97.94 360 VAL A O 1
ATOM 2906 N N . ALA A 1 361 ? 8.769 4.486 -22.656 1.00 97.38 361 ALA A N 1
ATOM 2907 C CA . ALA A 1 361 ? 10.196 4.543 -22.942 1.00 97.38 361 ALA A CA 1
ATOM 2908 C C . ALA A 1 361 ? 10.981 4.702 -21.631 1.00 97.38 361 ALA A C 1
ATOM 2910 O O . ALA A 1 361 ? 11.246 5.833 -21.223 1.00 97.38 361 ALA A O 1
ATOM 2911 N N . PRO A 1 362 ? 11.358 3.608 -20.939 1.00 97.50 362 PRO A N 1
ATOM 2912 C CA . PRO A 1 362 ? 12.276 3.702 -19.806 1.00 97.50 362 PRO A CA 1
ATOM 2913 C C . PRO A 1 362 ? 13.634 4.278 -20.225 1.00 97.50 362 PRO A C 1
ATOM 2915 O O . PRO A 1 362 ? 14.242 5.009 -19.449 1.00 97.50 362 PRO A O 1
ATOM 2918 N N . TYR A 1 363 ? 14.120 3.964 -21.430 1.00 97.12 363 TYR A N 1
ATOM 2919 C CA . TYR A 1 363 ? 15.357 4.522 -21.973 1.00 97.12 363 TYR A CA 1
ATOM 2920 C C . TYR A 1 363 ? 15.453 4.253 -23.478 1.00 97.12 363 TYR A C 1
ATOM 2922 O O . TYR A 1 363 ? 16.134 3.324 -23.898 1.00 97.12 363 TYR A O 1
ATOM 2930 N N . TRP A 1 364 ? 14.738 5.030 -24.297 1.00 95.50 364 TRP A N 1
ATOM 2931 C CA . TRP A 1 364 ? 14.687 4.784 -25.736 1.00 95.50 364 TRP A CA 1
ATOM 2932 C C . TRP A 1 364 ? 15.915 5.349 -26.459 1.00 95.50 364 TRP A C 1
ATOM 2934 O O . TRP A 1 364 ? 16.067 6.569 -26.566 1.00 95.50 364 TRP A O 1
ATOM 2944 N N . CYS A 1 365 ? 16.784 4.467 -26.952 1.00 92.25 365 CYS A N 1
ATOM 2945 C CA . CYS A 1 365 ? 17.997 4.780 -27.704 1.00 92.25 365 CYS A CA 1
ATOM 2946 C C . CYS A 1 365 ? 18.412 3.625 -28.631 1.00 92.25 365 CYS A C 1
ATOM 2948 O O . CYS A 1 365 ? 17.933 2.511 -28.499 1.00 92.25 365 CYS A O 1
ATOM 2950 N N . ASP A 1 366 ? 19.336 3.908 -29.543 1.00 90.12 366 ASP A N 1
ATOM 2951 C CA . ASP A 1 366 ? 19.870 2.997 -30.565 1.00 90.12 366 ASP A CA 1
ATOM 2952 C C . ASP A 1 366 ? 20.742 1.868 -29.946 1.00 90.12 366 ASP A C 1
ATOM 2954 O O . ASP A 1 366 ? 21.964 2.012 -29.794 1.00 90.12 366 ASP A O 1
ATOM 2958 N N . ILE A 1 367 ? 20.085 0.793 -29.486 1.00 92.62 367 ILE A N 1
ATOM 2959 C CA . ILE A 1 367 ? 20.657 -0.372 -28.788 1.00 92.62 367 ILE A CA 1
ATOM 2960 C C . ILE A 1 367 ? 20.901 -1.494 -29.792 1.00 92.62 367 ILE A C 1
ATOM 2962 O O . ILE A 1 367 ? 19.972 -1.957 -30.436 1.00 92.62 367 ILE A O 1
ATOM 2966 N N . ASP A 1 368 ? 22.109 -2.060 -29.792 1.00 90.81 368 ASP A N 1
ATOM 2967 C CA . ASP A 1 368 ? 22.412 -3.243 -30.599 1.00 90.81 368 ASP A CA 1
ATOM 2968 C C . ASP A 1 368 ? 22.758 -4.439 -29.712 1.00 90.81 368 ASP A C 1
ATOM 2970 O O . ASP A 1 368 ? 23.844 -4.543 -29.135 1.00 90.81 368 ASP A O 1
ATOM 2974 N N . THR A 1 369 ? 21.830 -5.390 -29.622 1.00 91.31 369 THR A N 1
ATOM 2975 C CA . THR A 1 369 ? 22.029 -6.597 -28.807 1.00 91.31 369 THR A CA 1
ATOM 2976 C C . THR A 1 369 ? 22.981 -7.609 -29.452 1.00 91.31 369 THR A C 1
ATOM 2978 O O . THR A 1 369 ? 23.404 -8.551 -28.777 1.00 91.31 369 THR A O 1
ATOM 2981 N N . ARG A 1 370 ? 23.366 -7.431 -30.729 1.00 90.25 370 ARG A N 1
ATOM 2982 C CA . ARG A 1 370 ? 24.436 -8.217 -31.381 1.00 90.25 370 ARG A CA 1
ATOM 2983 C C . ARG A 1 370 ? 25.811 -7.840 -30.830 1.00 90.25 370 ARG A C 1
ATOM 2985 O O . ARG A 1 370 ? 26.684 -8.696 -30.730 1.00 90.25 370 ARG A O 1
ATOM 2992 N N . GLU A 1 371 ? 25.967 -6.583 -30.417 1.00 87.69 371 GLU A N 1
ATOM 2993 C CA . GLU A 1 371 ? 27.194 -6.008 -29.846 1.00 87.69 371 GLU A CA 1
ATOM 2994 C C . GLU A 1 371 ? 27.313 -6.239 -28.323 1.00 87.69 371 GLU A C 1
ATOM 2996 O O . GLU A 1 371 ? 28.324 -5.902 -27.689 1.00 87.69 371 GLU A O 1
ATOM 3001 N N . GLY A 1 372 ? 26.283 -6.837 -27.714 1.00 88.81 372 GLY A N 1
ATOM 3002 C CA . GLY A 1 372 ? 26.282 -7.332 -26.340 1.00 88.81 372 GLY A CA 1
ATOM 3003 C C . GLY A 1 372 ? 25.003 -7.025 -25.561 1.00 88.81 372 GLY A C 1
ATOM 3004 O O . GLY A 1 372 ? 24.317 -6.035 -25.809 1.00 88.81 372 GLY A O 1
ATOM 3005 N N . GLY A 1 373 ? 24.730 -7.875 -24.569 1.00 93.75 373 GLY A N 1
ATOM 3006 C CA . GLY A 1 373 ? 23.574 -7.762 -23.679 1.00 93.75 373 GLY A CA 1
ATOM 3007 C C . GLY A 1 373 ? 22.351 -8.543 -24.143 1.00 93.75 373 GLY A C 1
ATOM 3008 O O . GLY A 1 373 ? 22.354 -9.217 -25.177 1.00 93.75 373 GLY A O 1
ATOM 3009 N N . VAL A 1 374 ? 21.301 -8.493 -23.328 1.00 95.00 374 VAL A N 1
ATOM 3010 C CA . VAL A 1 374 ? 20.048 -9.212 -23.571 1.00 95.00 374 VAL A CA 1
ATOM 3011 C C . VAL A 1 374 ? 18.860 -8.371 -23.119 1.00 95.00 374 VAL A C 1
ATOM 3013 O O . VAL A 1 374 ? 18.928 -7.687 -22.103 1.00 95.00 374 VAL A O 1
ATOM 3016 N N . VAL A 1 375 ? 17.752 -8.461 -23.858 1.00 97.12 375 VAL A N 1
ATOM 3017 C CA . VAL A 1 375 ? 16.460 -7.919 -23.429 1.00 97.12 375 VAL A CA 1
ATOM 3018 C C . VAL A 1 375 ? 15.560 -9.068 -22.988 1.00 97.12 375 VAL A C 1
ATOM 3020 O O . VAL A 1 375 ? 15.163 -9.907 -23.804 1.00 97.12 375 VAL A O 1
ATOM 3023 N N . TRP A 1 376 ? 15.276 -9.103 -21.690 1.00 97.19 376 TRP A N 1
ATOM 3024 C CA . TRP A 1 376 ? 14.417 -10.083 -21.028 1.00 97.19 376 TRP A CA 1
ATOM 3025 C C . TRP A 1 376 ? 13.034 -9.500 -20.790 1.00 97.19 376 TRP A C 1
ATOM 3027 O O . TRP A 1 376 ? 12.920 -8.320 -20.455 1.00 97.19 376 TRP A O 1
ATOM 3037 N N . TYR A 1 377 ? 11.990 -10.312 -20.926 1.00 97.50 377 TYR A N 1
ATOM 3038 C CA . TYR A 1 377 ? 10.646 -9.911 -20.535 1.00 97.50 377 TYR A CA 1
ATOM 3039 C C . TYR A 1 377 ? 9.766 -11.083 -20.108 1.00 97.50 377 TYR A C 1
ATOM 3041 O O . TYR A 1 377 ? 9.899 -12.198 -20.615 1.00 97.50 377 TYR A O 1
ATOM 3049 N N . TYR A 1 378 ? 8.825 -10.815 -19.206 1.00 95.62 378 TYR A N 1
ATOM 3050 C CA . TYR A 1 378 ? 7.775 -11.757 -18.822 1.00 95.62 378 TYR A CA 1
ATOM 3051 C C . TYR A 1 378 ? 6.601 -11.042 -18.144 1.00 95.62 378 TYR A C 1
ATOM 3053 O O . TYR A 1 378 ? 6.755 -9.957 -17.578 1.00 95.62 378 TYR A O 1
ATOM 3061 N N . GLU A 1 379 ? 5.424 -11.668 -18.188 1.00 95.06 379 GLU A N 1
ATOM 3062 C CA . GLU A 1 379 ? 4.327 -11.359 -17.267 1.00 95.06 379 GLU A CA 1
ATOM 3063 C C . GLU A 1 379 ? 4.326 -12.341 -16.094 1.00 95.06 379 GLU A C 1
ATOM 3065 O O . GLU A 1 379 ? 4.716 -13.499 -16.240 1.00 95.06 379 GLU A O 1
ATOM 3070 N N . THR A 1 380 ? 3.864 -11.895 -14.930 1.00 94.00 380 THR A N 1
ATOM 3071 C CA . THR A 1 380 ? 3.724 -12.742 -13.749 1.00 94.00 380 THR A CA 1
ATOM 3072 C C . THR A 1 380 ? 2.549 -12.326 -12.873 1.00 94.00 380 THR A C 1
ATOM 3074 O O . THR A 1 380 ? 2.196 -11.149 -12.753 1.00 94.00 380 THR A O 1
ATOM 3077 N N . ASN A 1 381 ? 1.964 -13.330 -12.231 1.00 92.56 381 ASN A N 1
ATOM 3078 C CA . ASN A 1 381 ? 1.019 -13.218 -11.126 1.00 92.56 381 ASN A CA 1
ATOM 3079 C C . ASN A 1 381 ? 1.577 -13.883 -9.850 1.00 92.56 381 ASN A C 1
ATOM 3081 O O . ASN A 1 381 ? 0.818 -14.213 -8.938 1.00 92.56 381 ASN A O 1
ATOM 3085 N N . ASP A 1 382 ? 2.898 -14.086 -9.790 1.00 94.19 382 ASP A N 1
ATOM 3086 C CA . ASP A 1 382 ? 3.577 -14.647 -8.628 1.00 94.19 382 ASP A CA 1
ATOM 3087 C C . ASP A 1 382 ? 3.309 -13.809 -7.372 1.00 94.19 382 ASP A C 1
ATOM 3089 O O . ASP A 1 382 ? 3.411 -12.578 -7.377 1.00 94.19 382 ASP A O 1
ATOM 3093 N N . ARG A 1 383 ? 2.979 -14.488 -6.271 1.00 94.44 383 ARG A N 1
ATOM 3094 C CA . ARG A 1 383 ? 2.524 -13.844 -5.035 1.00 94.44 383 ARG A CA 1
ATOM 3095 C C . ARG A 1 383 ? 3.562 -12.878 -4.465 1.00 94.44 383 ARG A C 1
ATOM 3097 O O . ARG A 1 383 ? 3.174 -11.817 -3.972 1.00 94.44 383 ARG A O 1
ATOM 3104 N N . ASP A 1 384 ? 4.845 -13.222 -4.517 1.00 93.75 384 ASP A N 1
ATOM 3105 C CA . ASP A 1 384 ? 5.904 -12.408 -3.921 1.00 93.75 384 ASP A CA 1
ATOM 3106 C C . ASP A 1 384 ? 6.181 -11.171 -4.784 1.00 93.75 384 ASP A C 1
ATOM 3108 O O . ASP A 1 384 ? 6.323 -10.059 -4.259 1.00 93.75 384 ASP A O 1
ATOM 3112 N N . VAL A 1 385 ? 6.152 -11.327 -6.112 1.00 95.50 385 VAL A N 1
ATOM 3113 C CA . VAL A 1 385 ? 6.271 -10.204 -7.053 1.00 95.50 385 VAL A CA 1
ATOM 3114 C C . VAL A 1 385 ? 5.067 -9.261 -6.953 1.00 95.50 385 VAL A C 1
ATOM 3116 O O . VAL A 1 385 ? 5.247 -8.043 -6.863 1.00 95.50 385 VAL A O 1
ATOM 3119 N N . LEU A 1 386 ? 3.842 -9.795 -6.890 1.00 97.38 386 LEU A N 1
ATOM 3120 C CA . LEU A 1 386 ? 2.622 -9.001 -6.697 1.00 97.38 386 LEU A CA 1
ATOM 3121 C C . LEU A 1 386 ? 2.619 -8.275 -5.346 1.00 97.38 386 LEU A C 1
ATOM 3123 O O . LEU A 1 386 ? 2.184 -7.121 -5.266 1.00 97.38 386 LEU A O 1
ATOM 3127 N N . PHE A 1 387 ? 3.120 -8.912 -4.283 1.00 95.94 387 PHE A N 1
ATOM 3128 C CA . PHE A 1 387 ? 3.257 -8.280 -2.972 1.00 95.94 387 PHE A CA 1
ATOM 3129 C C . PHE A 1 387 ? 4.245 -7.111 -3.021 1.00 95.94 387 PHE A C 1
ATOM 3131 O O . PHE A 1 387 ? 3.919 -6.016 -2.556 1.00 95.94 387 PHE A O 1
ATOM 3138 N N . LYS A 1 388 ? 5.414 -7.304 -3.643 1.00 96.62 388 LYS A N 1
ATOM 3139 C CA . LYS A 1 388 ? 6.403 -6.238 -3.846 1.00 96.62 388 LYS A CA 1
ATOM 3140 C C . LYS A 1 388 ? 5.833 -5.077 -4.668 1.00 96.62 388 LYS A C 1
ATOM 3142 O O . LYS A 1 388 ? 5.973 -3.928 -4.257 1.00 96.62 388 LYS A O 1
ATOM 3147 N N . ALA A 1 389 ? 5.147 -5.367 -5.772 1.00 98.06 389 ALA A N 1
ATOM 3148 C CA . ALA A 1 389 ? 4.491 -4.365 -6.613 1.00 98.06 389 ALA A CA 1
ATOM 3149 C C . ALA A 1 389 ? 3.418 -3.581 -5.854 1.00 98.06 389 ALA A C 1
ATOM 3151 O O . ALA A 1 389 ? 3.358 -2.355 -5.918 1.00 98.06 389 ALA A O 1
ATOM 3152 N N . THR A 1 390 ? 2.600 -4.285 -5.077 1.00 97.75 390 THR A N 1
ATOM 3153 C CA . THR A 1 390 ? 1.586 -3.680 -4.212 1.00 97.75 390 THR A CA 1
ATOM 3154 C C . THR A 1 390 ? 2.211 -2.723 -3.196 1.00 97.75 390 THR A C 1
ATOM 3156 O O . THR A 1 390 ? 1.734 -1.599 -3.035 1.00 97.75 390 THR A O 1
ATOM 3159 N N . ASP A 1 391 ? 3.279 -3.153 -2.526 1.00 94.19 391 ASP A N 1
ATOM 3160 C CA . ASP A 1 391 ? 3.994 -2.359 -1.527 1.00 94.19 391 ASP A CA 1
ATOM 3161 C C . ASP A 1 391 ? 4.678 -1.128 -2.148 1.00 94.19 391 ASP A C 1
ATOM 3163 O O . ASP A 1 391 ? 4.547 -0.023 -1.615 1.00 94.19 391 ASP A O 1
ATOM 3167 N N . ASP A 1 392 ? 5.320 -1.285 -3.312 1.00 95.00 392 ASP A N 1
ATOM 3168 C CA . ASP A 1 392 ? 5.920 -0.184 -4.073 1.00 95.00 392 ASP A CA 1
ATOM 3169 C C . ASP A 1 392 ? 4.869 0.902 -4.393 1.00 95.00 392 ASP A C 1
ATOM 3171 O O . ASP A 1 392 ? 5.086 2.080 -4.098 1.00 95.00 392 ASP A O 1
ATOM 3175 N N . ILE A 1 393 ? 3.690 0.523 -4.903 1.00 95.62 393 ILE A N 1
ATOM 3176 C CA . ILE A 1 393 ? 2.622 1.481 -5.243 1.00 95.62 393 ILE A CA 1
ATOM 3177 C C . ILE A 1 393 ? 2.013 2.144 -4.003 1.00 95.62 393 ILE A C 1
ATOM 3179 O O . ILE A 1 393 ? 1.840 3.363 -3.983 1.00 95.62 393 ILE A O 1
ATOM 3183 N N . GLN A 1 394 ? 1.719 1.395 -2.938 1.00 90.62 394 GLN A N 1
ATOM 3184 C CA . GLN A 1 394 ? 1.103 1.954 -1.724 1.00 90.62 394 GLN A CA 1
ATOM 3185 C C . GLN A 1 394 ? 2.016 2.901 -0.939 1.00 90.62 394 GLN A C 1
ATOM 3187 O O . GLN A 1 394 ? 1.526 3.751 -0.179 1.00 90.62 394 GLN A O 1
ATOM 3192 N N . LYS A 1 395 ? 3.337 2.724 -1.055 1.00 85.94 395 LYS A N 1
ATOM 3193 C CA . LYS A 1 395 ? 4.336 3.635 -0.484 1.00 85.94 395 LYS A CA 1
ATOM 3194 C C . LYS A 1 395 ? 4.455 4.910 -1.308 1.00 85.94 395 LYS A C 1
ATOM 3196 O O . LYS A 1 395 ? 4.577 5.991 -0.734 1.00 85.94 395 LYS A O 1
ATOM 3201 N N . THR A 1 396 ? 4.378 4.795 -2.630 1.00 89.50 396 THR A N 1
ATOM 3202 C CA . THR A 1 396 ? 4.520 5.937 -3.534 1.00 89.50 396 THR A CA 1
ATOM 3203 C C . THR A 1 396 ? 3.265 6.803 -3.624 1.00 89.50 396 THR A C 1
ATOM 3205 O O . THR A 1 396 ? 3.398 8.025 -3.673 1.00 89.50 396 THR A O 1
ATOM 3208 N N . PHE A 1 397 ? 2.074 6.197 -3.620 1.00 88.69 397 PHE A N 1
ATOM 3209 C CA . PHE A 1 397 ? 0.790 6.879 -3.815 1.00 88.69 397 PHE A CA 1
ATOM 3210 C C . PHE A 1 397 ? -0.104 6.721 -2.575 1.00 88.69 397 PHE A C 1
ATOM 3212 O O . PHE A 1 397 ? -0.780 5.696 -2.416 1.00 88.69 397 PHE A O 1
ATOM 3219 N N . PRO A 1 398 ? -0.125 7.707 -1.659 1.00 83.88 398 PRO A N 1
ATOM 3220 C CA . PRO A 1 398 ? -0.903 7.635 -0.422 1.00 83.88 398 PRO A CA 1
ATOM 3221 C C . PRO A 1 398 ? -2.410 7.455 -0.626 1.00 83.88 398 PRO A C 1
ATOM 3223 O O . PRO A 1 398 ? -3.068 6.896 0.244 1.00 83.88 398 PRO A O 1
ATOM 3226 N N . GLU A 1 399 ? -2.962 7.862 -1.766 1.00 83.25 399 GLU A N 1
ATOM 3227 C CA . GLU A 1 399 ? -4.361 7.641 -2.136 1.00 83.25 399 GLU A CA 1
ATOM 3228 C C . GLU A 1 399 ? -4.663 6.209 -2.611 1.00 83.25 399 GLU A C 1
ATOM 3230 O O . GLU A 1 399 ? -5.826 5.826 -2.720 1.00 83.25 399 GLU A O 1
ATOM 3235 N N . GLN A 1 400 ? -3.632 5.398 -2.863 1.00 88.06 400 GLN A N 1
ATOM 3236 C CA . GLN A 1 400 ? -3.737 4.028 -3.372 1.00 88.06 400 GLN A CA 1
ATOM 3237 C C . GLN A 1 400 ? -3.550 2.961 -2.279 1.00 88.06 400 GLN A C 1
ATOM 3239 O O . GLN A 1 400 ? -3.161 1.838 -2.578 1.00 88.06 400 GLN A O 1
ATOM 3244 N N . LYS A 1 401 ? -3.855 3.242 -1.001 1.00 84.62 401 LYS A N 1
ATOM 3245 C CA . LYS A 1 401 ? -3.695 2.257 0.103 1.00 84.62 401 LYS A CA 1
ATOM 3246 C C . LYS A 1 401 ? -4.471 0.947 -0.089 1.00 84.62 401 LYS A C 1
ATOM 3248 O O . LYS A 1 401 ? -4.050 -0.103 0.398 1.00 84.62 401 LYS A O 1
ATOM 3253 N N . ASN A 1 402 ? -5.575 0.994 -0.830 1.00 86.69 402 ASN A N 1
ATOM 3254 C CA . ASN A 1 402 ? -6.379 -0.187 -1.150 1.00 86.69 402 ASN A CA 1
ATOM 3255 C C . ASN A 1 402 ? -5.950 -0.881 -2.450 1.00 86.69 402 ASN A C 1
ATOM 3257 O O . ASN A 1 402 ? -6.500 -1.925 -2.784 1.00 86.69 402 ASN A O 1
ATOM 3261 N N . PHE A 1 403 ? -4.968 -0.342 -3.178 1.00 93.75 403 PHE A N 1
ATOM 3262 C CA . PHE A 1 403 ? -4.448 -0.988 -4.376 1.00 93.75 403 PHE A CA 1
ATOM 3263 C C . PHE A 1 403 ? -3.847 -2.352 -4.027 1.00 93.75 403 PHE A C 1
ATOM 3265 O O . PHE A 1 403 ? -3.168 -2.503 -3.008 1.00 93.75 403 PHE A O 1
ATOM 3272 N N . ARG A 1 404 ? -4.102 -3.344 -4.876 1.00 96.69 404 ARG A N 1
ATOM 3273 C CA . ARG A 1 404 ? -3.494 -4.674 -4.849 1.00 96.69 404 ARG A CA 1
ATOM 3274 C C . ARG A 1 404 ? -3.144 -5.017 -6.286 1.00 96.69 404 ARG A C 1
ATOM 3276 O O . ARG A 1 404 ? -4.039 -5.007 -7.125 1.00 96.69 404 ARG A O 1
ATOM 3283 N N . ALA A 1 405 ? -1.869 -5.253 -6.573 1.00 97.69 405 ALA A N 1
ATOM 3284 C CA . ALA A 1 405 ? -1.449 -5.673 -7.901 1.00 97.69 405 ALA A CA 1
ATOM 3285 C C . ALA A 1 405 ? -2.061 -7.047 -8.204 1.00 97.69 405 ALA A C 1
ATOM 3287 O O . ALA A 1 405 ? -1.938 -7.965 -7.396 1.00 97.69 405 ALA A O 1
ATOM 3288 N N . ALA A 1 406 ? -2.721 -7.167 -9.352 1.00 97.00 406 ALA A N 1
ATOM 3289 C CA . ALA A 1 406 ? -3.212 -8.441 -9.875 1.00 97.00 406 ALA A CA 1
ATOM 3290 C C . ALA A 1 406 ? -2.280 -8.992 -10.964 1.00 97.00 406 ALA A C 1
ATOM 3292 O O . ALA A 1 406 ? -2.303 -10.181 -11.263 1.00 97.00 406 ALA A O 1
ATOM 3293 N N . TRP A 1 407 ? -1.467 -8.114 -11.554 1.00 97.88 407 TRP A N 1
ATOM 3294 C CA . TRP A 1 407 ? -0.609 -8.422 -12.683 1.00 97.88 407 TRP A CA 1
ATOM 3295 C C . TRP A 1 407 ? 0.616 -7.513 -12.707 1.00 97.88 407 TRP A C 1
ATOM 3297 O O . TRP A 1 407 ? 0.516 -6.310 -12.424 1.00 97.88 407 TRP A O 1
ATOM 3307 N N . VAL A 1 408 ? 1.755 -8.099 -13.068 1.00 98.38 408 VAL A N 1
ATOM 3308 C CA . VAL A 1 408 ? 3.027 -7.407 -13.270 1.00 98.38 408 VAL A CA 1
ATOM 3309 C C . VAL A 1 408 ? 3.658 -7.887 -14.572 1.00 98.38 408 VAL A C 1
ATOM 3311 O O . VAL A 1 408 ? 3.707 -9.084 -14.836 1.00 98.38 408 VAL A O 1
ATOM 3314 N N . PHE A 1 409 ? 4.194 -6.957 -15.353 1.00 98.31 409 PHE A N 1
ATOM 3315 C CA . PHE A 1 409 ? 5.061 -7.246 -16.489 1.00 98.31 409 PHE A CA 1
ATOM 3316 C C . PHE A 1 409 ? 6.407 -6.582 -16.290 1.00 98.31 409 PHE A C 1
ATOM 3318 O O . PHE A 1 409 ? 6.477 -5.398 -15.963 1.00 98.31 409 PHE A O 1
ATOM 3325 N N . VAL A 1 410 ? 7.470 -7.349 -16.486 1.00 98.25 410 VAL A N 1
ATOM 3326 C CA . VAL A 1 410 ? 8.847 -6.905 -16.298 1.00 98.25 410 VAL A CA 1
ATOM 3327 C C . VAL A 1 410 ? 9.545 -6.966 -17.646 1.00 98.25 410 VAL A C 1
ATOM 3329 O O . VAL A 1 410 ? 9.501 -7.997 -18.308 1.00 98.25 410 VAL A O 1
ATOM 3332 N N . ALA A 1 411 ? 10.203 -5.877 -18.036 1.00 98.25 411 ALA A N 1
ATOM 3333 C CA . ALA A 1 411 ? 11.126 -5.832 -19.164 1.00 98.25 411 ALA A CA 1
ATOM 3334 C C . ALA A 1 411 ? 12.476 -5.292 -18.688 1.00 98.25 411 ALA A C 1
ATOM 3336 O O . ALA A 1 411 ? 12.540 -4.213 -18.097 1.00 98.25 411 ALA A O 1
ATOM 3337 N N . THR A 1 412 ? 13.552 -6.033 -18.936 1.00 98.38 412 THR A N 1
ATOM 3338 C CA . THR A 1 412 ? 14.905 -5.684 -18.491 1.00 98.38 412 THR A CA 1
ATOM 3339 C C . THR A 1 412 ? 15.850 -5.656 -19.679 1.00 98.38 412 THR A C 1
ATOM 3341 O O . THR A 1 412 ? 16.019 -6.667 -20.356 1.00 98.38 412 THR A O 1
ATOM 3344 N N . TRP A 1 413 ? 16.496 -4.515 -19.898 1.00 98.00 413 TRP A N 1
ATOM 3345 C CA . TRP A 1 413 ? 17.617 -4.375 -20.821 1.00 98.00 413 TRP A CA 1
ATOM 3346 C C . TRP A 1 413 ? 18.879 -4.568 -20.000 1.00 98.00 413 TRP A C 1
ATOM 3348 O O . TRP A 1 413 ? 19.285 -3.672 -19.262 1.00 98.00 413 TRP A O 1
ATOM 3358 N N . ASP A 1 414 ? 19.442 -5.770 -20.062 1.00 97.12 414 ASP A N 1
ATOM 3359 C CA . ASP A 1 414 ? 20.566 -6.182 -19.236 1.00 97.12 414 ASP A CA 1
ATOM 3360 C C . ASP A 1 414 ? 21.876 -6.134 -20.021 1.00 97.12 414 ASP A C 1
ATOM 3362 O O . ASP A 1 414 ? 22.071 -6.860 -21.002 1.00 97.12 414 ASP A O 1
ATOM 3366 N N . ASN A 1 415 ? 22.784 -5.275 -19.556 1.00 96.31 415 ASN A N 1
ATOM 3367 C CA . ASN A 1 415 ? 24.147 -5.146 -20.047 1.00 96.31 415 ASN A CA 1
ATOM 3368 C C . ASN A 1 415 ? 24.196 -4.874 -21.563 1.00 96.31 415 ASN A C 1
ATOM 3370 O O . ASN A 1 415 ? 25.004 -5.463 -22.282 1.00 96.31 415 ASN A O 1
ATOM 3374 N N . VAL A 1 416 ? 23.310 -4.005 -22.055 1.00 96.44 416 VAL A N 1
ATOM 3375 C CA . VAL A 1 416 ? 23.132 -3.730 -23.487 1.00 96.44 416 VAL A CA 1
ATOM 3376 C C . VAL A 1 416 ? 24.167 -2.743 -24.034 1.00 96.44 416 VAL A C 1
ATOM 3378 O O . VAL A 1 416 ? 24.590 -1.797 -23.351 1.00 96.44 416 VAL A O 1
ATOM 3381 N N . ALA A 1 417 ? 24.589 -2.993 -25.274 1.00 95.12 417 ALA A N 1
ATOM 3382 C CA . ALA A 1 417 ? 25.503 -2.163 -26.053 1.00 95.12 417 ALA A CA 1
ATOM 3383 C C . ALA A 1 417 ? 24.750 -1.175 -26.962 1.00 95.12 417 ALA A C 1
ATOM 3385 O O . ALA A 1 417 ? 23.564 -1.347 -27.229 1.00 95.12 417 ALA A O 1
ATOM 3386 N N . PHE A 1 418 ? 25.453 -0.157 -27.458 1.00 93.38 418 PHE A N 1
ATOM 3387 C CA . PHE A 1 418 ? 24.918 0.784 -28.444 1.00 93.38 418 PHE A CA 1
ATOM 3388 C C . PHE A 1 418 ? 25.335 0.413 -29.865 1.00 93.38 418 PHE A C 1
ATOM 3390 O O . PHE A 1 418 ? 26.396 -0.185 -30.072 1.00 93.38 418 PHE A O 1
ATOM 3397 N N . TYR A 1 419 ? 24.523 0.811 -30.841 1.00 90.88 419 TYR A N 1
ATOM 3398 C CA . TYR A 1 419 ? 24.768 0.492 -32.242 1.00 90.88 419 TYR A CA 1
ATOM 3399 C C . TYR A 1 419 ? 26.103 1.040 -32.761 1.00 90.88 419 TYR A C 1
ATOM 3401 O O . TYR A 1 419 ? 26.451 2.211 -32.552 1.00 90.88 419 TYR A O 1
ATOM 3409 N N . ARG A 1 420 ? 26.835 0.172 -33.477 1.00 89.12 420 ARG A N 1
ATOM 3410 C CA . ARG A 1 420 ? 28.171 0.415 -34.059 1.00 89.12 420 ARG A CA 1
ATOM 3411 C C . ARG A 1 420 ? 29.223 0.895 -33.053 1.00 89.12 420 ARG A C 1
ATOM 3413 O O . ARG A 1 420 ? 30.117 1.675 -33.397 1.00 89.12 420 ARG A O 1
ATOM 3420 N N . ALA A 1 421 ? 29.152 0.396 -31.824 1.00 88.88 421 ALA A N 1
ATOM 3421 C CA . ALA A 1 421 ? 30.218 0.567 -30.850 1.00 88.88 421 ALA A CA 1
ATOM 3422 C C . ALA A 1 421 ? 31.551 -0.009 -31.367 1.00 88.88 421 ALA A C 1
ATOM 3424 O O . ALA A 1 421 ? 31.604 -1.082 -31.965 1.00 88.88 421 ALA A O 1
ATOM 3425 N N . SER A 1 422 ? 32.657 0.693 -31.117 1.00 92.00 422 SER A N 1
ATOM 3426 C CA . SER A 1 422 ? 33.999 0.139 -31.319 1.00 92.00 422 SER A CA 1
ATOM 3427 C C . SER A 1 422 ? 34.296 -0.947 -30.280 1.00 92.00 422 SER A C 1
ATOM 3429 O O . SER A 1 422 ? 33.574 -1.089 -29.295 1.00 92.00 422 SER A O 1
ATOM 3431 N N . SER A 1 423 ? 35.427 -1.645 -30.397 1.00 89.81 423 SER A N 1
ATOM 3432 C CA . SER A 1 423 ? 35.890 -2.577 -29.354 1.00 89.81 423 SER A CA 1
ATOM 3433 C C . SER A 1 423 ? 36.011 -1.935 -27.961 1.00 89.81 423 SER A C 1
ATOM 3435 O O . SER A 1 423 ? 35.884 -2.616 -26.944 1.00 89.81 423 SER A O 1
ATOM 3437 N N . THR A 1 424 ? 36.269 -0.624 -27.899 1.00 90.94 424 THR A N 1
ATOM 3438 C CA . THR A 1 424 ? 36.298 0.144 -26.646 1.00 90.94 424 THR A CA 1
ATOM 3439 C C . THR A 1 424 ? 34.884 0.511 -26.200 1.00 90.94 424 THR A C 1
ATOM 3441 O O . THR A 1 424 ? 34.550 0.327 -25.029 1.00 90.94 424 THR A O 1
ATOM 3444 N N . GLY A 1 425 ? 34.032 0.956 -27.131 1.00 89.44 425 GLY A N 1
ATOM 3445 C CA . GLY A 1 425 ? 32.623 1.266 -26.873 1.00 89.44 425 GLY A CA 1
ATOM 3446 C C . GLY A 1 425 ? 31.822 0.054 -26.397 1.00 89.44 425 GLY A C 1
ATOM 3447 O O . GLY A 1 425 ? 31.014 0.170 -25.482 1.00 89.44 425 GLY A O 1
ATOM 3448 N N . GLN A 1 426 ? 32.135 -1.142 -26.900 1.00 88.50 426 GLN A N 1
ATOM 3449 C CA . GLN A 1 426 ? 31.584 -2.419 -26.440 1.00 88.50 426 GLN A CA 1
ATOM 3450 C C . GLN A 1 426 ? 31.954 -2.754 -24.979 1.00 88.50 426 GLN A C 1
ATOM 3452 O O . GLN A 1 426 ? 31.545 -3.779 -24.454 1.00 88.50 426 GLN A O 1
ATOM 3457 N N . ARG A 1 427 ? 32.741 -1.946 -24.266 1.00 91.75 427 ARG A N 1
ATOM 3458 C CA . ARG A 1 427 ? 32.910 -2.116 -22.809 1.00 91.75 427 ARG A CA 1
ATOM 3459 C C . ARG A 1 427 ? 31.917 -1.282 -22.008 1.00 91.75 427 ARG A C 1
ATOM 3461 O O . ARG A 1 427 ? 31.736 -1.540 -20.822 1.00 91.75 427 ARG A O 1
ATOM 3468 N N . LYS A 1 428 ? 31.273 -0.305 -22.649 1.00 93.94 428 LYS A N 1
ATOM 3469 C CA . LYS A 1 428 ? 30.231 0.539 -22.069 1.00 93.94 428 LYS A CA 1
ATOM 3470 C C . LYS A 1 428 ? 28.897 -0.175 -22.171 1.00 93.94 428 LYS A C 1
ATOM 3472 O O . LYS A 1 428 ? 28.551 -0.736 -23.216 1.00 93.94 428 LYS A O 1
ATOM 3477 N N . ARG A 1 429 ? 28.182 -0.228 -21.050 1.00 95.31 429 ARG A N 1
ATOM 3478 C CA . ARG A 1 429 ? 26.998 -1.071 -20.919 1.00 95.31 429 ARG A CA 1
ATOM 3479 C C . ARG A 1 429 ? 25.927 -0.381 -20.096 1.00 95.31 429 ARG A C 1
ATOM 3481 O O . ARG A 1 429 ? 26.220 0.154 -19.029 1.00 95.31 429 ARG A O 1
ATOM 3488 N N . ASN A 1 430 ? 24.692 -0.477 -20.569 1.00 97.50 430 ASN A N 1
ATOM 3489 C CA . ASN A 1 430 ? 23.527 0.008 -19.845 1.00 97.50 430 ASN A CA 1
ATOM 3490 C C . ASN A 1 430 ? 22.748 -1.179 -19.265 1.00 97.50 430 ASN A C 1
ATOM 3492 O O . ASN A 1 430 ? 22.571 -2.189 -19.943 1.00 97.50 430 ASN A O 1
ATOM 3496 N N . THR A 1 431 ? 22.282 -1.046 -18.024 1.00 97.94 431 THR A N 1
ATOM 3497 C CA . THR A 1 431 ? 21.356 -1.983 -17.380 1.00 97.94 431 THR A CA 1
ATOM 3498 C C . THR A 1 431 ? 20.223 -1.213 -16.710 1.00 97.94 431 THR A C 1
ATOM 3500 O O . THR A 1 431 ? 20.450 -0.439 -15.770 1.00 97.94 431 THR A O 1
ATOM 3503 N N . PHE A 1 432 ? 18.999 -1.443 -17.183 1.00 98.44 432 PHE A N 1
ATOM 3504 C CA . PHE A 1 432 ? 17.783 -0.803 -16.681 1.00 98.44 432 PHE A CA 1
ATOM 3505 C C . PHE A 1 432 ? 16.550 -1.698 -16.861 1.00 98.44 432 PHE A C 1
ATOM 3507 O O . PHE A 1 432 ? 16.544 -2.630 -17.665 1.00 98.44 432 PHE A O 1
ATOM 3514 N N . GLN A 1 433 ? 15.500 -1.418 -16.092 1.00 98.31 433 GLN A N 1
ATOM 3515 C CA . GLN A 1 433 ? 14.288 -2.229 -16.031 1.00 98.31 433 GLN A CA 1
ATOM 3516 C C . GLN A 1 433 ? 13.033 -1.354 -16.034 1.00 98.31 433 GLN A C 1
ATOM 3518 O O . GLN A 1 433 ? 12.985 -0.308 -15.386 1.00 98.31 433 GLN A O 1
ATOM 3523 N N . CYS A 1 434 ? 12.006 -1.812 -16.746 1.00 98.69 434 CYS A N 1
ATOM 3524 C CA . CYS A 1 434 ? 10.659 -1.264 -16.729 1.00 98.69 434 CYS A CA 1
ATOM 3525 C C . CYS A 1 434 ? 9.689 -2.295 -16.158 1.00 98.69 434 CYS A C 1
ATOM 3527 O O . CYS A 1 434 ? 9.707 -3.460 -16.556 1.00 98.69 434 CYS A O 1
ATOM 3529 N N . ILE A 1 435 ? 8.841 -1.856 -15.231 1.00 98.69 435 ILE A N 1
ATOM 3530 C CA . ILE A 1 435 ? 7.824 -2.688 -14.600 1.00 98.69 435 ILE A CA 1
ATOM 3531 C C . ILE A 1 435 ? 6.467 -2.042 -14.832 1.00 98.69 435 ILE A C 1
ATOM 3533 O O . ILE A 1 435 ? 6.245 -0.919 -14.385 1.00 98.69 435 ILE A O 1
ATOM 3537 N N . LEU A 1 436 ? 5.563 -2.753 -15.498 1.00 98.81 436 LEU A N 1
ATOM 3538 C CA . LEU A 1 436 ? 4.166 -2.366 -15.653 1.00 98.81 436 LEU A CA 1
ATOM 3539 C C . LEU A 1 436 ? 3.330 -3.127 -14.625 1.00 98.81 436 LEU A C 1
ATOM 3541 O O . LEU A 1 436 ? 3.437 -4.344 -14.514 1.00 98.81 436 LEU A O 1
ATOM 3545 N N . ILE A 1 437 ? 2.510 -2.418 -13.857 1.00 98.81 437 ILE A N 1
ATOM 3546 C CA . ILE A 1 437 ? 1.757 -2.977 -12.728 1.00 98.81 437 ILE A CA 1
ATOM 3547 C C . ILE A 1 437 ? 0.293 -2.590 -12.890 1.00 98.81 437 ILE A C 1
ATOM 3549 O O . ILE A 1 437 ? -0.011 -1.416 -13.098 1.00 98.81 437 ILE A O 1
ATOM 3553 N N . THR A 1 438 ? -0.635 -3.539 -12.749 1.00 98.50 438 THR A N 1
ATOM 3554 C CA . THR A 1 438 ? -2.067 -3.216 -12.752 1.00 98.50 438 THR A CA 1
ATOM 3555 C C . THR A 1 438 ? -2.900 -4.139 -11.867 1.00 98.50 438 THR A C 1
ATOM 3557 O O . THR A 1 438 ? -2.501 -5.249 -11.520 1.00 98.50 438 THR A O 1
ATOM 3560 N N . ASN A 1 439 ? -4.084 -3.658 -11.495 1.00 97.00 439 ASN A N 1
ATOM 3561 C CA . ASN A 1 439 ? -5.173 -4.460 -10.939 1.00 97.00 439 ASN A CA 1
ATOM 3562 C C . ASN A 1 439 ? -6.360 -4.595 -11.918 1.00 97.00 439 ASN A C 1
ATOM 3564 O O . ASN A 1 439 ? -7.472 -4.897 -11.497 1.00 97.00 439 ASN A O 1
ATOM 3568 N N . GLY A 1 440 ? -6.149 -4.273 -13.200 1.00 93.75 440 GLY A N 1
ATOM 3569 C CA . GLY A 1 440 ? -7.173 -4.224 -14.247 1.00 93.75 440 GLY A CA 1
ATOM 3570 C C . GLY A 1 440 ? -7.916 -2.885 -14.355 1.00 93.75 440 GLY A C 1
ATOM 3571 O O . GLY A 1 440 ? -8.544 -2.624 -15.377 1.00 93.75 440 GLY A O 1
ATOM 3572 N N . ARG A 1 441 ? -7.826 -2.011 -13.340 1.00 93.69 441 ARG A N 1
ATOM 3573 C CA . ARG A 1 441 ? -8.460 -0.676 -13.330 1.00 93.69 441 ARG A CA 1
ATOM 3574 C C . ARG A 1 441 ? -7.462 0.470 -13.195 1.00 93.69 441 ARG A C 1
ATOM 3576 O O . ARG A 1 441 ? -7.604 1.486 -13.864 1.00 93.69 441 ARG A O 1
ATOM 3583 N N . HIS A 1 442 ? -6.487 0.322 -12.310 1.00 96.62 442 HIS A N 1
ATOM 3584 C CA . HIS A 1 442 ? -5.403 1.270 -12.078 1.00 96.62 442 HIS A CA 1
ATOM 3585 C C . HIS A 1 442 ? -4.109 0.694 -12.617 1.00 96.62 442 HIS A C 1
ATOM 3587 O O . HIS A 1 442 ? -3.882 -0.514 -12.501 1.00 96.62 442 HIS A O 1
ATOM 3593 N N . SER A 1 443 ? -3.264 1.542 -13.190 1.00 98.31 443 SER A N 1
ATOM 3594 C CA . SER A 1 443 ? -2.016 1.111 -13.800 1.00 98.31 443 SER A CA 1
ATOM 3595 C C . SER A 1 443 ? -0.868 2.037 -13.448 1.00 98.31 443 SER A C 1
ATOM 3597 O O . SER A 1 443 ? -1.031 3.249 -13.276 1.00 98.31 443 SER A O 1
ATOM 3599 N N . PHE A 1 444 ? 0.303 1.431 -13.322 1.00 98.62 444 PHE A N 1
ATOM 3600 C CA . PHE A 1 444 ? 1.517 2.100 -12.903 1.00 98.62 444 PHE A CA 1
ATOM 3601 C C . PHE A 1 444 ? 2.705 1.584 -13.701 1.00 98.62 444 PHE A C 1
ATOM 3603 O O . PHE A 1 444 ? 2.710 0.439 -14.158 1.00 98.62 444 PHE A O 1
ATOM 3610 N N . ALA A 1 445 ? 3.726 2.425 -13.809 1.00 98.69 445 ALA A N 1
ATOM 3611 C CA . ALA A 1 445 ? 5.008 2.078 -14.394 1.00 98.69 445 ALA A CA 1
ATOM 3612 C C . ALA A 1 445 ? 6.140 2.433 -13.424 1.00 98.69 445 ALA A C 1
ATOM 3614 O O . ALA A 1 445 ? 6.126 3.506 -12.818 1.00 98.69 445 ALA A O 1
ATOM 3615 N N . ILE A 1 446 ? 7.123 1.546 -13.282 1.00 98.69 446 ILE A N 1
ATOM 3616 C CA . ILE A 1 446 ? 8.355 1.793 -12.527 1.00 98.69 446 ILE A CA 1
ATOM 3617 C C . ILE A 1 446 ? 9.539 1.689 -13.481 1.00 98.69 446 ILE A C 1
ATOM 3619 O O . ILE A 1 446 ? 9.634 0.715 -14.225 1.00 98.69 446 ILE A O 1
ATOM 3623 N N . PHE A 1 447 ? 10.447 2.662 -13.432 1.00 98.56 447 PHE A N 1
ATOM 3624 C CA . PHE A 1 447 ? 11.753 2.590 -14.088 1.00 98.56 447 PHE A CA 1
ATOM 3625 C C . PHE A 1 447 ? 12.837 2.425 -13.027 1.00 98.56 447 PHE A C 1
ATOM 3627 O O . PHE A 1 447 ? 12.868 3.183 -12.054 1.00 98.56 447 PHE A O 1
ATOM 3634 N N . LEU A 1 448 ? 13.704 1.429 -13.204 1.00 98.44 448 LEU A N 1
ATOM 3635 C CA . LEU A 1 448 ? 14.854 1.163 -12.343 1.00 98.44 448 LEU A CA 1
ATOM 3636 C C . LEU A 1 448 ? 16.136 1.225 -13.173 1.00 98.44 448 LEU A C 1
ATOM 3638 O O . LEU A 1 448 ? 16.249 0.545 -14.192 1.00 98.44 448 LEU A O 1
ATOM 3642 N N . TYR A 1 449 ? 17.115 1.996 -12.713 1.00 98.06 449 TYR A N 1
ATOM 3643 C CA . TYR A 1 449 ? 18.409 2.156 -13.369 1.00 98.06 449 TYR A CA 1
ATOM 3644 C C . TYR A 1 449 ? 19.520 1.630 -12.460 1.00 98.06 449 TYR A C 1
ATOM 3646 O O . TYR A 1 449 ? 19.724 2.128 -11.350 1.00 98.06 449 TYR A O 1
ATOM 3654 N N . ASN A 1 450 ? 20.253 0.620 -12.934 1.00 96.69 450 ASN A N 1
ATOM 3655 C CA . ASN A 1 450 ? 21.430 0.102 -12.236 1.00 96.69 450 ASN A CA 1
ATOM 3656 C C . ASN A 1 450 ? 22.700 0.793 -12.727 1.00 96.69 450 ASN A C 1
ATOM 3658 O O . ASN A 1 450 ? 23.526 1.230 -11.930 1.00 96.69 450 ASN A O 1
ATOM 3662 N N . LYS A 1 451 ? 22.860 0.884 -14.047 1.00 94.44 451 LYS A N 1
ATOM 3663 C CA . LYS A 1 451 ? 24.063 1.434 -14.658 1.00 94.44 451 LYS A CA 1
ATOM 3664 C C . LYS A 1 451 ? 23.725 2.030 -16.014 1.00 94.44 451 LYS A C 1
ATOM 3666 O O . LYS A 1 451 ? 23.141 1.336 -16.838 1.00 94.44 451 LYS A O 1
ATOM 3671 N N . ILE A 1 452 ? 24.103 3.285 -16.241 1.00 96.56 452 ILE A N 1
ATOM 3672 C CA . ILE A 1 452 ? 23.968 3.971 -17.529 1.00 96.56 452 ILE A CA 1
ATOM 3673 C C . ILE A 1 452 ? 25.314 4.634 -17.836 1.00 96.56 452 ILE A C 1
ATOM 3675 O O . ILE A 1 452 ? 25.762 5.508 -17.102 1.00 96.56 452 ILE A O 1
ATOM 3679 N N . GLU A 1 453 ? 25.993 4.174 -18.883 1.00 95.50 453 GLU A N 1
ATOM 3680 C CA . GLU A 1 453 ? 27.339 4.622 -19.270 1.00 95.50 453 GLU A CA 1
ATOM 3681 C C . GLU A 1 453 ? 27.368 5.333 -20.628 1.00 95.50 453 GLU A C 1
ATOM 3683 O O . GLU A 1 453 ? 28.365 5.971 -20.963 1.00 95.50 453 GLU A O 1
ATOM 3688 N N . TRP A 1 454 ? 26.294 5.209 -21.407 1.00 95.88 454 TRP A N 1
ATOM 3689 C CA . TRP A 1 454 ? 26.175 5.754 -22.754 1.00 95.88 454 TRP A CA 1
ATOM 3690 C C . TRP A 1 454 ? 24.738 6.203 -23.032 1.00 95.88 454 TRP A C 1
ATOM 3692 O O . TRP A 1 454 ? 23.797 5.675 -22.439 1.00 95.88 454 TRP A O 1
ATOM 3702 N N . THR A 1 455 ? 24.568 7.175 -23.931 1.00 94.06 455 THR A N 1
ATOM 3703 C CA . THR A 1 455 ? 23.266 7.802 -24.225 1.00 94.06 455 THR A CA 1
ATOM 3704 C C . THR A 1 455 ? 22.823 7.672 -25.678 1.00 94.06 455 THR A C 1
ATOM 3706 O O . THR A 1 455 ? 21.645 7.884 -25.961 1.00 94.06 455 THR A O 1
ATOM 3709 N N . THR A 1 456 ? 23.750 7.382 -26.598 1.00 90.19 456 THR A N 1
ATOM 3710 C CA . THR A 1 456 ? 23.536 7.553 -28.039 1.00 90.19 456 THR A CA 1
ATOM 3711 C C . THR A 1 456 ? 24.308 6.519 -28.863 1.00 90.19 456 THR A C 1
ATOM 3713 O O . THR A 1 456 ? 25.518 6.374 -28.688 1.00 90.19 456 THR A O 1
ATOM 3716 N N . GLY A 1 457 ? 23.641 5.860 -29.816 1.00 86.06 457 GLY A N 1
ATOM 3717 C CA . GLY A 1 457 ? 24.292 5.019 -30.831 1.00 86.06 457 GLY A CA 1
ATOM 3718 C C . GLY A 1 457 ? 24.919 5.828 -31.968 1.00 86.06 457 GLY A C 1
ATOM 3719 O O . GLY A 1 457 ? 24.593 7.002 -32.183 1.00 86.06 457 GLY A O 1
ATOM 3720 N N . SER A 1 458 ? 25.845 5.230 -32.721 1.00 83.62 458 SER A N 1
ATOM 3721 C CA . SER A 1 458 ? 26.604 5.987 -33.727 1.00 83.62 458 SER A CA 1
ATOM 3722 C C . SER A 1 458 ? 25.763 6.478 -34.907 1.00 83.62 458 SER A C 1
ATOM 3724 O O . SER A 1 458 ? 26.076 7.536 -35.453 1.00 83.62 458 SER A O 1
ATOM 3726 N N . ALA A 1 459 ? 24.673 5.791 -35.273 1.00 82.06 459 ALA A N 1
ATOM 3727 C CA . ALA A 1 459 ? 23.761 6.285 -36.313 1.00 82.06 459 ALA A CA 1
ATOM 3728 C C . ALA A 1 459 ? 22.995 7.543 -35.875 1.00 82.06 459 ALA A C 1
ATOM 3730 O O . ALA A 1 459 ? 22.606 8.357 -36.708 1.00 82.06 459 ALA A O 1
ATOM 3731 N N . SER A 1 460 ? 22.865 7.752 -34.565 1.00 85.12 460 SER A N 1
ATOM 3732 C CA . SER A 1 460 ? 22.252 8.940 -33.966 1.00 85.12 460 SER A CA 1
ATOM 3733 C C . SER A 1 460 ? 23.269 10.060 -33.671 1.00 85.12 460 SER A C 1
ATOM 3735 O O . SER A 1 460 ? 22.967 10.997 -32.928 1.00 85.12 460 SER A O 1
ATOM 3737 N N . GLY A 1 461 ? 24.479 9.977 -34.243 1.00 87.12 461 GLY A N 1
ATOM 3738 C CA . GLY A 1 461 ? 25.557 10.961 -34.087 1.00 87.12 461 GLY A CA 1
ATOM 3739 C C . GLY A 1 461 ? 26.442 10.757 -32.850 1.00 87.12 461 GLY A C 1
ATOM 3740 O O . GLY A 1 461 ? 27.197 11.659 -32.490 1.00 87.12 461 GLY A O 1
ATOM 3741 N N . GLY A 1 462 ? 26.337 9.604 -32.180 1.00 90.62 462 GLY A N 1
ATOM 3742 C CA . GLY A 1 462 ? 27.157 9.255 -31.019 1.00 90.62 462 GLY A CA 1
ATOM 3743 C C . GLY A 1 462 ? 28.588 8.850 -31.391 1.00 90.62 462 GLY A C 1
ATOM 3744 O O . GLY A 1 462 ? 28.842 8.222 -32.422 1.00 90.62 462 GLY A O 1
ATOM 3745 N N . ASN A 1 463 ? 29.547 9.170 -30.525 1.00 94.56 463 ASN A N 1
ATOM 3746 C CA . ASN A 1 463 ? 30.927 8.719 -30.668 1.00 94.56 463 ASN A CA 1
ATOM 3747 C C . ASN A 1 463 ? 31.023 7.195 -30.457 1.00 94.56 463 ASN A C 1
ATOM 3749 O O . ASN A 1 463 ? 30.575 6.678 -29.438 1.00 94.56 463 ASN A O 1
ATOM 3753 N N . LYS A 1 464 ? 31.653 6.479 -31.395 1.00 93.44 464 LYS A N 1
ATOM 3754 C CA . LYS A 1 464 ? 31.758 5.007 -31.384 1.00 93.44 464 LYS A CA 1
ATOM 3755 C C . LYS A 1 464 ? 32.504 4.408 -30.180 1.00 93.44 464 LYS A C 1
ATOM 3757 O O . LYS A 1 464 ? 32.314 3.235 -29.879 1.00 93.44 464 LYS A O 1
ATOM 3762 N N . ASP A 1 465 ? 33.366 5.173 -29.512 1.00 92.94 465 ASP A N 1
ATOM 3763 C CA . ASP A 1 465 ? 34.182 4.710 -28.383 1.00 92.94 465 ASP A CA 1
ATOM 3764 C C . ASP A 1 465 ? 33.523 4.989 -27.025 1.00 92.94 465 ASP A C 1
ATOM 3766 O O . ASP A 1 465 ? 33.788 4.275 -26.057 1.00 92.94 465 ASP A O 1
ATOM 3770 N N . THR A 1 466 ? 32.667 6.012 -26.937 1.00 94.06 466 THR A N 1
ATOM 3771 C CA . THR A 1 466 ? 32.040 6.434 -25.672 1.00 94.06 466 THR A CA 1
ATOM 3772 C C . THR A 1 466 ? 30.525 6.255 -25.634 1.00 94.06 466 THR A C 1
ATOM 3774 O O . THR A 1 466 ? 29.971 6.158 -24.544 1.00 94.06 466 THR A O 1
ATOM 3777 N N . GLY A 1 467 ? 29.849 6.215 -26.787 1.00 92.69 467 GLY A N 1
ATOM 3778 C CA . GLY A 1 467 ? 28.386 6.214 -26.884 1.00 92.69 467 GLY A CA 1
ATOM 3779 C C . GLY A 1 467 ? 27.749 7.525 -26.401 1.00 92.69 467 GLY A C 1
ATOM 3780 O O . GLY A 1 467 ? 26.609 7.542 -25.936 1.00 92.69 467 GLY A O 1
ATOM 3781 N N . LEU A 1 468 ? 28.511 8.624 -26.453 1.00 94.19 468 LEU A N 1
ATOM 3782 C CA . LEU A 1 468 ? 28.103 9.970 -26.041 1.00 94.19 468 LEU A CA 1
ATOM 3783 C C . LEU A 1 468 ? 28.144 10.944 -27.226 1.00 94.19 468 LEU A C 1
ATOM 3785 O O . LEU A 1 468 ? 28.837 10.712 -28.218 1.00 94.19 468 LEU A O 1
ATOM 3789 N N . GLY A 1 469 ? 27.435 12.066 -27.099 1.00 87.94 469 GLY A N 1
ATOM 3790 C CA . GLY A 1 469 ? 27.214 13.016 -28.197 1.00 87.94 469 GLY A CA 1
ATOM 3791 C C . GLY A 1 469 ? 25.989 12.645 -29.036 1.00 87.94 469 GLY A C 1
ATOM 3792 O O . GLY A 1 469 ? 25.273 11.711 -28.692 1.00 87.94 469 GLY A O 1
ATOM 3793 N N . GLY A 1 470 ? 25.707 13.385 -30.109 1.00 91.38 470 GLY A N 1
ATOM 3794 C CA . GLY A 1 470 ? 24.545 13.125 -30.970 1.00 91.38 470 GLY A CA 1
ATOM 3795 C C . GLY A 1 470 ? 23.195 13.381 -30.288 1.00 91.38 470 GLY A C 1
ATOM 3796 O O . GLY A 1 470 ? 23.077 14.310 -29.491 1.00 91.38 470 GLY A O 1
ATOM 3797 N N . THR A 1 471 ? 22.183 12.569 -30.619 1.00 92.06 471 THR A N 1
ATOM 3798 C CA . THR A 1 471 ? 20.829 12.623 -30.033 1.00 92.06 471 THR A CA 1
ATOM 3799 C C . THR A 1 471 ? 20.692 11.648 -28.854 1.00 92.06 471 THR A C 1
ATOM 3801 O O . THR A 1 471 ? 20.590 10.446 -29.095 1.00 92.06 471 THR A O 1
ATOM 3804 N N . PRO A 1 472 ? 20.649 12.128 -27.596 1.00 95.12 472 PRO A N 1
ATOM 3805 C CA . PRO A 1 472 ? 20.554 11.271 -26.413 1.00 95.12 472 PRO A CA 1
ATOM 3806 C C . PRO A 1 472 ? 19.201 10.560 -26.291 1.00 95.12 472 PRO A C 1
ATOM 3808 O O . PRO A 1 472 ? 18.215 10.966 -26.911 1.00 95.12 472 PRO A O 1
ATOM 3811 N N . ALA A 1 473 ? 19.156 9.543 -25.431 1.00 95.88 473 ALA A N 1
ATOM 3812 C CA . ALA A 1 473 ? 17.969 8.739 -25.162 1.00 95.88 473 ALA A CA 1
ATOM 3813 C C . ALA A 1 473 ? 16.719 9.561 -24.792 1.00 95.88 473 ALA A C 1
ATOM 3815 O O . ALA A 1 473 ? 16.794 10.540 -24.041 1.00 95.88 473 ALA A O 1
ATOM 3816 N N . GLN A 1 474 ? 15.557 9.119 -25.279 1.00 96.12 474 GLN A N 1
ATOM 3817 C CA . GLN A 1 474 ? 14.245 9.639 -24.890 1.00 96.12 474 GLN A CA 1
ATOM 3818 C C . GLN A 1 474 ? 13.680 8.800 -23.735 1.00 96.12 474 GLN A C 1
ATOM 3820 O O . GLN A 1 474 ? 13.589 7.579 -23.835 1.00 96.12 474 GLN A O 1
ATOM 3825 N N . VAL A 1 475 ? 13.275 9.451 -22.644 1.00 97.88 475 VAL A N 1
ATOM 3826 C CA . VAL A 1 475 ? 12.744 8.792 -21.443 1.00 97.88 475 VAL A CA 1
ATOM 3827 C C . VAL A 1 475 ? 11.382 9.380 -21.085 1.00 97.88 475 VAL A C 1
ATOM 3829 O O . VAL A 1 475 ? 11.259 10.591 -20.883 1.00 97.88 475 VAL A O 1
ATOM 3832 N N . GLY A 1 476 ? 10.362 8.525 -20.979 1.00 97.00 476 GLY A N 1
ATOM 3833 C CA . GLY A 1 476 ? 9.017 8.932 -20.590 1.00 97.00 476 GLY A CA 1
ATOM 3834 C C . GLY A 1 476 ? 7.885 8.087 -21.178 1.00 97.00 476 GLY A C 1
ATOM 3835 O O . GLY A 1 476 ? 8.011 6.878 -21.359 1.00 97.00 476 GLY A O 1
ATOM 3836 N N . PHE A 1 477 ? 6.770 8.747 -21.481 1.00 97.56 477 PHE A N 1
ATOM 3837 C CA . PHE A 1 477 ? 5.509 8.161 -21.926 1.00 97.56 477 PHE A CA 1
ATOM 3838 C C . PHE A 1 477 ? 4.881 8.996 -23.038 1.00 97.56 477 PHE A C 1
ATOM 3840 O O . PHE A 1 477 ? 4.896 10.224 -22.953 1.00 97.56 477 PHE A O 1
ATOM 3847 N N . ASP A 1 478 ? 4.250 8.341 -24.008 1.00 95.75 478 ASP A N 1
ATOM 3848 C CA . ASP A 1 478 ? 3.535 8.997 -25.101 1.00 95.75 478 ASP A CA 1
ATOM 3849 C C . ASP A 1 478 ? 2.173 8.338 -25.345 1.00 95.75 478 ASP A C 1
ATOM 3851 O O . ASP A 1 478 ? 2.085 7.116 -25.492 1.00 95.75 478 ASP A O 1
ATOM 3855 N N . ALA A 1 479 ? 1.108 9.142 -25.394 1.00 94.44 479 ALA A N 1
ATOM 3856 C CA . ALA A 1 479 ? -0.252 8.671 -25.648 1.00 94.44 479 ALA A CA 1
ATOM 3857 C C . ALA A 1 479 ? -0.555 8.429 -27.136 1.00 94.44 479 ALA A C 1
ATOM 3859 O O . ALA A 1 479 ? -1.654 7.978 -27.466 1.00 94.44 479 ALA A O 1
ATOM 3860 N N . GLY A 1 480 ? 0.359 8.784 -28.043 1.00 91.38 480 GLY A N 1
ATOM 3861 C CA . GLY A 1 480 ? 0.181 8.663 -29.489 1.00 91.38 480 GLY A CA 1
ATOM 3862 C C . GLY A 1 480 ? -0.870 9.609 -30.076 1.00 91.38 480 GLY A C 1
ATOM 3863 O O . GLY A 1 480 ? -1.262 9.448 -31.225 1.00 91.38 480 GLY A O 1
ATOM 3864 N N . ASN A 1 481 ? -1.362 10.588 -29.314 1.00 89.94 481 ASN A N 1
ATOM 3865 C CA . ASN A 1 481 ? -2.408 11.514 -29.761 1.00 89.94 481 ASN A CA 1
ATOM 3866 C C . ASN A 1 481 ? -1.873 12.908 -30.140 1.00 89.94 481 ASN A C 1
ATOM 3868 O O . ASN A 1 481 ? -2.664 13.826 -30.336 1.00 89.94 481 ASN A O 1
ATOM 3872 N N . GLY A 1 482 ? -0.548 13.082 -30.198 1.00 89.50 482 GLY A N 1
ATOM 3873 C CA . GLY A 1 482 ? 0.102 14.352 -30.539 1.00 89.50 482 GLY A CA 1
ATOM 3874 C C . GLY A 1 482 ? 0.063 15.426 -29.443 1.00 89.50 482 GLY A C 1
ATOM 3875 O O . GLY A 1 482 ? 0.598 16.512 -29.651 1.00 89.50 482 GLY A O 1
ATOM 3876 N N . HIS A 1 483 ? -0.549 15.149 -28.286 1.00 89.44 483 HIS A N 1
ATOM 3877 C CA . HIS A 1 483 ? -0.769 16.144 -27.230 1.00 89.44 483 HIS A CA 1
ATOM 3878 C C . HIS A 1 483 ? -0.358 15.657 -25.839 1.00 89.44 483 HIS A C 1
ATOM 3880 O O . HIS A 1 483 ? 0.349 16.361 -25.124 1.00 89.44 483 HIS A O 1
ATOM 3886 N N . ASN A 1 484 ? -0.787 14.458 -25.449 1.00 93.69 484 ASN A N 1
ATOM 3887 C CA . ASN A 1 484 ? -0.579 13.911 -24.115 1.00 93.69 484 ASN A CA 1
ATOM 3888 C C . ASN A 1 484 ? 0.697 13.070 -24.085 1.00 93.69 484 ASN A C 1
ATOM 3890 O O . ASN A 1 484 ? 0.787 12.018 -24.716 1.00 93.69 484 ASN A O 1
ATOM 3894 N N . TYR A 1 485 ? 1.678 13.529 -23.320 1.00 94.81 485 TYR A N 1
ATOM 3895 C CA . TYR A 1 485 ? 2.933 12.827 -23.095 1.00 94.81 485 TYR A CA 1
ATOM 3896 C C . TYR A 1 485 ? 3.562 13.293 -21.778 1.00 94.81 485 TYR A C 1
ATOM 3898 O O . TYR A 1 485 ? 3.172 14.312 -21.206 1.00 94.81 485 TYR A O 1
ATOM 3906 N N . LEU A 1 486 ? 4.552 12.547 -21.299 1.00 95.56 486 LEU A N 1
ATOM 3907 C CA . LEU A 1 486 ? 5.438 12.967 -20.220 1.00 95.56 486 LEU A CA 1
ATOM 3908 C C . LEU A 1 486 ? 6.862 12.594 -20.609 1.00 95.56 486 LEU A C 1
ATOM 3910 O O . LEU A 1 486 ? 7.126 11.435 -20.899 1.00 95.56 486 LEU A O 1
ATOM 3914 N N . ALA A 1 487 ? 7.776 13.557 -20.604 1.00 95.06 487 ALA A N 1
ATOM 3915 C CA . ALA A 1 487 ? 9.207 13.314 -20.739 1.00 95.06 487 ALA A CA 1
ATOM 3916 C C . ALA A 1 487 ? 9.902 13.830 -19.480 1.00 95.06 487 ALA A C 1
ATOM 3918 O O . ALA A 1 487 ? 9.570 14.919 -19.004 1.00 95.06 487 ALA A O 1
ATOM 3919 N N . ILE A 1 488 ? 10.851 13.068 -18.931 1.00 94.12 488 ILE A N 1
ATOM 3920 C CA . ILE A 1 488 ? 11.654 13.587 -17.814 1.00 94.12 488 ILE A CA 1
ATOM 3921 C C . ILE A 1 488 ? 12.501 14.765 -18.303 1.00 94.12 488 ILE A C 1
ATOM 3923 O O . ILE A 1 488 ? 12.841 14.848 -19.486 1.00 94.12 488 ILE A O 1
ATOM 3927 N N . ARG A 1 489 ? 12.871 15.668 -17.393 1.00 92.25 489 ARG A N 1
ATOM 3928 C CA . ARG A 1 489 ? 13.568 16.916 -17.731 1.00 92.25 489 ARG A CA 1
ATOM 3929 C C . ARG A 1 489 ? 14.866 16.688 -18.510 1.00 92.25 489 ARG A C 1
ATOM 3931 O O . ARG A 1 489 ? 15.191 17.466 -19.399 1.00 92.25 489 ARG A O 1
ATOM 3938 N N . GLU A 1 490 ? 15.602 15.639 -18.172 1.00 94.81 490 GLU A N 1
ATOM 3939 C CA . GLU A 1 490 ? 16.902 15.315 -18.754 1.00 94.81 490 GLU A CA 1
ATOM 3940 C C . GLU A 1 490 ? 16.794 14.551 -20.082 1.00 94.81 490 GLU A C 1
ATOM 3942 O O . GLU A 1 490 ? 17.801 14.394 -20.774 1.00 94.81 490 GLU A O 1
ATOM 3947 N N . SER A 1 491 ? 15.594 14.102 -20.462 1.00 95.25 491 SER A N 1
ATOM 3948 C CA . SER A 1 491 ? 15.336 13.354 -21.697 1.00 95.25 491 SER A CA 1
ATOM 3949 C C . SER A 1 491 ? 15.857 14.100 -22.930 1.00 95.25 491 SER A C 1
ATOM 3951 O O . SER A 1 491 ? 15.664 15.307 -23.063 1.00 95.25 491 SER A O 1
ATOM 3953 N N . ARG A 1 492 ? 16.510 13.378 -23.850 1.00 94.12 492 ARG A N 1
ATOM 3954 C CA . ARG A 1 492 ? 17.166 13.915 -25.062 1.00 94.12 492 ARG A CA 1
ATOM 3955 C C . ARG A 1 492 ? 18.210 15.006 -24.799 1.00 94.12 492 ARG A C 1
ATOM 3957 O O . ARG A 1 492 ? 18.550 15.774 -25.696 1.00 94.12 492 ARG A O 1
ATOM 3964 N N . THR A 1 493 ? 18.777 15.044 -23.596 1.00 95.00 493 THR A N 1
ATOM 3965 C CA . THR A 1 493 ? 19.939 15.878 -23.265 1.00 95.00 493 THR A CA 1
ATOM 3966 C C . THR A 1 493 ? 21.088 15.006 -22.749 1.00 95.00 493 THR A C 1
ATOM 3968 O O . THR A 1 493 ? 20.841 13.902 -22.262 1.00 95.00 493 THR A O 1
ATOM 3971 N N . PRO A 1 494 ? 22.352 15.471 -22.793 1.00 92.88 494 PRO A N 1
ATOM 3972 C CA . PRO A 1 494 ? 23.474 14.727 -22.211 1.00 92.88 494 PRO A CA 1
ATOM 3973 C C . PRO A 1 494 ? 23.300 14.416 -20.715 1.00 92.88 494 PRO A C 1
ATOM 3975 O O . PRO A 1 494 ? 23.889 13.463 -20.209 1.00 92.88 494 PRO A O 1
ATOM 3978 N N . ALA A 1 495 ? 22.467 15.189 -20.007 1.00 94.19 495 ALA A N 1
ATOM 3979 C CA . ALA A 1 495 ? 22.166 14.965 -18.598 1.00 94.19 495 ALA A CA 1
ATOM 3980 C C . ALA A 1 495 ? 21.383 13.664 -18.346 1.00 94.19 495 ALA A C 1
ATOM 3982 O O . ALA A 1 495 ? 21.384 13.186 -17.216 1.00 94.19 495 ALA A O 1
ATOM 3983 N N . VAL A 1 496 ? 20.791 13.035 -19.375 1.00 95.31 496 VAL A N 1
ATOM 3984 C CA . VAL A 1 496 ? 20.115 11.730 -19.244 1.00 95.31 496 VAL A CA 1
ATOM 3985 C C . VAL A 1 496 ? 21.072 10.615 -18.801 1.00 95.31 496 VAL A C 1
ATOM 3987 O O . VAL A 1 496 ? 20.639 9.579 -18.311 1.00 95.31 496 VAL A O 1
ATOM 3990 N N . LEU A 1 497 ? 22.389 10.824 -18.910 1.00 93.69 497 LEU A N 1
ATOM 3991 C CA . LEU A 1 497 ? 23.398 9.940 -18.323 1.00 93.69 497 LEU A CA 1
ATOM 3992 C C . LEU A 1 497 ? 23.263 9.839 -16.790 1.00 93.69 497 LEU A C 1
ATOM 3994 O O . LEU A 1 497 ? 23.625 8.828 -16.202 1.00 93.69 497 LEU A O 1
ATOM 3998 N N . GLN A 1 498 ? 22.717 10.872 -16.141 1.00 94.69 498 GLN A N 1
ATOM 3999 C CA . GLN A 1 498 ? 22.586 10.964 -14.687 1.00 94.69 498 GLN A CA 1
ATOM 4000 C C . GLN A 1 498 ? 21.315 10.305 -14.140 1.00 94.69 498 GLN A C 1
ATOM 4002 O O . GLN A 1 498 ? 21.075 10.395 -12.943 1.00 94.69 498 GLN A O 1
ATOM 4007 N N . VAL A 1 499 ? 20.495 9.626 -14.954 1.00 94.88 499 VAL A N 1
ATOM 4008 C CA . VAL A 1 499 ? 19.220 9.030 -14.492 1.00 94.88 499 VAL A CA 1
ATOM 4009 C C . VAL A 1 499 ? 19.373 8.027 -13.345 1.00 94.88 499 VAL A C 1
ATOM 4011 O O . VAL A 1 499 ? 18.431 7.833 -12.585 1.00 94.88 499 VAL A O 1
ATOM 4014 N N . THR A 1 500 ? 20.560 7.448 -13.150 1.00 95.31 500 THR A N 1
ATOM 4015 C CA . THR A 1 500 ? 20.890 6.624 -11.973 1.00 95.31 500 THR A CA 1
ATOM 4016 C C . THR A 1 500 ? 20.906 7.413 -10.661 1.00 95.31 500 THR A C 1
ATOM 4018 O O . THR A 1 500 ? 20.676 6.831 -9.610 1.00 95.31 500 THR A O 1
ATOM 4021 N N . HIS A 1 501 ? 21.120 8.729 -10.720 1.00 92.31 501 HIS A N 1
ATOM 4022 C CA . HIS A 1 501 ? 21.180 9.667 -9.592 1.00 92.31 501 HIS A CA 1
ATOM 4023 C C . HIS A 1 501 ? 19.903 10.508 -9.438 1.00 92.31 501 HIS A C 1
ATOM 4025 O O . HIS A 1 501 ? 19.816 11.359 -8.555 1.00 92.31 501 HIS A O 1
ATOM 4031 N N . LEU A 1 502 ? 18.928 10.317 -10.326 1.00 92.69 502 LEU A N 1
ATOM 4032 C CA . LEU A 1 502 ? 17.683 11.076 -10.362 1.00 92.69 502 LEU A CA 1
ATOM 4033 C C . LEU A 1 502 ? 16.518 10.203 -9.892 1.00 92.69 502 LEU A C 1
ATOM 4035 O O . LEU A 1 502 ? 16.601 8.975 -9.889 1.00 92.69 502 LEU A O 1
ATOM 4039 N N . THR A 1 503 ? 15.431 10.840 -9.456 1.00 92.50 503 THR A N 1
ATOM 4040 C CA . THR A 1 503 ? 14.260 10.143 -8.912 1.00 92.50 503 THR A CA 1
ATOM 4041 C C . THR A 1 503 ? 13.080 11.097 -8.734 1.00 92.50 503 THR A C 1
ATOM 4043 O O . THR A 1 503 ? 13.274 12.273 -8.429 1.00 92.50 503 THR A O 1
ATOM 4046 N N . ASN A 1 504 ? 11.851 10.583 -8.838 1.00 90.75 504 ASN A N 1
ATOM 4047 C CA . ASN A 1 504 ? 10.648 11.268 -8.346 1.00 90.75 504 ASN A CA 1
ATOM 4048 C C . ASN A 1 504 ? 10.177 10.749 -6.969 1.00 90.75 504 ASN A C 1
ATOM 4050 O O . ASN A 1 504 ? 9.269 11.311 -6.366 1.00 90.75 504 ASN A O 1
ATOM 4054 N N . VAL A 1 505 ? 10.832 9.724 -6.409 1.00 90.69 505 VAL A N 1
ATOM 4055 C CA . VAL A 1 505 ? 10.443 9.056 -5.150 1.00 90.69 505 VAL A CA 1
ATOM 4056 C C . VAL A 1 505 ? 11.552 9.037 -4.087 1.00 90.69 505 VAL A C 1
ATOM 4058 O O . VAL A 1 505 ? 11.535 8.187 -3.202 1.00 90.69 505 VAL A O 1
ATOM 4061 N N . LYS A 1 506 ? 12.523 9.961 -4.157 1.00 87.50 506 LYS A N 1
ATOM 4062 C CA . LYS A 1 506 ? 13.686 10.056 -3.242 1.00 87.50 506 LYS A CA 1
ATOM 4063 C C . LYS A 1 506 ? 14.498 8.751 -3.107 1.00 87.50 506 LYS A C 1
ATOM 4065 O O . LYS A 1 506 ? 15.112 8.503 -2.070 1.00 87.50 506 LYS A O 1
ATOM 4070 N N . ILE A 1 507 ? 14.505 7.922 -4.150 1.00 89.44 507 ILE A N 1
ATOM 4071 C CA . ILE A 1 507 ? 15.359 6.737 -4.254 1.00 89.44 507 ILE A CA 1
ATOM 4072 C C . ILE A 1 507 ? 16.102 6.840 -5.586 1.00 89.44 507 ILE A C 1
ATOM 4074 O O . ILE A 1 507 ? 15.495 6.631 -6.634 1.00 89.44 507 ILE A O 1
ATOM 4078 N N . ASP A 1 508 ? 17.388 7.183 -5.532 1.00 93.00 508 ASP A N 1
ATOM 4079 C CA . ASP A 1 508 ? 18.251 7.382 -6.702 1.00 93.00 508 ASP A CA 1
ATOM 4080 C C . ASP A 1 508 ? 18.128 6.215 -7.695 1.00 93.00 508 ASP A C 1
ATOM 4082 O O . ASP A 1 508 ? 18.252 5.043 -7.328 1.00 93.00 508 ASP A O 1
ATOM 4086 N N . GLY A 1 509 ? 17.827 6.534 -8.955 1.00 94.62 509 GLY A N 1
ATOM 4087 C CA . GLY A 1 509 ? 17.685 5.550 -10.024 1.00 94.62 509 GLY A CA 1
ATOM 4088 C C . GLY A 1 509 ? 16.331 4.846 -10.053 1.00 94.62 509 GLY A C 1
ATOM 4089 O O . GLY A 1 509 ? 16.152 3.932 -10.856 1.00 94.62 509 GLY A O 1
ATOM 4090 N N . LYS A 1 510 ? 15.369 5.247 -9.212 1.00 95.81 510 LYS A N 1
ATOM 4091 C CA . LYS A 1 510 ? 13.991 4.746 -9.238 1.00 95.81 510 LYS A CA 1
ATOM 4092 C C . LYS A 1 510 ? 13.009 5.858 -9.562 1.00 95.81 510 LYS A C 1
ATOM 4094 O O . LYS A 1 510 ? 12.959 6.883 -8.880 1.00 95.81 510 LYS A O 1
ATOM 4099 N N . PHE A 1 511 ? 12.159 5.585 -10.542 1.00 96.88 511 PHE A N 1
ATOM 4100 C CA . PHE A 1 511 ? 11.027 6.424 -10.899 1.00 96.88 511 PHE A CA 1
ATOM 4101 C C . PHE A 1 511 ? 9.749 5.607 -10.884 1.00 96.88 511 PHE A C 1
ATOM 4103 O O . PHE A 1 511 ? 9.749 4.446 -11.284 1.00 96.88 511 PHE A O 1
ATOM 4110 N N . VAL A 1 512 ? 8.661 6.202 -10.411 1.00 97.31 512 VAL A N 1
ATOM 4111 C CA . VAL A 1 512 ? 7.362 5.536 -10.308 1.00 97.31 512 VAL A CA 1
ATOM 4112 C C . VAL A 1 512 ? 6.286 6.477 -10.824 1.00 97.31 512 VAL A C 1
ATOM 4114 O O . VAL A 1 512 ? 6.265 7.646 -10.453 1.00 97.31 512 VAL A O 1
ATOM 4117 N N . TYR A 1 513 ? 5.383 5.970 -11.654 1.00 97.38 513 TYR A N 1
ATOM 4118 C CA . TYR A 1 513 ? 4.362 6.760 -12.333 1.00 97.38 513 TYR A CA 1
ATOM 4119 C C . TYR A 1 513 ? 3.016 6.057 -12.304 1.00 97.38 513 TYR A C 1
ATOM 4121 O O . TYR A 1 513 ? 2.950 4.828 -12.341 1.00 97.38 513 TYR A O 1
ATOM 4129 N N . ARG A 1 514 ? 1.940 6.841 -12.294 1.00 96.81 514 ARG A N 1
ATOM 4130 C CA . ARG A 1 514 ? 0.581 6.356 -12.537 1.00 96.81 514 ARG A CA 1
ATOM 4131 C C . ARG A 1 514 ? 0.167 6.685 -13.966 1.00 96.81 514 ARG A C 1
ATOM 4133 O O . ARG A 1 514 ? 0.333 7.823 -14.403 1.00 96.81 514 ARG A O 1
ATOM 4140 N N . THR A 1 515 ? -0.382 5.700 -14.669 1.00 97.19 515 THR A N 1
ATOM 4141 C CA . THR A 1 515 ? -0.546 5.732 -16.130 1.00 97.19 515 THR A CA 1
ATOM 4142 C C . THR A 1 515 ? -1.985 5.529 -16.615 1.00 97.19 515 THR A C 1
ATOM 4144 O O . THR A 1 515 ? -2.241 5.672 -17.807 1.00 97.19 515 THR A O 1
ATOM 4147 N N . ASP A 1 516 ? -2.942 5.230 -15.725 1.00 96.06 516 ASP A N 1
ATOM 4148 C CA . ASP A 1 516 ? -4.339 4.934 -16.095 1.00 96.06 516 ASP A CA 1
ATOM 4149 C C . ASP A 1 516 ? -5.189 6.164 -16.448 1.00 96.06 516 ASP A C 1
ATOM 4151 O O . ASP A 1 516 ? -6.301 6.004 -16.942 1.00 96.06 516 ASP A O 1
ATOM 4155 N N . THR A 1 517 ? -4.696 7.380 -16.202 1.00 92.81 517 THR A N 1
ATOM 4156 C CA . THR A 1 517 ? -5.439 8.632 -16.430 1.00 92.81 517 THR A CA 1
ATOM 4157 C C . THR A 1 517 ? -5.059 9.323 -17.739 1.00 92.81 517 THR A C 1
ATOM 4159 O O . THR A 1 517 ? -4.080 8.952 -18.370 1.00 92.81 517 THR A O 1
ATOM 4162 N N . GLU A 1 518 ? -5.804 10.364 -18.132 1.00 91.62 518 GLU A N 1
ATOM 4163 C CA . GLU A 1 518 ? -5.526 11.189 -19.328 1.00 91.62 518 GLU A CA 1
ATOM 4164 C C . GLU A 1 518 ? -4.103 11.764 -19.376 1.00 91.62 518 GLU A C 1
ATOM 4166 O O . GLU A 1 518 ? -3.556 11.991 -20.449 1.00 91.62 518 GLU A O 1
ATOM 4171 N N . THR A 1 519 ? -3.499 12.001 -18.217 1.00 92.44 519 THR A N 1
ATOM 4172 C CA . THR A 1 519 ? -2.097 12.389 -18.089 1.00 92.44 519 THR A CA 1
ATOM 4173 C C . THR A 1 519 ? -1.374 11.422 -17.166 1.00 92.44 519 THR A C 1
ATOM 4175 O O . THR A 1 519 ? -1.980 10.837 -16.260 1.00 92.44 519 THR A O 1
ATOM 4178 N N . VAL A 1 520 ? -0.070 11.259 -17.381 1.00 93.62 520 VAL A N 1
ATOM 4179 C CA . VAL A 1 520 ? 0.793 10.517 -16.458 1.00 93.62 520 VAL A CA 1
ATOM 4180 C C . VAL A 1 520 ? 1.010 11.358 -15.209 1.00 93.62 520 VAL A C 1
ATOM 4182 O O . VAL A 1 520 ? 1.284 12.554 -15.298 1.00 93.62 520 VAL A O 1
ATOM 4185 N N . LYS A 1 521 ? 0.884 10.734 -14.037 1.00 90.62 521 LYS A N 1
ATOM 4186 C CA . LYS A 1 521 ? 1.139 11.396 -12.755 1.00 90.62 521 LYS A CA 1
ATOM 4187 C C . LYS A 1 521 ? 2.432 10.881 -12.155 1.00 90.62 521 LYS A C 1
ATOM 4189 O O . LYS A 1 521 ? 2.609 9.666 -12.028 1.00 90.62 521 LYS A O 1
ATOM 4194 N N . ASP A 1 522 ? 3.292 11.808 -11.753 1.00 89.31 522 ASP A N 1
ATOM 4195 C CA . ASP A 1 522 ? 4.471 11.498 -10.959 1.00 89.31 522 ASP A CA 1
ATOM 4196 C C . ASP A 1 522 ? 4.084 10.816 -9.648 1.00 89.31 522 ASP A C 1
ATOM 4198 O O . ASP A 1 522 ? 3.131 11.203 -8.966 1.00 89.31 522 ASP A O 1
ATOM 4202 N N . GLY A 1 523 ? 4.845 9.787 -9.299 1.00 84.12 523 GLY A N 1
ATOM 4203 C CA . GLY A 1 523 ? 4.899 9.274 -7.945 1.00 84.12 523 GLY A CA 1
ATOM 4204 C C . GLY A 1 523 ? 5.707 10.196 -7.039 1.00 84.12 523 GLY A C 1
ATOM 4205 O O . GLY A 1 523 ? 6.505 11.007 -7.499 1.00 84.12 523 GLY A O 1
ATOM 4206 N N . GLY A 1 524 ? 5.517 10.040 -5.729 1.00 82.69 524 GLY A N 1
ATOM 4207 C CA . GLY A 1 524 ? 6.287 10.772 -4.731 1.00 82.69 524 GLY A CA 1
ATOM 4208 C C . GLY A 1 524 ? 5.619 12.075 -4.312 1.00 82.69 524 GLY A C 1
ATOM 4209 O O . GLY A 1 524 ? 4.472 12.058 -3.868 1.00 82.69 524 GLY A O 1
ATOM 4210 N N . CYS A 1 525 ? 6.371 13.174 -4.330 1.00 85.00 525 CYS A N 1
ATOM 4211 C CA . CYS A 1 525 ? 5.963 14.429 -3.708 1.00 85.00 525 CYS A CA 1
ATOM 4212 C C . CYS A 1 525 ? 6.543 15.662 -4.412 1.00 85.00 525 CYS A C 1
ATOM 4214 O O . CYS A 1 525 ? 7.492 15.561 -5.184 1.00 85.00 525 CYS A O 1
ATOM 4216 N N . THR A 1 526 ? 5.997 16.840 -4.109 1.00 81.38 526 THR A N 1
ATOM 4217 C CA . THR A 1 526 ? 6.441 18.133 -4.646 1.00 81.38 526 THR A CA 1
ATOM 4218 C C . THR A 1 526 ? 6.628 19.167 -3.535 1.00 81.38 526 THR A C 1
ATOM 4220 O O . THR A 1 526 ? 5.952 19.127 -2.510 1.00 81.38 526 THR A O 1
ATOM 4223 N N . THR A 1 527 ? 7.549 20.110 -3.724 1.00 79.25 527 THR A N 1
ATOM 4224 C CA . THR A 1 527 ? 7.733 21.278 -2.841 1.00 79.25 527 THR A CA 1
ATOM 4225 C C . THR A 1 527 ? 7.029 22.533 -3.371 1.00 79.25 527 THR A C 1
ATOM 4227 O O . THR A 1 527 ? 7.042 23.571 -2.712 1.00 79.25 527 THR A O 1
ATOM 4230 N N . HIS A 1 528 ? 6.404 22.462 -4.552 1.00 78.75 528 HIS A N 1
ATOM 4231 C CA . HIS A 1 528 ? 5.753 23.604 -5.190 1.00 78.75 528 HIS A CA 1
ATOM 4232 C C . HIS A 1 528 ? 4.381 23.907 -4.569 1.00 78.75 528 HIS A C 1
ATOM 4234 O O . HIS A 1 528 ? 3.490 23.056 -4.548 1.00 78.75 528 HIS A O 1
ATOM 4240 N N . THR A 1 529 ? 4.196 25.149 -4.116 1.00 78.06 529 THR A N 1
ATOM 4241 C CA . THR A 1 529 ? 2.903 25.675 -3.651 1.00 78.06 529 THR A CA 1
ATOM 4242 C C . THR A 1 529 ? 1.841 25.589 -4.747 1.00 78.06 529 THR A C 1
ATOM 4244 O O . THR A 1 529 ? 2.125 25.844 -5.915 1.00 78.06 529 THR A O 1
ATOM 4247 N N . GLY A 1 530 ? 0.602 25.267 -4.367 1.00 72.12 530 GLY A N 1
ATOM 4248 C CA . GLY A 1 530 ? -0.528 25.122 -5.291 1.00 72.12 530 GLY A CA 1
ATOM 4249 C C . GLY A 1 530 ? -0.767 23.689 -5.777 1.00 72.12 530 GLY A C 1
ATOM 4250 O O . GLY A 1 530 ? -1.636 23.465 -6.618 1.00 72.12 530 GLY A O 1
ATOM 4251 N N . GLY A 1 531 ? -0.031 22.707 -5.247 1.00 78.12 531 GLY A N 1
ATOM 4252 C CA . GLY A 1 531 ? -0.282 21.293 -5.521 1.00 78.12 531 GLY A CA 1
ATOM 4253 C C . GLY A 1 531 ? -1.589 20.779 -4.898 1.00 78.12 531 GLY A C 1
ATOM 4254 O O . GLY A 1 531 ? -2.075 21.298 -3.888 1.00 78.12 531 GLY A O 1
ATOM 4255 N N . LYS A 1 532 ? -2.145 19.713 -5.489 1.00 84.81 532 LYS A N 1
ATOM 4256 C CA . LYS A 1 532 ? -3.320 19.008 -4.954 1.00 84.81 532 LYS A CA 1
ATOM 4257 C C . LYS A 1 532 ? -2.913 17.961 -3.917 1.00 84.81 532 LYS A C 1
ATOM 4259 O O . LYS A 1 532 ? -1.939 17.240 -4.116 1.00 84.81 532 LYS A O 1
ATOM 4264 N N . LEU A 1 533 ? -3.698 17.835 -2.851 1.00 89.31 533 LEU A N 1
ATOM 4265 C CA . LEU A 1 533 ? -3.522 16.795 -1.839 1.00 89.31 533 LEU A CA 1
ATOM 4266 C C . LEU A 1 533 ? -4.100 15.454 -2.296 1.00 89.31 533 LEU A C 1
ATOM 4268 O O . LEU A 1 533 ? -5.224 15.374 -2.797 1.00 89.31 533 LEU A O 1
ATOM 4272 N N . ALA A 1 534 ? -3.350 14.391 -2.031 1.00 88.12 534 ALA A N 1
ATOM 4273 C CA . ALA A 1 534 ? -3.799 13.010 -2.126 1.00 88.12 534 ALA A CA 1
ATOM 4274 C C . ALA A 1 534 ? -4.241 12.534 -0.734 1.00 88.12 534 ALA A C 1
ATOM 4276 O O . ALA A 1 534 ? -3.401 12.282 0.124 1.00 88.12 534 ALA A O 1
ATOM 4277 N N . ILE A 1 535 ? -5.550 12.447 -0.480 1.00 88.25 535 ILE A N 1
ATOM 4278 C CA . ILE A 1 535 ? -6.103 12.160 0.857 1.00 88.25 535 ILE A CA 1
ATOM 4279 C C . ILE A 1 535 ? -6.707 10.753 0.895 1.00 88.25 535 ILE A C 1
ATOM 4281 O O . ILE A 1 535 ? -7.556 10.413 0.069 1.00 88.25 535 ILE A O 1
ATOM 4285 N N . PHE A 1 536 ? -6.307 9.956 1.889 1.00 87.31 536 PHE A N 1
ATOM 4286 C CA . PHE A 1 536 ? -6.887 8.645 2.173 1.00 87.31 536 PHE A CA 1
ATOM 4287 C C . PHE A 1 536 ? -7.185 8.450 3.671 1.00 87.31 536 PHE A C 1
ATOM 4289 O O . PHE A 1 536 ? -6.305 8.709 4.484 1.00 87.31 536 PHE A O 1
ATOM 4296 N N . PRO A 1 537 ? -8.347 7.895 4.052 1.00 85.06 537 PRO A N 1
ATOM 4297 C CA . PRO A 1 537 ? -9.513 7.699 3.195 1.00 85.06 537 PRO A CA 1
ATOM 4298 C C . PRO A 1 537 ? -10.095 9.056 2.767 1.00 85.06 537 PRO A C 1
ATOM 4300 O O . PRO A 1 537 ? -10.042 10.027 3.514 1.00 85.06 537 PRO A O 1
ATOM 4303 N N . ARG A 1 538 ? -10.654 9.131 1.551 1.00 81.69 538 ARG A N 1
ATOM 4304 C CA . ARG A 1 538 ? -11.316 10.358 1.063 1.00 81.69 538 ARG A CA 1
ATOM 4305 C C . ARG A 1 538 ? -12.601 10.667 1.834 1.00 81.69 538 ARG A C 1
ATOM 4307 O O . ARG A 1 538 ? -12.999 11.823 1.919 1.00 81.69 538 ARG A O 1
ATOM 4314 N N . TYR A 1 539 ? -13.239 9.631 2.365 1.00 85.12 539 TYR A N 1
ATOM 4315 C CA . TYR A 1 539 ? -14.492 9.719 3.093 1.00 85.12 539 TYR A CA 1
ATOM 4316 C C . TYR A 1 539 ? -14.265 9.360 4.553 1.00 85.12 539 TYR A C 1
ATOM 4318 O O . TYR A 1 539 ? -13.701 8.307 4.855 1.00 85.12 539 TYR A O 1
ATOM 4326 N N . VAL A 1 540 ? -14.709 10.234 5.446 1.00 83.50 540 VAL A N 1
ATOM 4327 C CA . VAL A 1 540 ? -14.452 10.148 6.883 1.00 83.50 540 VAL A CA 1
ATOM 4328 C C . VAL A 1 540 ? -15.705 10.447 7.684 1.00 83.50 540 VAL A C 1
ATOM 4330 O O . VAL A 1 540 ? -16.663 11.037 7.186 1.00 83.50 540 VAL A O 1
ATOM 4333 N N . THR A 1 541 ? -15.712 10.034 8.947 1.00 80.12 541 THR A N 1
ATOM 4334 C CA . THR A 1 541 ? -16.818 10.345 9.850 1.00 80.12 541 THR A CA 1
ATOM 4335 C C . THR A 1 541 ? -16.781 11.804 10.301 1.00 80.12 541 THR A C 1
ATOM 4337 O O . THR A 1 541 ? -15.725 12.344 10.632 1.00 80.12 541 THR A O 1
ATOM 4340 N N . MET A 1 542 ? -17.952 12.437 10.383 1.00 80.25 542 MET A N 1
ATOM 4341 C CA . MET A 1 542 ? -18.113 13.767 10.970 1.00 80.25 542 MET A CA 1
ATOM 4342 C C . MET A 1 542 ? -17.763 13.808 12.463 1.00 80.25 542 MET A C 1
ATOM 4344 O O . MET A 1 542 ? -17.523 14.879 13.001 1.00 80.25 542 MET A O 1
ATOM 4348 N N . PHE A 1 543 ? -17.691 12.666 13.150 1.00 78.62 543 PHE A N 1
ATOM 4349 C CA . PHE A 1 543 ? -17.312 12.620 14.567 1.00 78.62 543 PHE A CA 1
ATOM 4350 C C . PHE A 1 543 ? -15.809 12.829 14.812 1.00 78.62 543 PHE A C 1
ATOM 4352 O O . PHE A 1 543 ? -15.396 12.936 15.964 1.00 78.62 543 PHE A O 1
ATOM 4359 N N . GLY A 1 544 ? -14.998 12.926 13.755 1.00 77.56 544 GLY A N 1
ATOM 4360 C CA . GLY A 1 544 ? -13.550 13.058 13.871 1.00 77.56 544 GLY A CA 1
ATOM 4361 C C . GLY A 1 544 ? -12.862 11.743 14.249 1.00 77.56 544 GLY A C 1
ATOM 4362 O O . GLY A 1 544 ? -13.448 10.665 14.162 1.00 77.56 544 GLY A O 1
ATOM 4363 N N . GLY A 1 545 ? -11.582 11.814 14.617 1.00 77.56 545 GLY A N 1
ATOM 4364 C CA . GLY A 1 545 ? -10.805 10.651 15.0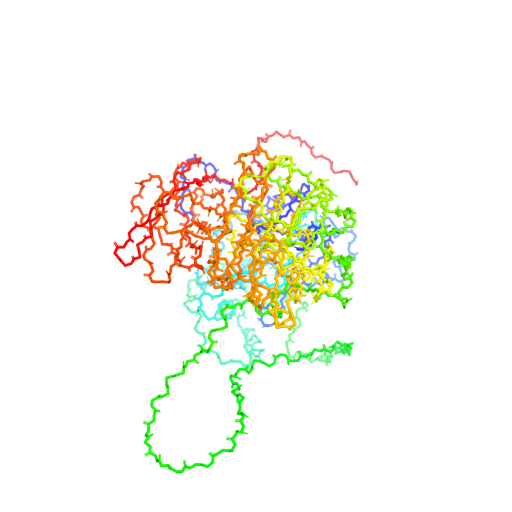71 1.00 77.56 545 GLY A CA 1
ATOM 4365 C C . GLY A 1 545 ? -10.322 9.701 13.965 1.00 77.56 545 GLY A C 1
ATOM 4366 O O . GLY A 1 545 ? -9.616 8.738 14.253 1.00 77.56 545 GLY A O 1
ATOM 4367 N N . THR A 1 546 ? -10.644 9.963 12.694 1.00 82.75 546 THR A N 1
ATOM 4368 C CA . THR A 1 546 ? -10.132 9.171 11.568 1.00 82.75 546 THR A CA 1
ATOM 4369 C C . THR A 1 546 ? -8.710 9.603 11.226 1.00 82.75 546 THR A C 1
ATOM 4371 O O . THR A 1 546 ? -8.445 10.788 11.035 1.00 82.75 546 THR A O 1
ATOM 4374 N N . VAL A 1 547 ? -7.789 8.646 11.112 1.00 85.75 547 VAL A N 1
ATOM 4375 C CA . VAL A 1 547 ? -6.420 8.918 10.656 1.00 85.75 547 VAL A CA 1
ATOM 4376 C C . VAL A 1 547 ? -6.411 9.046 9.134 1.00 85.75 547 VAL A C 1
ATOM 4378 O O . VAL A 1 547 ? -6.631 8.069 8.419 1.00 85.75 547 VAL A O 1
ATOM 4381 N N . LEU A 1 548 ? -6.121 10.247 8.643 1.00 87.44 548 LEU A N 1
ATOM 4382 C CA . LEU A 1 548 ? -5.849 10.531 7.241 1.00 87.44 548 LEU A CA 1
ATOM 4383 C C . LEU A 1 548 ? -4.374 10.301 6.930 1.00 87.44 548 LEU A C 1
ATOM 4385 O O . LEU A 1 548 ? -3.507 10.834 7.614 1.00 87.44 548 LEU A O 1
ATOM 4389 N N . SER A 1 549 ? -4.094 9.577 5.855 1.00 88.19 549 SER A N 1
ATOM 4390 C CA . SER A 1 549 ? -2.821 9.600 5.142 1.00 88.19 549 SER A CA 1
ATOM 4391 C C . SER A 1 549 ? -2.922 10.648 4.038 1.00 88.19 549 SER A C 1
ATOM 4393 O O . SER A 1 549 ? -3.744 10.510 3.133 1.00 88.19 549 SER A O 1
ATOM 4395 N N . ILE A 1 550 ? -2.097 11.689 4.112 1.00 89.19 550 ILE A N 1
ATOM 4396 C CA . ILE A 1 550 ? -2.137 12.822 3.186 1.00 89.19 550 ILE A CA 1
ATOM 4397 C C . ILE A 1 550 ? -0.804 12.915 2.456 1.00 89.19 550 ILE A C 1
ATOM 4399 O O . ILE A 1 550 ? 0.232 13.095 3.089 1.00 89.19 550 ILE A O 1
ATOM 4403 N N . GLY A 1 551 ? -0.845 12.771 1.136 1.00 89.19 551 GLY A N 1
ATOM 4404 C CA . GLY A 1 551 ? 0.280 12.941 0.223 1.00 89.19 551 GLY A CA 1
ATOM 4405 C C . GLY A 1 551 ? 0.165 14.191 -0.641 1.00 89.19 551 GLY A C 1
ATOM 4406 O O . GLY A 1 551 ? -0.851 14.889 -0.622 1.00 89.19 551 GLY A O 1
ATOM 4407 N N . GLY A 1 552 ? 1.216 14.461 -1.412 1.00 87.50 552 GLY A N 1
ATOM 4408 C CA . GLY A 1 552 ? 1.353 15.665 -2.235 1.00 87.50 552 GLY A CA 1
ATOM 4409 C C . GLY A 1 552 ? 2.633 16.429 -1.893 1.00 87.50 552 GLY A C 1
ATOM 4410 O O . GLY A 1 552 ? 3.560 16.413 -2.701 1.00 87.50 552 GLY A O 1
ATOM 4411 N N . PRO A 1 553 ? 2.729 17.061 -0.710 1.00 89.00 553 PRO A N 1
ATOM 4412 C CA . PRO A 1 553 ? 3.934 17.768 -0.291 1.00 89.00 553 PRO A CA 1
ATOM 4413 C C . PRO A 1 553 ? 5.104 16.825 -0.012 1.00 89.00 553 PRO A C 1
ATOM 4415 O O . PRO A 1 553 ? 4.927 15.742 0.554 1.00 89.00 553 PRO A O 1
ATOM 4418 N N . CYS A 1 554 ? 6.316 17.262 -0.350 1.00 88.25 554 CYS A N 1
ATOM 4419 C CA . CYS A 1 554 ? 7.518 16.666 0.217 1.00 88.25 554 CYS A CA 1
ATOM 4420 C C . CYS A 1 554 ? 7.694 17.160 1.645 1.00 88.25 554 CYS A C 1
ATOM 4422 O O . CYS A 1 554 ? 7.663 18.364 1.883 1.00 88.25 554 CYS A O 1
ATOM 4424 N N . VAL A 1 555 ? 7.896 16.224 2.567 1.00 88.88 555 VAL A N 1
ATOM 4425 C CA . VAL A 1 555 ? 8.035 16.508 3.995 1.00 88.88 555 VAL A CA 1
ATOM 4426 C C . VAL A 1 555 ? 9.295 15.865 4.561 1.00 88.88 555 VAL A C 1
ATOM 4428 O O . VAL A 1 555 ? 9.739 14.803 4.113 1.00 88.88 555 VAL A O 1
ATOM 4431 N N . GLU A 1 556 ? 9.872 16.512 5.560 1.00 87.56 556 GLU A N 1
ATOM 4432 C CA . GLU A 1 556 ? 10.994 16.036 6.359 1.00 87.56 556 GLU A CA 1
ATOM 4433 C C . GLU A 1 556 ? 10.597 15.930 7.841 1.00 87.56 556 GLU A C 1
ATOM 4435 O O . GLU A 1 556 ? 9.651 16.588 8.275 1.00 87.56 556 GLU A O 1
ATOM 4440 N N . PRO A 1 557 ? 11.300 15.116 8.654 1.00 85.69 557 PRO A N 1
ATOM 4441 C CA . PRO A 1 557 ? 10.945 14.917 10.063 1.00 85.69 557 PRO A CA 1
ATOM 4442 C C . PRO A 1 557 ? 10.901 16.195 10.914 1.00 85.69 557 PRO A C 1
ATOM 4444 O O . PRO A 1 557 ? 10.192 16.222 11.914 1.00 85.69 557 PRO A O 1
ATOM 4447 N N . ASN A 1 558 ? 11.647 17.232 10.523 1.00 86.56 558 ASN A N 1
ATOM 4448 C CA . ASN A 1 558 ? 11.746 18.501 11.250 1.00 86.56 558 ASN A CA 1
ATOM 4449 C C . ASN A 1 558 ? 10.822 19.596 10.689 1.00 86.56 558 ASN A C 1
ATOM 4451 O O . ASN A 1 558 ? 10.906 20.740 11.134 1.00 86.56 558 ASN A O 1
ATOM 4455 N N . ASP A 1 559 ? 9.981 19.276 9.703 1.00 87.81 559 ASP A N 1
ATOM 4456 C CA . ASP A 1 559 ? 9.055 20.248 9.129 1.00 87.81 559 ASP A CA 1
ATOM 4457 C C . ASP A 1 559 ? 7.887 20.520 10.071 1.00 87.81 559 ASP A C 1
ATOM 4459 O O . ASP A 1 559 ? 7.309 19.607 10.667 1.00 87.81 559 ASP A O 1
ATOM 4463 N N . THR A 1 560 ? 7.475 21.784 10.137 1.00 87.06 560 THR A N 1
ATOM 4464 C CA . THR A 1 560 ? 6.235 22.150 10.819 1.00 87.06 560 THR A CA 1
ATOM 4465 C C . THR A 1 560 ? 5.079 21.979 9.841 1.00 87.06 560 THR A C 1
ATOM 4467 O O . THR A 1 560 ? 5.004 22.669 8.821 1.00 87.06 560 THR A O 1
ATOM 4470 N N . ILE A 1 561 ? 4.173 21.051 10.153 1.00 88.12 561 ILE A N 1
ATOM 4471 C CA . ILE A 1 561 ? 3.019 20.710 9.316 1.00 88.12 561 ILE A CA 1
ATOM 4472 C C . ILE A 1 561 ? 1.745 21.188 10.008 1.00 88.12 561 ILE A C 1
ATOM 4474 O O . ILE A 1 561 ? 1.436 20.754 11.117 1.00 88.12 561 ILE A O 1
ATOM 4478 N N . SER A 1 562 ? 0.977 22.021 9.313 1.00 85.81 562 SER A N 1
ATOM 4479 C CA . SER A 1 562 ? -0.326 22.502 9.772 1.00 85.81 562 SER A CA 1
ATOM 4480 C C . SER A 1 562 ? -1.396 22.128 8.759 1.00 85.81 562 SER A C 1
ATOM 4482 O O . SER A 1 562 ? -1.205 22.308 7.558 1.00 85.81 562 SER A O 1
ATOM 4484 N N . ILE A 1 563 ? -2.541 21.637 9.226 1.00 87.94 563 ILE A N 1
ATOM 4485 C CA . ILE A 1 563 ? -3.687 21.322 8.372 1.00 87.94 563 ILE A CA 1
ATOM 4486 C C . ILE A 1 563 ? -4.928 22.066 8.855 1.00 87.94 563 ILE A C 1
ATOM 4488 O O . ILE A 1 563 ? -5.184 22.151 10.052 1.00 87.94 563 ILE A O 1
ATOM 4492 N N . MET A 1 564 ? -5.701 22.592 7.913 1.00 87.56 564 MET A N 1
ATOM 4493 C CA . MET A 1 564 ? -6.946 23.307 8.157 1.00 87.56 564 MET A CA 1
ATOM 4494 C C . MET A 1 564 ? -8.083 22.663 7.374 1.00 87.56 564 MET A C 1
ATOM 4496 O O . MET A 1 564 ? -7.947 22.360 6.188 1.00 87.56 564 MET A O 1
ATOM 4500 N N . PHE A 1 565 ? -9.234 22.526 8.026 1.00 86.31 565 PHE A N 1
ATOM 4501 C CA . PHE A 1 565 ? -10.482 22.087 7.407 1.00 86.31 565 PHE A CA 1
ATOM 4502 C C . PHE A 1 565 ? -11.447 23.275 7.370 1.00 86.31 565 PHE A C 1
ATOM 4504 O O . PHE A 1 565 ? -11.743 23.873 8.405 1.00 86.31 565 PHE A O 1
ATOM 4511 N N . ARG A 1 566 ? -11.940 23.640 6.178 1.00 80.62 566 ARG A N 1
ATOM 4512 C CA . ARG A 1 566 ? -12.927 24.723 5.974 1.00 80.62 566 ARG A CA 1
ATOM 4513 C C . ARG A 1 566 ? -12.521 26.088 6.564 1.00 80.62 566 ARG A C 1
ATOM 4515 O O . ARG A 1 566 ? -13.377 26.823 7.047 1.00 80.62 566 ARG A O 1
ATOM 4522 N N . ASN A 1 567 ? -11.229 26.423 6.538 1.00 65.75 567 ASN A N 1
ATOM 4523 C CA . ASN A 1 567 ? -10.669 27.661 7.106 1.00 65.75 567 ASN A CA 1
ATOM 4524 C C . ASN A 1 567 ? -10.905 27.844 8.619 1.00 65.75 567 ASN A C 1
ATOM 4526 O O . ASN A 1 567 ? -10.830 28.966 9.118 1.00 65.75 567 ASN A O 1
ATOM 4530 N N . LYS A 1 568 ? -11.187 26.767 9.367 1.00 65.19 568 LYS A N 1
ATOM 4531 C CA . LYS A 1 568 ? -11.198 26.836 10.831 1.00 65.19 568 LYS A CA 1
ATOM 4532 C C . LYS A 1 568 ? -9.758 26.810 11.369 1.00 65.19 568 LYS A C 1
ATOM 4534 O O . LYS A 1 568 ? -8.984 25.964 10.925 1.00 65.19 568 LYS A O 1
ATOM 4539 N N . PRO A 1 569 ? -9.404 27.683 12.330 1.00 53.81 569 PRO A N 1
ATOM 4540 C CA . PRO A 1 569 ? -8.042 27.817 12.855 1.00 53.81 569 PRO A CA 1
ATOM 4541 C C . PRO A 1 569 ? -7.642 26.727 13.869 1.00 53.81 569 PRO A C 1
ATOM 4543 O O . PRO A 1 569 ? -6.642 26.884 14.565 1.00 53.81 569 PRO A O 1
ATOM 4546 N N . GLU A 1 570 ? -8.404 25.636 13.998 1.00 59.25 570 GLU A N 1
ATOM 4547 C CA . GLU A 1 570 ? -8.037 24.542 14.902 1.00 59.25 570 GLU A CA 1
ATOM 4548 C C . GLU A 1 570 ? -6.773 23.843 14.387 1.00 59.25 570 GLU A C 1
ATOM 4550 O O . GLU A 1 570 ? -6.770 23.234 13.317 1.00 59.25 570 GLU A O 1
ATOM 4555 N N . VAL A 1 571 ? -5.687 23.950 15.157 1.00 56.16 571 VAL A N 1
ATOM 4556 C CA . VAL A 1 571 ? -4.419 23.280 14.864 1.00 56.16 571 VAL A CA 1
ATOM 4557 C C . VAL A 1 571 ? -4.600 21.789 15.108 1.00 56.16 571 VAL A C 1
ATOM 4559 O O . VAL A 1 571 ? -4.644 21.322 16.243 1.00 56.16 571 VAL A O 1
ATOM 4562 N N . ILE A 1 572 ? -4.708 21.034 14.024 1.00 66.06 572 ILE A N 1
ATOM 4563 C CA . ILE A 1 572 ? -4.781 19.579 14.070 1.00 66.06 572 ILE A CA 1
ATOM 4564 C C . ILE A 1 572 ? -3.368 19.021 13.997 1.00 66.06 572 ILE A C 1
ATOM 4566 O O . ILE A 1 572 ? -2.610 19.329 13.076 1.00 66.06 572 ILE A O 1
ATOM 4570 N N . THR A 1 573 ? -3.021 18.173 14.962 1.00 63.78 573 THR A N 1
ATOM 4571 C CA . THR A 1 573 ? -1.714 17.522 15.016 1.00 63.78 573 THR A CA 1
ATOM 4572 C C . THR A 1 573 ? -1.562 16.548 13.848 1.00 63.78 573 THR A C 1
ATOM 4574 O O . THR A 1 573 ? -2.222 15.507 13.788 1.00 63.78 573 THR A O 1
ATOM 4577 N N . CYS A 1 574 ? -0.671 16.886 12.919 1.00 81.88 574 CYS A N 1
ATOM 4578 C CA . CYS A 1 574 ? -0.163 15.970 11.909 1.00 81.88 574 CYS A CA 1
ATOM 4579 C C . CYS A 1 574 ? 1.199 15.431 12.348 1.00 81.88 574 CYS A C 1
ATOM 4581 O O . CYS A 1 574 ? 2.002 16.145 12.940 1.00 81.88 574 CYS A O 1
ATOM 4583 N N . THR A 1 575 ? 1.476 14.173 12.032 1.00 83.06 575 THR A N 1
ATOM 4584 C CA . THR A 1 575 ? 2.771 13.534 12.273 1.00 83.06 575 THR A CA 1
ATOM 4585 C C . THR A 1 575 ? 3.428 13.173 10.949 1.00 83.06 575 THR A C 1
ATOM 4587 O O . THR A 1 575 ? 2.759 12.757 9.996 1.00 83.06 575 THR A O 1
ATOM 4590 N N . PHE A 1 576 ? 4.749 13.335 10.884 1.00 86.00 576 PHE A N 1
ATOM 4591 C CA . PHE A 1 576 ? 5.550 12.824 9.777 1.00 86.00 576 PHE A CA 1
ATOM 4592 C C . PHE A 1 576 ? 5.359 11.305 9.668 1.00 86.00 576 PHE A C 1
ATOM 4594 O O . PHE A 1 576 ? 5.467 10.589 10.665 1.00 86.00 576 PHE A O 1
ATOM 4601 N N . PHE A 1 577 ? 5.073 10.809 8.463 1.00 83.81 577 PHE A N 1
ATOM 4602 C CA . PHE A 1 577 ? 4.934 9.374 8.212 1.00 83.81 577 PHE A CA 1
ATOM 4603 C C . PHE A 1 577 ? 5.991 8.858 7.231 1.00 83.81 577 PHE A C 1
ATOM 4605 O O . PHE A 1 577 ? 6.662 7.867 7.512 1.00 83.81 577 PHE A O 1
ATOM 4612 N N . SER A 1 578 ? 6.162 9.535 6.100 1.00 83.81 578 SER A N 1
ATOM 4613 C CA . SER A 1 578 ? 7.216 9.279 5.116 1.00 83.81 578 SER A CA 1
ATOM 4614 C C . SER A 1 578 ? 7.544 10.570 4.373 1.00 83.81 578 SER A C 1
ATOM 4616 O O . SER A 1 578 ? 6.836 11.561 4.505 1.00 83.81 578 SER A O 1
ATOM 4618 N N . PHE A 1 579 ? 8.586 10.568 3.541 1.00 85.62 579 PHE A N 1
ATOM 4619 C CA . PHE A 1 579 ? 9.008 11.767 2.804 1.00 85.62 579 PHE A CA 1
ATOM 4620 C C . PHE A 1 579 ? 7.931 12.372 1.878 1.00 85.62 579 PHE A C 1
ATOM 4622 O O . PHE A 1 579 ? 8.063 13.519 1.462 1.00 85.62 579 PHE A O 1
ATOM 4629 N N . ASN A 1 580 ? 6.904 11.596 1.521 1.00 87.06 580 ASN A N 1
ATOM 4630 C CA . ASN A 1 580 ? 5.804 11.960 0.627 1.00 87.06 580 ASN A CA 1
ATOM 4631 C C . ASN A 1 580 ? 4.422 11.874 1.292 1.00 87.06 580 ASN A C 1
ATOM 4633 O O . ASN A 1 580 ? 3.410 11.947 0.591 1.00 87.06 580 ASN A O 1
ATOM 4637 N N . ALA A 1 581 ? 4.353 11.646 2.608 1.00 88.62 581 ALA A N 1
ATOM 4638 C CA . ALA A 1 581 ? 3.080 11.523 3.300 1.00 88.62 581 ALA A CA 1
ATOM 4639 C C . ALA A 1 581 ? 3.152 11.926 4.773 1.00 88.62 581 ALA A C 1
ATOM 4641 O O . ALA A 1 581 ? 4.095 11.607 5.500 1.00 88.62 581 ALA A O 1
ATOM 4642 N N . VAL A 1 582 ? 2.072 12.541 5.239 1.00 89.88 582 VAL A N 1
ATOM 4643 C CA . VAL A 1 582 ? 1.835 12.851 6.649 1.00 89.88 582 VAL A CA 1
ATOM 4644 C C . VAL A 1 582 ? 0.580 12.142 7.138 1.00 89.88 582 VAL A C 1
ATOM 4646 O O . VAL A 1 582 ? -0.293 11.772 6.346 1.00 89.88 582 VAL A O 1
ATOM 4649 N N . ARG A 1 583 ? 0.483 11.950 8.453 1.00 89.94 583 ARG A N 1
ATOM 4650 C CA . ARG A 1 583 ? -0.710 11.410 9.105 1.00 89.94 583 ARG A CA 1
ATOM 4651 C C . A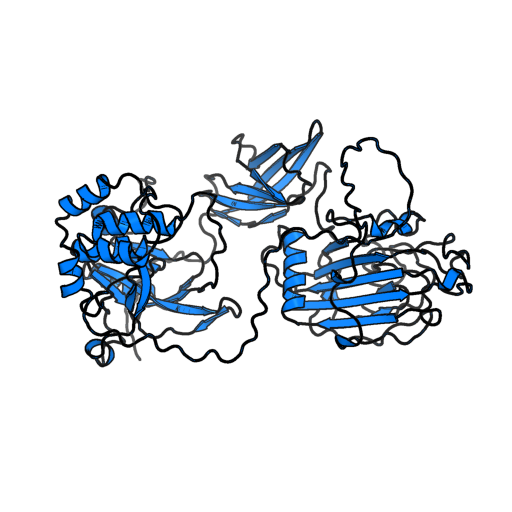RG A 1 583 ? -1.373 12.465 9.965 1.00 89.94 583 ARG A C 1
ATOM 4653 O O . ARG A 1 583 ? -0.755 12.945 10.906 1.00 89.94 583 ARG A O 1
ATOM 4660 N N . CYS A 1 584 ? -2.627 12.779 9.676 1.00 88.12 584 CYS A N 1
ATOM 4661 C CA . CYS A 1 584 ? -3.404 13.775 10.412 1.00 88.12 584 CYS A CA 1
ATOM 4662 C C . CYS A 1 584 ? -4.684 13.136 10.947 1.00 88.12 584 CYS A C 1
ATOM 4664 O O . CYS A 1 584 ? -5.244 12.255 10.300 1.00 88.12 584 CYS A O 1
ATOM 4666 N N . ILE A 1 585 ? -5.170 13.571 12.106 1.00 85.12 585 ILE A N 1
ATOM 4667 C CA . ILE A 1 585 ? -6.426 13.066 12.674 1.00 85.12 585 ILE A CA 1
ATOM 4668 C C . ILE A 1 585 ? -7.544 14.045 12.328 1.00 85.12 585 ILE A C 1
ATOM 4670 O O . ILE A 1 585 ? -7.434 15.232 12.605 1.00 85.12 585 ILE A O 1
ATOM 4674 N N . THR A 1 586 ? -8.626 13.571 11.713 1.00 85.69 586 THR A N 1
ATOM 4675 C CA . THR A 1 586 ? -9.760 14.440 11.371 1.00 85.69 586 THR A CA 1
ATOM 4676 C C . THR A 1 586 ? -10.378 15.066 12.626 1.00 85.69 586 THR A C 1
ATOM 4678 O O . THR A 1 586 ? -10.608 14.330 13.595 1.00 85.69 586 THR A O 1
ATOM 4681 N N . PRO A 1 587 ? -10.739 16.358 12.600 1.00 84.31 587 PRO A N 1
ATOM 4682 C CA . PRO A 1 587 ? -11.467 16.991 13.689 1.00 84.31 587 PRO A CA 1
ATOM 4683 C C . PRO A 1 587 ? -12.933 16.544 13.668 1.00 84.31 587 PRO A C 1
ATOM 4685 O O . PRO A 1 587 ? -13.414 15.975 12.683 1.00 84.31 587 PRO A O 1
ATOM 4688 N N . MET A 1 588 ? -13.664 16.836 14.741 1.00 82.50 588 MET A N 1
ATOM 4689 C CA . MET A 1 588 ? -15.120 16.725 14.720 1.00 82.50 588 MET A CA 1
ATOM 4690 C C . MET A 1 588 ? -15.711 17.843 13.846 1.00 82.50 588 MET A C 1
ATOM 4692 O O . MET A 1 588 ? -15.392 19.019 14.010 1.00 82.50 588 MET A O 1
ATOM 4696 N N . MET A 1 589 ? -16.605 17.476 12.933 1.00 76.56 589 MET A N 1
ATOM 4697 C CA . MET A 1 589 ? -17.324 18.374 12.035 1.00 76.56 589 MET A CA 1
ATOM 4698 C C . MET A 1 589 ? -18.824 18.334 12.351 1.00 76.56 589 MET A C 1
ATOM 4700 O O . MET A 1 589 ? -19.390 17.277 12.614 1.00 76.56 589 MET A O 1
ATOM 4704 N N . TYR A 1 590 ? -19.486 19.494 12.314 1.00 75.12 590 TYR A N 1
ATOM 4705 C CA . TYR A 1 590 ? -20.921 19.630 12.624 1.00 75.12 590 TYR A CA 1
ATOM 4706 C C . TYR A 1 590 ? -21.829 19.564 11.386 1.00 75.12 590 TYR A C 1
ATOM 4708 O O . TYR A 1 590 ? -23.047 19.650 11.507 1.00 75.12 590 TYR A O 1
ATOM 4716 N N . GLU A 1 591 ? -21.245 19.373 10.204 1.00 69.19 591 GLU A N 1
ATOM 4717 C CA . GLU A 1 591 ? -21.934 19.263 8.918 1.00 69.19 591 GLU A CA 1
ATOM 4718 C C . GLU A 1 591 ? -21.319 18.125 8.096 1.00 69.19 591 GLU A C 1
ATOM 4720 O O . GLU A 1 591 ? -20.155 17.764 8.289 1.00 69.19 591 GLU A O 1
ATOM 4725 N N . THR A 1 592 ? -22.112 17.556 7.190 1.00 82.25 592 THR A N 1
ATOM 4726 C CA . THR A 1 592 ? -21.681 16.532 6.231 1.00 82.25 592 THR A CA 1
ATOM 4727 C C . THR A 1 592 ? -21.456 17.131 4.850 1.00 82.25 592 THR A C 1
ATOM 4729 O O . THR A 1 592 ? -22.104 18.112 4.493 1.00 82.25 592 THR A O 1
ATOM 4732 N N . GLY A 1 593 ? -20.616 16.492 4.043 1.00 85.06 593 GLY A N 1
ATOM 4733 C CA . GLY A 1 593 ? -20.340 16.877 2.663 1.00 85.06 593 GLY A CA 1
ATOM 4734 C C . GLY A 1 593 ? -18.854 17.080 2.396 1.00 85.06 593 GLY A C 1
ATOM 4735 O O . GLY A 1 593 ? -18.000 16.737 3.219 1.00 85.06 593 GLY A O 1
ATOM 4736 N N . ASP A 1 594 ? -18.556 17.621 1.220 1.00 89.12 594 ASP A N 1
ATOM 4737 C CA . ASP A 1 594 ? -17.193 17.912 0.789 1.00 89.12 594 ASP A CA 1
ATOM 4738 C C . ASP A 1 594 ? -16.624 19.111 1.553 1.00 89.12 594 ASP A C 1
ATOM 4740 O O . ASP A 1 594 ? -17.206 20.195 1.599 1.00 89.12 594 ASP A O 1
ATOM 4744 N N . VAL A 1 595 ? -15.457 18.906 2.158 1.00 88.50 595 VAL A N 1
ATOM 4745 C CA . VAL A 1 595 ? -14.739 19.905 2.942 1.00 88.50 595 VAL A CA 1
ATOM 4746 C C . VAL A 1 595 ? -13.389 20.172 2.298 1.00 88.50 595 VAL A C 1
ATOM 4748 O O . VAL A 1 595 ? -12.589 19.257 2.094 1.00 88.50 595 VAL A O 1
ATOM 4751 N N . ASN A 1 596 ? -13.118 21.450 2.031 1.00 90.62 596 ASN A N 1
ATOM 4752 C CA . ASN A 1 596 ? -11.805 21.898 1.585 1.00 90.62 596 ASN A CA 1
ATOM 4753 C C . ASN A 1 596 ? -10.782 21.725 2.710 1.00 90.62 596 ASN A C 1
ATOM 4755 O O . ASN A 1 596 ? -10.985 22.190 3.837 1.00 90.62 596 ASN A O 1
ATOM 4759 N N . VAL A 1 597 ? -9.682 21.069 2.368 1.00 90.31 597 VAL A N 1
ATOM 4760 C CA . VAL A 1 597 ? -8.542 20.807 3.238 1.00 90.31 597 VAL A CA 1
ATOM 4761 C C . VAL A 1 597 ? -7.361 21.599 2.713 1.00 90.31 597 VAL A C 1
ATOM 4763 O O . VAL A 1 597 ? -7.002 21.457 1.546 1.00 90.31 597 VAL A O 1
ATOM 4766 N N . THR A 1 598 ? -6.748 22.400 3.575 1.00 91.06 598 THR A N 1
ATOM 4767 C CA . THR A 1 598 ? -5.528 23.145 3.266 1.00 91.06 598 THR A CA 1
ATOM 4768 C C . THR A 1 598 ? -4.418 22.633 4.160 1.00 91.06 598 THR A C 1
ATOM 4770 O O . THR A 1 598 ? -4.562 22.643 5.378 1.00 91.06 598 THR A O 1
ATOM 4773 N N . LEU A 1 599 ? -3.318 22.185 3.570 1.00 90.25 599 LEU A N 1
ATOM 4774 C CA . LEU A 1 599 ? -2.142 21.731 4.295 1.00 90.25 599 LEU A CA 1
ATOM 4775 C C . LEU A 1 599 ? -0.974 22.662 3.988 1.00 90.25 599 LEU A C 1
ATOM 4777 O O . LEU A 1 599 ? -0.662 22.922 2.827 1.00 90.25 599 LEU A O 1
ATOM 4781 N N . THR A 1 600 ? -0.333 23.138 5.045 1.00 90.00 600 THR A N 1
ATOM 4782 C CA . THR A 1 600 ? 0.824 24.022 5.002 1.00 90.00 600 THR A CA 1
ATOM 4783 C C . THR A 1 600 ? 2.035 23.278 5.544 1.00 90.00 600 THR A C 1
ATOM 4785 O O . THR A 1 600 ? 1.995 22.763 6.662 1.00 90.00 600 THR A O 1
ATOM 4788 N N . VAL A 1 601 ? 3.112 23.241 4.762 1.00 89.69 601 VAL A N 1
ATOM 4789 C CA . VAL A 1 601 ? 4.418 22.725 5.185 1.00 89.69 601 VAL A CA 1
ATOM 4790 C C . VAL A 1 601 ? 5.385 23.893 5.272 1.00 89.69 601 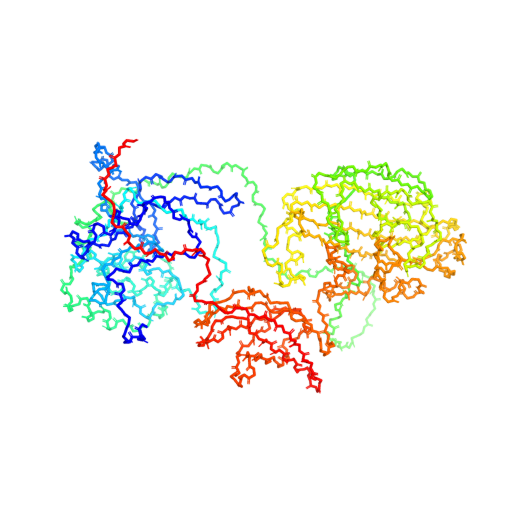VAL A C 1
ATOM 4792 O O . VAL A 1 601 ? 5.646 24.568 4.270 1.00 89.69 601 VAL A O 1
ATOM 4795 N N . LEU A 1 602 ? 5.907 24.129 6.472 1.00 87.56 602 LEU A N 1
ATOM 4796 C CA . LEU A 1 602 ? 6.983 25.076 6.721 1.00 87.56 602 LEU A CA 1
ATOM 4797 C C . LEU A 1 602 ? 8.296 24.301 6.853 1.00 87.56 602 LEU A C 1
ATOM 4799 O O . LEU A 1 602 ? 8.533 23.624 7.855 1.00 87.56 602 LEU A O 1
ATOM 4803 N N . HIS A 1 603 ? 9.147 24.442 5.841 1.00 85.56 603 HIS A N 1
ATOM 4804 C CA . HIS A 1 603 ? 10.499 23.900 5.829 1.00 85.56 603 HIS A CA 1
ATOM 4805 C C . HIS A 1 603 ? 11.495 25.055 5.959 1.00 85.56 603 HIS A C 1
ATOM 4807 O O . HIS A 1 603 ? 11.706 25.828 5.017 1.00 85.56 603 HIS A O 1
ATOM 4813 N N . ARG A 1 604 ? 12.120 25.188 7.135 1.00 84.38 604 ARG A N 1
ATOM 4814 C CA . ARG A 1 604 ? 13.012 26.312 7.480 1.00 84.38 604 ARG A CA 1
ATOM 4815 C C . ARG A 1 604 ? 12.310 27.671 7.293 1.00 84.38 604 ARG A C 1
ATOM 4817 O O . ARG A 1 604 ? 11.462 28.024 8.102 1.00 84.38 604 ARG A O 1
ATOM 4824 N N . HIS A 1 605 ? 12.648 28.417 6.237 1.00 80.44 605 HIS A N 1
ATOM 4825 C CA . HIS A 1 605 ? 12.063 29.724 5.898 1.00 80.44 605 HIS A CA 1
ATOM 4826 C C . HIS A 1 605 ? 11.083 29.670 4.715 1.00 80.44 605 HIS A C 1
ATOM 4828 O O . HIS A 1 605 ? 10.493 30.690 4.366 1.00 80.44 605 HIS A O 1
ATOM 4834 N N . ASN A 1 606 ? 10.893 28.499 4.101 1.00 86.38 606 ASN A N 1
ATOM 4835 C CA . ASN A 1 606 ? 10.017 28.333 2.948 1.00 86.38 606 ASN A CA 1
ATOM 4836 C C . ASN A 1 606 ? 8.680 27.734 3.376 1.00 86.38 606 ASN A C 1
ATOM 4838 O O . ASN A 1 606 ? 8.626 26.686 4.017 1.00 86.38 606 ASN A O 1
ATOM 4842 N N . THR A 1 607 ? 7.598 28.399 2.976 1.00 87.62 607 THR A N 1
ATOM 4843 C CA . THR A 1 607 ? 6.229 27.936 3.208 1.00 87.62 607 THR A CA 1
ATOM 4844 C C . THR A 1 607 ? 5.640 27.427 1.905 1.00 87.62 607 THR A C 1
ATOM 4846 O O . THR A 1 607 ? 5.652 28.135 0.898 1.00 87.62 607 THR A O 1
ATOM 4849 N N . SER A 1 608 ? 5.091 26.217 1.936 1.00 89.88 608 SER A N 1
ATOM 4850 C CA . SER A 1 608 ? 4.357 25.630 0.818 1.00 89.88 608 SER A CA 1
ATOM 4851 C C . SER A 1 608 ? 2.941 25.260 1.243 1.00 89.88 608 SER A C 1
ATOM 4853 O O . SER A 1 608 ? 2.723 24.779 2.355 1.00 89.88 608 SER A O 1
ATOM 4855 N N . VAL A 1 609 ? 1.968 25.545 0.376 1.00 89.50 609 VAL A N 1
ATOM 4856 C CA . VAL A 1 609 ? 0.536 25.373 0.662 1.00 89.50 609 VAL A CA 1
ATOM 4857 C C . VAL A 1 609 ? -0.101 24.489 -0.400 1.00 89.50 609 VAL A C 1
ATOM 4859 O O . VAL A 1 609 ? 0.087 24.702 -1.599 1.00 89.50 609 VAL A O 1
ATOM 4862 N N . PHE A 1 610 ? -0.879 23.515 0.058 1.00 91.81 610 PHE A N 1
ATOM 4863 C CA . PHE A 1 610 ? -1.528 22.495 -0.754 1.00 91.81 610 PHE A CA 1
ATOM 4864 C C . PHE A 1 610 ? -3.006 22.412 -0.405 1.00 91.81 610 PHE A C 1
ATOM 4866 O O . PHE A 1 610 ? -3.382 22.590 0.754 1.00 91.81 610 PHE A O 1
ATOM 4873 N N . THR A 1 611 ? -3.846 22.110 -1.392 1.00 91.69 611 THR A N 1
ATOM 4874 C CA . THR A 1 611 ? -5.298 22.032 -1.195 1.00 91.69 611 THR A CA 1
ATOM 4875 C C . THR A 1 611 ? -5.874 20.707 -1.674 1.00 91.69 611 THR A C 1
ATOM 4877 O O . THR A 1 611 ? -5.392 20.085 -2.619 1.00 91.69 611 THR A O 1
ATOM 4880 N N . GLY A 1 612 ? -6.921 20.238 -1.008 1.00 90.88 612 GLY A N 1
ATOM 4881 C CA . GLY A 1 612 ? -7.633 19.018 -1.361 1.00 90.88 612 GLY A CA 1
ATOM 4882 C C . GLY A 1 612 ? -9.058 19.021 -0.839 1.00 90.88 612 GLY A C 1
ATOM 4883 O O . GLY A 1 612 ? -9.511 19.992 -0.237 1.00 90.88 612 GLY A O 1
ATOM 4884 N N . ILE A 1 613 ? -9.761 17.917 -1.072 1.00 90.25 613 ILE A N 1
ATOM 4885 C CA . ILE A 1 613 ? -11.143 17.728 -0.631 1.00 90.25 613 ILE A CA 1
ATOM 4886 C C . ILE A 1 613 ? -11.222 16.432 0.171 1.00 90.25 613 ILE A C 1
ATOM 4888 O O . ILE A 1 613 ? -10.757 15.385 -0.284 1.00 90.25 613 ILE A O 1
ATOM 4892 N N . CYS A 1 614 ? -11.834 16.513 1.348 1.00 88.19 614 CYS A N 1
ATOM 4893 C CA . CYS A 1 614 ? -12.173 15.378 2.198 1.00 88.19 614 CYS A CA 1
ATOM 4894 C C . CYS A 1 614 ? -13.677 15.414 2.484 1.00 88.19 614 CYS A C 1
ATOM 4896 O O . CYS A 1 614 ? -14.215 16.471 2.807 1.00 88.19 614 CYS A O 1
ATOM 4898 N N . THR A 1 615 ? -14.368 14.287 2.350 1.00 88.75 615 THR A N 1
ATOM 4899 C CA . THR A 1 615 ? -15.828 14.215 2.474 1.00 88.75 615 THR A CA 1
ATOM 4900 C C . THR A 1 615 ? -16.208 13.683 3.854 1.00 88.75 615 THR A C 1
ATOM 4902 O O . THR A 1 615 ? -15.873 12.550 4.197 1.00 88.75 615 THR A O 1
ATOM 4905 N N . PHE A 1 616 ? -16.933 14.473 4.647 1.00 85.38 616 PHE A N 1
ATOM 4906 C CA . PHE A 1 616 ? -17.393 14.083 5.983 1.00 85.38 616 PHE A CA 1
ATOM 4907 C C . PHE A 1 616 ? -18.828 13.544 5.932 1.00 85.38 616 PHE A C 1
ATOM 4909 O O . PHE A 1 616 ? -19.720 14.189 5.387 1.00 85.38 616 PHE A O 1
ATOM 4916 N N . GLY A 1 617 ? -19.072 12.372 6.516 1.00 78.56 617 GLY A N 1
ATOM 4917 C CA . GLY A 1 617 ? -20.383 11.716 6.565 1.00 78.56 617 GLY A CA 1
ATOM 4918 C C . GLY A 1 617 ? -20.769 11.259 7.972 1.00 78.56 617 GLY A C 1
ATOM 4919 O O . GLY A 1 617 ? -19.928 11.163 8.861 1.00 78.56 617 GLY A O 1
ATOM 4920 N N . ILE A 1 618 ? -22.053 10.958 8.187 1.00 62.78 618 ILE A N 1
ATOM 4921 C CA . ILE A 1 618 ? -22.558 10.445 9.478 1.00 62.78 618 ILE A CA 1
ATOM 4922 C C . ILE A 1 618 ? -22.218 8.946 9.667 1.00 62.78 618 ILE A C 1
ATOM 4924 O O . ILE A 1 618 ? -22.119 8.496 10.805 1.00 62.78 618 ILE A O 1
ATOM 4928 N N . CYS A 1 619 ? -21.967 8.206 8.575 1.00 50.25 619 CYS A N 1
ATOM 4929 C CA . CYS A 1 619 ? -21.592 6.782 8.527 1.00 50.25 619 CYS A CA 1
ATOM 4930 C C . CYS A 1 619 ? -20.870 6.456 7.203 1.00 50.25 619 CYS A C 1
ATOM 4932 O O . CYS A 1 619 ? -21.290 6.958 6.165 1.00 50.25 619 CYS A O 1
ATOM 4934 N N . MET A 1 620 ? -19.853 5.583 7.223 1.00 41.44 620 MET A N 1
ATOM 4935 C CA . MET A 1 620 ? -19.245 4.921 6.046 1.00 41.44 620 MET A CA 1
ATOM 4936 C C . MET A 1 620 ? -18.659 3.584 6.551 1.00 41.44 620 MET A C 1
ATOM 4938 O O . MET A 1 620 ? -17.713 3.624 7.329 1.00 41.44 620 MET A O 1
ATOM 4942 N N . PHE A 1 621 ? -19.188 2.385 6.295 1.00 35.28 621 PHE A N 1
ATOM 4943 C CA . PHE A 1 621 ? -19.721 1.780 5.071 1.00 35.28 621 PHE A CA 1
ATOM 4944 C C . PHE A 1 621 ? -21.068 1.067 5.319 1.00 35.28 621 PHE A C 1
ATOM 4946 O O . PHE A 1 621 ? -21.244 0.449 6.363 1.00 35.28 621 PHE A O 1
ATOM 4953 N N . GLY A 1 622 ? -21.962 1.085 4.322 1.00 31.55 622 GLY A N 1
ATOM 4954 C CA . GLY A 1 622 ? -23.152 0.223 4.257 1.00 31.55 622 GLY A CA 1
ATOM 4955 C C . GLY A 1 622 ? -24.452 0.879 4.736 1.00 31.55 622 GLY A C 1
ATOM 4956 O O . GLY A 1 622 ? -24.567 1.339 5.864 1.00 31.55 622 GLY A O 1
ATOM 4957 N N . ILE A 1 623 ? -25.433 0.938 3.842 1.00 36.00 623 ILE A N 1
ATOM 4958 C CA . ILE A 1 623 ? -26.803 1.436 4.035 1.00 36.00 623 ILE A CA 1
ATOM 4959 C C . ILE A 1 623 ? -27.488 0.744 5.223 1.00 36.00 623 ILE A C 1
ATOM 4961 O O . ILE A 1 623 ? -27.399 -0.471 5.316 1.00 36.00 623 ILE A O 1
ATOM 4965 N N . CYS A 1 624 ? -28.232 1.501 6.043 1.00 25.92 624 CYS A N 1
ATOM 4966 C CA . CYS A 1 624 ? -29.490 1.084 6.687 1.00 25.92 624 CYS A CA 1
ATOM 4967 C C . CYS A 1 624 ? -30.205 2.309 7.289 1.00 25.92 624 CYS A C 1
ATOM 4969 O O . CYS A 1 624 ? -30.070 2.624 8.470 1.00 25.92 624 CYS A O 1
ATOM 4971 N N . THR A 1 625 ? -31.012 2.997 6.485 1.00 24.25 625 THR A N 1
ATOM 4972 C CA . THR A 1 625 ? -32.270 3.549 7.000 1.00 24.25 625 THR A CA 1
ATOM 4973 C C . THR A 1 625 ? -33.325 2.471 6.788 1.00 24.25 625 THR A C 1
ATOM 4975 O O . THR A 1 625 ? -33.761 2.276 5.658 1.00 24.25 625 THR A O 1
ATOM 4978 N N . PHE A 1 626 ? -33.713 1.757 7.843 1.00 27.70 626 PHE A N 1
ATOM 4979 C CA . PHE A 1 626 ? -34.934 0.955 7.826 1.00 27.70 626 PHE A CA 1
ATOM 4980 C C . PHE A 1 626 ? -36.030 1.730 8.554 1.00 27.70 626 PHE A C 1
ATOM 4982 O O . PHE A 1 626 ? -35.980 1.913 9.770 1.00 27.70 626 PHE A O 1
ATOM 4989 N N . GLU A 1 627 ? -37.020 2.192 7.791 1.00 25.55 627 GLU A N 1
ATOM 4990 C CA . GLU A 1 627 ? -38.368 2.371 8.319 1.00 25.55 627 GLU A CA 1
ATOM 4991 C C . GLU A 1 627 ? -38.934 0.981 8.611 1.00 25.55 627 GLU A C 1
ATOM 4993 O O . GLU A 1 627 ? -39.005 0.111 7.743 1.00 25.55 627 GLU A O 1
ATOM 4998 N N . THR A 1 628 ? -39.322 0.762 9.860 1.00 27.17 628 THR A N 1
ATOM 4999 C CA . THR A 1 628 ? -39.964 -0.463 10.314 1.00 27.17 628 THR A CA 1
ATOM 5000 C C . THR A 1 628 ? -41.375 -0.561 9.735 1.00 27.17 628 THR A C 1
ATOM 5002 O O . THR A 1 628 ? -42.312 0.065 10.230 1.00 27.17 628 THR A O 1
ATOM 5005 N N . ARG A 1 629 ? -41.573 -1.405 8.718 1.00 26.75 629 ARG A N 1
ATOM 5006 C CA . ARG A 1 629 ? -42.888 -2.010 8.471 1.00 26.75 629 ARG A CA 1
ATOM 5007 C C . ARG A 1 629 ? -42.902 -3.415 9.056 1.00 26.75 629 ARG A C 1
ATOM 5009 O O . ARG A 1 629 ? -42.084 -4.255 8.707 1.00 26.75 629 ARG A O 1
ATOM 5016 N N . ARG A 1 630 ? -43.834 -3.623 9.989 1.00 33.62 630 ARG A N 1
ATOM 5017 C CA . ARG A 1 630 ? -44.171 -4.921 10.577 1.00 33.62 630 ARG A CA 1
ATOM 5018 C C . ARG A 1 630 ? -44.597 -5.888 9.471 1.00 33.62 630 ARG A C 1
ATOM 5020 O O . ARG A 1 630 ? -45.565 -5.606 8.770 1.00 33.62 630 ARG A O 1
ATOM 5027 N N . SER A 1 631 ? -43.961 -7.047 9.401 1.00 27.64 631 SER A N 1
ATOM 5028 C CA . SER A 1 631 ? -44.522 -8.234 8.756 1.00 27.64 631 SER A CA 1
ATOM 5029 C C . SER A 1 631 ? -44.059 -9.478 9.512 1.00 27.64 631 SER A C 1
ATOM 5031 O O . SER A 1 631 ? -42.892 -9.589 9.874 1.00 27.64 631 SER A O 1
ATOM 5033 N N . ASN A 1 632 ? -45.030 -10.337 9.820 1.00 27.84 632 ASN A N 1
ATOM 5034 C CA . ASN A 1 632 ? -44.932 -11.507 10.688 1.00 27.84 632 ASN A CA 1
ATOM 5035 C C . ASN A 1 632 ? -43.967 -12.579 10.162 1.00 27.84 632 ASN A C 1
ATOM 5037 O O . ASN A 1 632 ? -43.872 -12.807 8.959 1.00 27.84 632 ASN A O 1
ATOM 5041 N N . CYS A 1 633 ? -43.326 -13.261 11.112 1.00 26.08 633 CYS A N 1
ATOM 5042 C CA . CYS A 1 633 ? -42.438 -14.400 10.923 1.00 26.08 633 CYS A CA 1
ATOM 5043 C C . CYS A 1 633 ? -43.159 -15.659 10.417 1.00 26.08 633 CYS A C 1
ATOM 5045 O O . CYS A 1 633 ? -44.232 -16.006 10.909 1.00 26.08 633 CYS A O 1
ATOM 5047 N N . SER A 1 634 ? -42.458 -16.425 9.580 1.00 24.16 634 SER A N 1
ATOM 5048 C CA . SER A 1 634 ? -42.435 -17.889 9.653 1.00 24.16 634 SER A CA 1
ATOM 5049 C C . SER A 1 634 ? -41.086 -18.387 9.125 1.00 24.16 634 SER A C 1
ATOM 5051 O O . SER A 1 634 ? -40.806 -18.233 7.937 1.00 24.16 634 SER A O 1
ATOM 5053 N N . CYS A 1 635 ? -40.256 -18.971 9.991 1.00 26.09 635 CYS A N 1
ATOM 5054 C CA . CYS A 1 635 ? -39.122 -19.783 9.551 1.00 26.09 635 CYS A CA 1
ATOM 5055 C C . CYS A 1 635 ? -39.670 -21.112 9.031 1.00 26.09 635 CYS A C 1
ATOM 5057 O O . CYS A 1 635 ? -40.303 -21.836 9.795 1.00 26.09 635 CYS A O 1
ATOM 5059 N N . ASN A 1 636 ? -39.417 -21.437 7.766 1.00 24.66 636 ASN A N 1
ATOM 5060 C CA . ASN A 1 636 ? -39.549 -22.799 7.262 1.00 24.66 636 ASN A CA 1
ATOM 5061 C C . ASN A 1 636 ? -38.209 -23.224 6.657 1.00 24.66 636 ASN A C 1
ATOM 5063 O O . ASN A 1 636 ? -37.759 -22.589 5.709 1.00 24.66 636 ASN A O 1
ATOM 5067 N N . GLN A 1 637 ? -37.664 -24.268 7.296 1.00 29.83 637 GLN A N 1
ATOM 5068 C CA . GLN A 1 637 ? -36.632 -25.252 6.927 1.00 29.83 637 GLN A CA 1
ATOM 5069 C C . GLN A 1 637 ? -35.471 -24.842 6.022 1.00 29.83 637 GLN A C 1
ATOM 5071 O O . GLN A 1 637 ? -35.698 -24.570 4.824 1.00 29.83 637 GLN A O 1
#

Organism: Mytilus galloprovincialis (NCBI:txid29158)

Sequence (637 aa):
TRGREGKKKGEVLVFLDSHCEVNTDWLQPLLTRIVEDRVNVVVPVIDIVNADTMELQTSPLVVGGFNWGLHFRWDQLPVHIRDNPDVASNPVKSPTMAGGLFAMDRSYYFELGEYDSGMDIWGGENLELSFRIWQCGGRLEIIPCSHVGHIFRKRRPYGSYGEGDTMLKNSLRVANVWMDDYKKYFYKQRQQPTDVSYGDISDRVALRKRLHCKSFEWYLNNVYPEQVLPNSEGMAPAVIHPPEKRLRTKVLRKGQIGYWIKLSLVMDMGYGILDMGYVLRCYCIPLKDFYPYGQSHGDQRVPTNDDGSSPRVPISTSFPYFNQVFRSLYVNTNGAISFDETLSTFTPSAFPLSGNKKIVAPYWCDIDTREGGVVWYYETNDRDVLFKATDDIQKTFPEQKNFRAAWVFVATWDNVAFYRASSTGQRKRNTFQCILITNGRHSFAIFLYNKIEWTTGSASGGNKDTGLGGTPAQVGFDAGNGHNYLAIRESRTPAVLQVTHLTNVKIDGKFVYRTDTETVKDGGCTTHTGGKLAIFPRYVTMFGGTVLSIGGPCVEPNDTISIMFRNKPEVITCTFFSFNAVRCITPMMYETGDVNVTLTVLHRHNTSVFTGICTFGICMFGICTFETRRSNCSCNQ

Radius of gyration: 32.29 Å; chains: 1; bounding box: 100×66×82 Å

InterPro domains:
  IPR001173 Glycosyltransferase 2-like [PF00535] (9-104)
  IPR003886 NIDO domain [PF06119] (328-516)
  IPR003886 NIDO domain [PS51220] (362-518)
  IPR003886 NIDO domain [SM00539] (362-520)
  IPR013783 Immunoglobulin-like fold [G3DSA:2.60.40.10] (533-613)
  IPR014756 Immunoglobulin E-set [SSF81296] (534-604)
  IPR029044 Nucleotide-diphospho-sugar transferases [G3DSA:3.90.550.10] (6-231)
  IPR029044 Nucleotide-diphospho-sugar transferases [SSF53448] (9-226)

Foldseek 3Di:
DDDDDPDDDDQKDWFADPFKAWDPPQVVLQVVVCVVPQLEKEFEQAWAQEQVPRDTGGDDDWAWDADLLLDIDTHHDDPVLVVPPCNLADWAFHLFDPPRTIMGGPVVCVLLPHFDPLQDDDANRRVLVSLSSQQLPGTYTYGNVRYMYGHDDPDDPDDDPPPPDSNVLNNVLSLVQAAPPSNVSNVVVPPDDPPDDNDDNPVSNVSCVVSVTHHNVCSCVPRNVVHDRPPDPDDPDPPPPPPPDDDDDDPDPDDDDDDDDDDDDDDDDDDDDDPPDDDPPQLFQDPVNDDDWDVVVVWDWAPQFFQWKDDWAFDPFWAFFLQDTAGTWIGTQQQKIWGPDGGRDAFDDDPPDAAQIWMAGLWGHRWGCVLHWTKIKDKDQDPVSQVVVLVVCCLFAVLCVVDGWRMKMKIWGGQIAHAQADPQSSVFGWIKMWMWTDPNQWIKIKIGGNAFQAFYHVVQVADNNRNDDGFGIWHWTYSSPRPEIDTPPCGRHRCVNQQSNDELAPRRRMWMWIGNHNHIHGTAEDQAAAWAKSWPPLEEALQWFDKIKIFHHFDDQPKDKAKDKQPDPDGWDWHDDDRGIIITIGHRHPDWAKIKMKMWIHDPPDIHIYIYIHTYDNDDDDDDPDDDDDDDDDDDD